Protein AF-A0A183DN37-F1 (afdb_monomer_lite)

Radius of gyration: 31.18 Å; chains: 1; bounding box: 72×45×102 Å

Sequence (414 aa):
MQHWSVQLEGWNALGSTVCTKLEAIKSSTVWMNVQHVALRCCQVLQADSDSACFDFLFRRPDEHWFRSCCTAHQCFLVDACLPAMLQFARRHASNTSAIFSISKALARLMTILNDEGILLSESDEDKLFDFVCSFWDFTAEAVCHECLAYHKILSSVAENFSVEFCKRMYSLLPNPTLVVVLRLLPTIAKNPLLLDWTVNEFRKYLKVDVSDKASIEAVLFIAKFCVFHQKANGSFLDWTHFIDEQIVVVALLSADLQIRLMAWKLMCDHPKVTSPIPADHLTLCKCFLVSNMAEQSPSARSEILAGLKKISELIAFDLSKNFADSDRCRLHVALLLESFQSSVKDVRSAVQLRLLPTIAKNPLLLDWIVNKFRKYLEDSLDGLETDLRPSKSDIADSCWSLNVVQMFHGEQYG

Secondary structure (DSSP, 8-state):
--SSSSSSTT-SSS-TTTHHHHHHTTSS-S---THHHHHHHHHHHHS--TT---GGGGS---GGGGS-SBTTBS-IIIIIIHHHHHHHHHHTTT-HHHHHHHHHHHHHHHHHHHHTTPPPPHHHHHHHHHHHHHHTT-S-HHHHHHHHHHHHHHHHH-SS--HHHHHHHHHHTTSTTHHHHHHHHHHHTTSHHHHHHHHHHHHHHTTS---SHHHHHHHHHHHHHHHHT---SS----GGGTS-HHHHHHHHT-S-HHHHHHHHHHHH--S-TTSPPPHHHHHHHHHHHHHHTT---HHHHHHHHHHHHHHHHHHHHHHHHSTT-HHHHHHHHHHHHHHHS-S-HHHHHHIIIIIHHHHHTSHHHHHHHHHHHHHHHHHHHHTTTTSS---TTHHHHHHHHHHHHHHHHGGG--

Organism: NCBI:txid637853

pLDDT: mean 76.55, std 17.61, range [24.81, 95.81]

Structure (mmCIF, N/CA/C/O backbone):
data_AF-A0A183DN37-F1
#
_entry.id   AF-A0A183DN37-F1
#
loop_
_atom_site.group_PDB
_atom_site.id
_atom_site.type_symbol
_atom_site.label_atom_id
_atom_site.label_alt_id
_atom_site.label_comp_id
_atom_site.label_asym_id
_atom_site.label_entity_id
_atom_site.label_seq_id
_atom_site.pdbx_PDB_ins_code
_atom_site.Cartn_x
_atom_site.Cartn_y
_atom_site.Cartn_z
_atom_site.occupancy
_atom_site.B_iso_or_equiv
_atom_site.auth_seq_id
_atom_site.auth_comp_id
_atom_site.auth_asym_id
_atom_site.auth_atom_id
_atom_site.pdbx_PDB_model_num
ATOM 1 N N . MET A 1 1 ? 12.659 1.362 31.752 1.00 35.31 1 MET A N 1
ATOM 2 C CA . MET A 1 1 ? 11.711 1.977 32.713 1.00 35.31 1 MET A CA 1
ATOM 3 C C . MET A 1 1 ? 12.177 3.358 33.219 1.00 35.31 1 MET A C 1
ATOM 5 O O . MET A 1 1 ? 11.964 3.670 34.378 1.00 35.31 1 MET A O 1
ATOM 9 N N . GLN A 1 2 ? 12.769 4.224 32.381 1.00 24.81 2 GLN A N 1
ATOM 10 C CA . GLN A 1 2 ? 13.202 5.576 32.808 1.00 24.81 2 GLN A CA 1
ATOM 11 C C . GLN A 1 2 ? 12.872 6.696 31.800 1.00 24.81 2 GLN A C 1
ATOM 13 O O . GLN A 1 2 ? 13.296 7.826 31.984 1.00 24.81 2 GLN A O 1
ATOM 18 N N . HIS A 1 3 ? 12.074 6.417 30.763 1.00 26.59 3 HIS A N 1
ATOM 19 C CA . HIS A 1 3 ? 11.784 7.393 29.700 1.00 26.59 3 HIS A CA 1
ATOM 20 C C . HIS A 1 3 ? 10.369 8.000 29.737 1.00 26.59 3 HIS A C 1
ATOM 22 O O . HIS A 1 3 ? 10.044 8.813 28.881 1.00 26.59 3 HIS A O 1
ATOM 28 N N . TRP A 1 4 ? 9.531 7.628 30.712 1.00 29.02 4 TRP A N 1
ATOM 29 C CA . TRP A 1 4 ? 8.123 8.062 30.800 1.00 29.02 4 TRP A CA 1
ATOM 30 C C . TRP A 1 4 ? 7.869 9.191 31.817 1.00 29.02 4 TRP A C 1
ATOM 32 O O . TRP A 1 4 ? 6.743 9.658 31.950 1.00 29.02 4 TRP A O 1
ATOM 42 N N . SER A 1 5 ? 8.896 9.662 32.526 1.00 27.02 5 SER A N 1
ATOM 43 C CA . SER A 1 5 ? 8.734 10.570 33.673 1.00 27.02 5 SER A CA 1
ATOM 44 C C . SER A 1 5 ? 8.582 12.053 33.307 1.00 27.02 5 SER A C 1
ATOM 46 O O . SER A 1 5 ? 8.173 12.836 34.152 1.00 27.02 5 SER A O 1
ATOM 48 N N . VAL A 1 6 ? 8.914 12.462 32.077 1.00 30.38 6 VAL A N 1
ATOM 49 C CA . VAL A 1 6 ? 9.116 13.891 31.737 1.00 30.38 6 VAL A CA 1
ATOM 50 C C . VAL A 1 6 ? 7.905 14.538 31.038 1.00 30.38 6 VAL A C 1
ATOM 52 O O . VAL A 1 6 ? 7.847 15.751 30.899 1.00 30.38 6 VAL A O 1
ATOM 55 N N . GLN A 1 7 ? 6.876 13.776 30.649 1.00 31.75 7 GLN A N 1
ATOM 56 C CA . GLN A 1 7 ? 5.683 14.332 29.977 1.00 31.75 7 GLN A CA 1
ATOM 57 C C . GLN A 1 7 ? 4.481 14.611 30.902 1.00 31.75 7 GLN A C 1
ATOM 59 O O . GLN A 1 7 ? 3.449 15.087 30.432 1.00 31.75 7 GLN A O 1
ATOM 64 N N . LEU A 1 8 ? 4.602 14.362 32.210 1.00 32.88 8 LEU A N 1
ATOM 65 C CA . LEU A 1 8 ? 3.506 14.515 33.180 1.00 32.88 8 LEU A CA 1
ATOM 66 C C . LEU A 1 8 ? 3.390 15.919 33.806 1.00 32.88 8 LEU A C 1
ATOM 68 O O . LEU A 1 8 ? 2.368 16.222 34.413 1.00 32.88 8 LEU A O 1
ATOM 72 N N . GLU A 1 9 ? 4.374 16.806 33.633 1.00 27.98 9 GLU A N 1
ATOM 73 C CA . GLU A 1 9 ? 4.391 18.110 34.327 1.00 27.98 9 GLU A CA 1
ATOM 74 C C . GLU A 1 9 ? 3.519 19.201 33.670 1.00 27.98 9 GLU A C 1
ATOM 76 O O . GLU A 1 9 ? 3.277 20.245 34.271 1.00 27.98 9 GLU A O 1
ATOM 81 N N . GLY A 1 10 ? 2.958 18.957 32.479 1.00 29.94 10 GLY A N 1
ATOM 82 C CA . GLY A 1 10 ? 2.084 19.914 31.778 1.00 29.94 10 GLY A CA 1
ATOM 83 C C . GLY A 1 10 ? 0.582 19.820 32.095 1.00 29.94 10 GLY A C 1
ATOM 84 O O . GLY A 1 10 ? -0.199 20.584 31.536 1.00 29.94 10 GLY A O 1
ATOM 85 N N . TRP A 1 11 ? 0.147 18.883 32.947 1.00 36.88 11 TRP A N 1
ATOM 86 C CA . TRP A 1 11 ? -1.265 18.461 33.036 1.00 36.88 11 TRP A CA 1
ATOM 87 C C . TRP A 1 11 ? -2.125 19.163 34.103 1.00 36.88 11 TRP A C 1
ATOM 89 O O . TRP A 1 11 ? -3.320 18.900 34.198 1.00 36.88 11 TRP A O 1
ATOM 99 N N . ASN A 1 12 ? -1.581 20.104 34.876 1.00 36.59 12 ASN A N 1
ATOM 100 C CA . ASN A 1 12 ? -2.296 20.653 36.039 1.00 36.59 12 ASN A CA 1
ATOM 101 C C . ASN A 1 12 ? -3.234 21.849 35.770 1.00 36.59 12 ASN A C 1
ATOM 103 O O . ASN A 1 12 ? -3.771 22.403 36.726 1.00 36.59 12 ASN A O 1
ATOM 107 N N . ALA A 1 13 ? -3.468 22.265 34.520 1.00 34.56 13 ALA A N 1
ATOM 108 C CA . ALA A 1 13 ? -4.145 23.547 34.266 1.00 34.56 13 ALA A CA 1
ATOM 109 C C . ALA A 1 13 ? -5.567 23.494 33.669 1.00 34.56 13 ALA A C 1
ATOM 111 O O . ALA A 1 13 ? -6.242 24.517 33.708 1.00 34.56 13 ALA A O 1
ATOM 112 N N . LEU A 1 14 ? -6.082 22.364 33.166 1.00 36.66 14 LEU A N 1
ATOM 113 C CA . LEU A 1 14 ? -7.443 22.307 32.594 1.00 36.66 14 LEU A CA 1
ATOM 114 C C . LEU A 1 14 ? -8.133 20.956 32.849 1.00 36.66 14 LEU A C 1
ATOM 116 O O . LEU A 1 14 ? -8.213 20.102 31.975 1.00 36.66 14 LEU A O 1
ATOM 120 N N . GLY A 1 15 ? -8.649 20.771 34.066 1.00 38.91 15 GLY A N 1
ATOM 121 C CA . GLY A 1 15 ? -9.464 19.598 34.430 1.00 38.91 15 GLY A CA 1
ATOM 122 C C . GLY A 1 15 ? -9.840 19.509 35.915 1.00 38.91 15 GLY A C 1
ATOM 123 O O . GLY A 1 15 ? -10.086 18.424 36.440 1.00 38.91 15 GLY A O 1
ATOM 124 N N . SER A 1 16 ? -9.840 20.633 36.640 1.00 42.72 16 SER A N 1
ATOM 125 C CA . SER A 1 16 ? -9.696 20.624 38.102 1.00 42.72 16 SER A CA 1
ATOM 126 C C . SER A 1 16 ? -10.988 20.482 38.906 1.00 42.72 16 SER A C 1
ATOM 128 O O . SER A 1 16 ? -10.919 20.628 40.120 1.00 42.72 16 SER A O 1
ATOM 130 N N . THR A 1 17 ? -12.156 20.237 38.305 1.00 45.91 17 THR A N 1
ATOM 131 C CA . THR A 1 17 ? -13.445 20.217 39.039 1.00 45.91 17 THR A CA 1
ATOM 132 C C . THR A 1 17 ? -14.079 18.832 39.169 1.00 45.91 17 THR A C 1
ATOM 134 O O . THR A 1 17 ? -14.815 18.597 40.127 1.00 45.91 17 THR A O 1
ATOM 137 N N . VAL A 1 18 ? -13.777 17.888 38.269 1.00 41.91 18 VAL A N 1
ATOM 138 C CA . VAL A 1 18 ? -14.224 16.484 38.392 1.00 41.91 18 VAL A CA 1
ATOM 139 C C . VAL A 1 18 ? -13.143 15.614 39.025 1.00 41.91 18 VAL A C 1
ATOM 141 O O . VAL A 1 18 ? -13.459 14.834 39.920 1.00 41.91 18 VAL A O 1
ATOM 144 N N . CYS A 1 19 ? -11.868 15.808 38.665 1.00 41.25 19 CYS A N 1
ATOM 145 C CA . CYS A 1 19 ? -10.760 15.102 39.315 1.00 41.25 19 CYS A CA 1
ATOM 146 C C . CYS A 1 19 ? -10.690 15.426 40.818 1.00 41.25 19 CYS A C 1
ATOM 148 O O . CYS A 1 19 ? -10.576 14.514 41.628 1.00 41.25 19 CYS A O 1
ATOM 150 N N . THR A 1 20 ? -10.928 16.681 41.218 1.00 44.75 20 THR A N 1
ATOM 151 C CA . THR A 1 20 ? -11.058 17.062 42.639 1.00 44.75 20 THR A CA 1
ATOM 152 C C . THR A 1 20 ? -12.317 16.517 43.304 1.00 44.75 20 THR A C 1
ATOM 154 O O . THR A 1 20 ? -12.254 16.190 44.480 1.00 44.75 20 THR A O 1
ATOM 157 N N . LYS A 1 21 ? -13.451 16.359 42.604 1.00 47.91 21 LYS A N 1
ATOM 158 C CA . LYS A 1 21 ? -14.628 15.671 43.174 1.00 47.91 21 LYS A CA 1
ATOM 159 C C . LYS A 1 21 ? -14.359 14.178 43.380 1.00 47.91 21 LYS A C 1
ATOM 161 O O . LYS A 1 21 ? -14.755 13.636 44.405 1.00 47.91 21 LYS A O 1
ATOM 166 N N . LEU A 1 22 ? -13.650 13.524 42.459 1.00 45.34 22 LEU A N 1
ATOM 167 C CA . LEU A 1 22 ? -13.234 12.122 42.583 1.00 45.34 22 LEU A CA 1
ATOM 168 C C . LEU A 1 22 ? -12.136 11.925 43.644 1.00 45.34 22 LEU A C 1
ATOM 170 O O . LEU A 1 22 ? -12.123 10.903 44.327 1.00 45.34 22 LEU A O 1
ATOM 174 N N . GLU A 1 23 ? -11.241 12.895 43.827 1.00 44.56 23 GLU A N 1
ATOM 175 C CA . GLU A 1 23 ? -10.205 12.877 44.869 1.00 44.56 23 GLU A CA 1
ATOM 176 C C . GLU A 1 23 ? -10.726 13.297 46.249 1.00 44.56 23 GLU A C 1
ATOM 178 O O . GLU A 1 23 ? -10.321 12.709 47.248 1.00 44.56 23 GLU A O 1
ATOM 183 N N . ALA A 1 24 ? -11.700 14.206 46.332 1.00 47.81 24 ALA A N 1
ATOM 184 C CA . ALA A 1 24 ? -12.408 14.521 47.576 1.00 47.81 24 ALA A CA 1
ATOM 185 C C . ALA A 1 24 ? -13.229 13.325 48.093 1.00 47.81 24 ALA A C 1
ATOM 187 O O . ALA A 1 24 ? -13.432 13.181 49.294 1.00 47.81 24 ALA A O 1
ATOM 188 N N . ILE A 1 25 ? -13.653 12.420 47.202 1.00 49.53 25 ILE A N 1
ATOM 189 C CA . ILE A 1 25 ? -14.268 11.139 47.581 1.00 49.53 25 ILE A CA 1
ATOM 190 C C . ILE A 1 25 ? -13.228 10.168 48.179 1.00 49.53 25 ILE A C 1
ATOM 192 O O . ILE A 1 25 ? -13.598 9.313 48.980 1.00 49.53 25 ILE A O 1
ATOM 196 N N . LYS A 1 26 ? -11.930 10.310 47.863 1.00 44.75 26 LYS A N 1
ATOM 197 C CA . LYS A 1 26 ? -10.853 9.487 48.449 1.00 44.75 26 LYS A CA 1
ATOM 198 C C . LYS A 1 26 ? -10.428 9.935 49.848 1.00 44.75 26 LYS A C 1
ATOM 200 O O . LYS A 1 26 ? -9.916 9.111 50.600 1.00 44.75 26 LYS A O 1
ATOM 205 N N . SER A 1 27 ? -10.593 11.213 50.196 1.00 44.16 27 SER A N 1
ATOM 206 C CA . SER A 1 27 ? -10.117 11.756 51.477 1.00 44.16 27 SER A CA 1
ATOM 207 C C . SER A 1 27 ? -11.109 11.605 52.637 1.00 44.16 27 SER A C 1
ATOM 209 O O . SER A 1 27 ? -10.721 11.831 53.782 1.00 44.16 27 SER A O 1
ATOM 211 N N . SER A 1 28 ? -12.355 11.171 52.394 1.00 40.19 28 SER A N 1
ATOM 212 C CA . SER A 1 28 ? -13.271 10.785 53.476 1.00 40.19 28 SER A CA 1
ATOM 213 C C . SER A 1 28 ? -13.089 9.307 53.828 1.00 40.19 28 SER A C 1
ATOM 215 O O . SER A 1 28 ? -13.559 8.411 53.127 1.00 40.19 28 SER A O 1
ATOM 217 N N . THR A 1 29 ? -12.383 9.067 54.923 1.00 40.16 29 THR A N 1
ATOM 218 C CA . THR A 1 29 ? -11.982 7.770 55.467 1.00 40.16 29 THR A CA 1
ATOM 219 C C . THR A 1 29 ? -13.170 6.924 55.936 1.00 40.16 29 THR A C 1
ATOM 221 O O . THR A 1 29 ? -13.440 6.831 57.124 1.00 40.16 29 THR A O 1
ATOM 224 N N . VAL A 1 30 ? -13.862 6.267 55.009 1.00 39.97 30 VAL A N 1
ATOM 225 C CA . VAL A 1 30 ? -14.535 4.974 55.205 1.00 39.97 30 VAL A CA 1
ATOM 226 C C . VAL A 1 30 ? -14.476 4.299 53.842 1.00 39.97 30 VAL A C 1
ATOM 228 O O . VAL A 1 30 ? -14.890 4.903 52.855 1.00 39.97 30 VAL A O 1
ATOM 231 N N . TRP A 1 31 ? -13.968 3.067 53.763 1.00 38.84 31 TRP A N 1
ATOM 232 C CA . TRP A 1 31 ? -14.126 2.211 52.584 1.00 38.84 31 TRP A CA 1
ATOM 233 C C . TRP A 1 31 ? -15.623 1.910 52.396 1.00 38.84 31 TRP A C 1
ATOM 235 O O . TRP A 1 31 ? -16.112 0.838 52.741 1.00 38.84 31 TRP A O 1
ATOM 245 N N . MET A 1 32 ? -16.389 2.897 51.924 1.00 41.44 32 MET A N 1
ATOM 246 C CA . MET A 1 32 ? -17.732 2.692 51.410 1.00 41.44 32 MET A CA 1
ATOM 247 C C . MET A 1 32 ? -17.600 1.735 50.231 1.00 41.44 32 MET A C 1
ATOM 249 O O . MET A 1 32 ? -16.798 1.984 49.333 1.00 41.44 32 MET A O 1
ATOM 253 N N . ASN A 1 33 ? -18.362 0.638 50.294 1.00 51.06 33 ASN A N 1
ATOM 254 C CA . ASN A 1 33 ? -18.501 -0.416 49.287 1.00 51.06 33 ASN A CA 1
ATOM 255 C C . ASN A 1 33 ? -18.061 0.043 47.895 1.00 51.06 33 ASN A C 1
ATOM 257 O O . ASN A 1 33 ? -18.665 0.953 47.339 1.00 51.06 33 ASN A O 1
ATOM 261 N N . VAL A 1 34 ? -17.047 -0.596 47.314 1.00 53.66 34 VAL A N 1
ATOM 262 C CA . VAL A 1 34 ? -16.457 -0.216 46.015 1.00 53.66 34 VAL A CA 1
ATOM 263 C C . VAL A 1 34 ? -17.509 -0.129 44.890 1.00 53.66 34 VAL A C 1
ATOM 265 O O . VAL A 1 34 ? -17.393 0.682 43.972 1.00 53.66 34 VAL A O 1
ATOM 268 N N . GLN A 1 35 ? -18.625 -0.849 45.032 1.00 57.31 35 GLN A N 1
ATOM 269 C CA . GLN A 1 35 ? -19.827 -0.741 44.197 1.00 57.31 35 GLN A CA 1
ATOM 270 C C . GLN A 1 35 ? -20.427 0.686 44.139 1.00 57.31 35 GLN A C 1
ATOM 272 O O . GLN A 1 35 ? -20.928 1.108 43.099 1.00 57.31 35 GLN A O 1
ATOM 277 N N . HIS A 1 36 ? -20.312 1.479 45.211 1.00 66.94 36 HIS A N 1
ATOM 278 C CA . HIS A 1 36 ? -20.729 2.886 45.240 1.00 66.94 36 HIS A CA 1
ATOM 279 C C . HIS A 1 36 ? -19.872 3.788 44.348 1.00 66.94 36 HIS A C 1
ATOM 281 O O . HIS A 1 36 ? -20.375 4.815 43.893 1.00 66.94 36 HIS A O 1
ATOM 287 N N . VAL A 1 37 ? -18.607 3.441 44.088 1.00 69.38 37 VAL A N 1
ATOM 288 C CA . VAL A 1 37 ? -17.728 4.256 43.237 1.00 69.38 37 VAL A CA 1
ATOM 289 C C . VAL A 1 37 ? -18.147 4.121 41.777 1.00 69.38 37 VAL A C 1
ATOM 291 O O . VAL A 1 37 ? -18.384 5.135 41.128 1.00 69.38 37 VAL A O 1
ATOM 294 N N . ALA A 1 38 ? -18.338 2.894 41.282 1.00 72.38 38 ALA A N 1
ATOM 295 C CA . ALA A 1 38 ? -18.826 2.660 39.921 1.00 72.38 38 ALA A CA 1
ATOM 296 C C . ALA A 1 38 ? -20.231 3.252 39.709 1.00 72.38 38 ALA A C 1
ATOM 298 O O . ALA A 1 38 ? -20.481 3.895 38.691 1.00 72.38 38 ALA A O 1
ATOM 299 N N . LEU A 1 39 ? -21.127 3.113 40.695 1.00 76.69 39 LEU A N 1
ATOM 300 C CA . LEU A 1 39 ? -22.464 3.710 40.653 1.00 76.69 39 LEU A CA 1
ATOM 301 C C . LEU A 1 39 ? -22.410 5.246 40.599 1.00 76.69 39 LEU A C 1
ATOM 303 O O . LEU A 1 39 ? -23.108 5.857 39.792 1.00 76.69 39 LEU A O 1
ATOM 307 N N . ARG A 1 40 ? -21.567 5.888 41.419 1.00 77.94 40 ARG A N 1
ATOM 308 C CA . ARG A 1 40 ? -21.393 7.350 41.383 1.00 77.94 40 ARG A CA 1
ATOM 309 C C . ARG A 1 40 ? -20.765 7.815 40.075 1.00 77.94 40 ARG A C 1
ATOM 311 O O . ARG A 1 40 ? -21.230 8.799 39.515 1.00 77.94 40 ARG A O 1
ATOM 318 N N . CYS A 1 41 ? -19.757 7.111 39.563 1.00 79.25 41 CYS A N 1
ATOM 319 C CA . CYS A 1 41 ? -19.179 7.416 38.255 1.00 79.25 41 CYS A CA 1
ATOM 320 C C . CYS A 1 41 ? -20.227 7.283 37.146 1.00 79.25 41 CYS A C 1
ATOM 322 O O . CYS A 1 41 ? -20.332 8.169 36.310 1.00 79.25 41 CYS A O 1
ATOM 324 N N . CYS A 1 42 ? -21.058 6.240 37.178 1.00 83.56 42 CYS A N 1
ATOM 325 C CA . CYS A 1 42 ? -22.175 6.074 36.252 1.00 83.56 42 CYS A CA 1
ATOM 326 C C . CYS A 1 42 ? -23.145 7.263 36.306 1.00 83.56 42 CYS A C 1
ATOM 328 O O . CYS A 1 42 ? -23.508 7.804 35.267 1.00 83.56 42 CYS A O 1
ATOM 330 N N . GLN A 1 43 ? -23.527 7.711 37.504 1.00 84.00 43 GLN A N 1
ATOM 331 C CA . GLN A 1 43 ? -24.394 8.881 37.673 1.00 84.00 43 GLN A CA 1
ATOM 332 C C . GLN A 1 43 ? -23.745 10.165 37.147 1.00 84.00 43 GLN A C 1
ATOM 334 O O . GLN A 1 43 ? -24.427 10.984 36.545 1.00 84.00 43 GLN A O 1
ATOM 339 N N . VAL A 1 44 ? -22.435 10.340 37.345 1.00 81.44 44 VAL A N 1
ATOM 340 C CA . VAL A 1 44 ? -21.689 11.502 36.834 1.00 81.44 44 VAL A CA 1
ATOM 341 C C . VAL A 1 44 ? -21.564 11.466 35.311 1.00 81.44 44 VAL A C 1
ATOM 343 O O . VAL A 1 44 ? -21.669 12.513 34.687 1.00 81.44 44 VAL A O 1
ATOM 346 N N . LEU A 1 45 ? -21.369 10.288 34.714 1.00 83.94 45 LEU A N 1
ATOM 347 C CA . LEU A 1 45 ? -21.320 10.120 33.259 1.00 83.94 45 LEU A CA 1
ATOM 348 C C . LEU A 1 45 ? -22.689 10.350 32.603 1.00 83.94 45 LEU A C 1
ATOM 350 O O . LEU A 1 45 ? -22.748 10.833 31.479 1.00 83.94 45 LEU A O 1
ATOM 354 N N . GLN A 1 46 ? -23.777 10.017 33.303 1.00 78.31 46 GLN A N 1
ATOM 355 C CA . GLN A 1 46 ? -25.148 10.274 32.850 1.00 78.31 46 GLN A CA 1
ATOM 356 C C . GLN A 1 46 ? -25.607 11.713 33.107 1.00 78.31 46 GLN A C 1
ATOM 358 O O . GLN A 1 46 ? -26.461 12.226 32.386 1.00 78.31 46 GLN A O 1
ATOM 363 N N . ALA A 1 47 ? -25.078 12.362 34.146 1.00 77.00 47 ALA A N 1
ATOM 364 C CA . ALA A 1 47 ? -25.309 13.773 34.389 1.00 77.00 47 ALA A CA 1
ATOM 365 C C . ALA A 1 47 ? -24.606 14.549 33.278 1.00 77.00 47 ALA A C 1
ATOM 367 O O . ALA A 1 47 ? -23.386 14.480 33.162 1.00 77.00 47 ALA A O 1
ATOM 368 N N . ASP A 1 48 ? -25.399 15.249 32.472 1.00 66.62 48 ASP A N 1
ATOM 369 C CA . ASP A 1 48 ? -25.063 15.842 31.178 1.00 66.62 48 ASP A CA 1
ATOM 370 C C . ASP A 1 48 ? -23.996 16.951 31.243 1.00 66.62 48 ASP A C 1
ATOM 372 O O . ASP A 1 48 ? -24.232 18.109 30.915 1.00 66.62 48 ASP A O 1
ATOM 376 N N . SER A 1 49 ? -22.821 16.619 31.763 1.00 66.19 49 SER A N 1
ATOM 377 C CA . SER A 1 49 ? -21.787 17.566 32.129 1.00 66.19 49 SER A CA 1
ATOM 378 C C . SER A 1 49 ? -20.722 17.613 31.045 1.00 66.19 49 SER A C 1
ATOM 380 O O . SER A 1 49 ? -20.108 16.601 30.708 1.00 66.19 49 SER A O 1
ATOM 382 N N . ASP A 1 50 ? -20.425 18.822 30.572 1.00 71.44 50 ASP A N 1
ATOM 383 C CA . ASP A 1 50 ? -19.325 19.128 29.641 1.00 71.44 50 ASP A CA 1
ATOM 384 C C . ASP A 1 50 ? -17.925 18.814 30.219 1.00 71.44 50 ASP A C 1
ATOM 386 O O . ASP A 1 50 ? -16.898 19.141 29.631 1.00 71.44 50 ASP A O 1
ATOM 390 N N . SER A 1 51 ? -17.857 18.193 31.399 1.00 70.56 51 SER A N 1
ATOM 391 C CA . SER A 1 51 ? -16.638 17.962 32.175 1.00 70.56 51 SER A CA 1
ATOM 392 C C . SER A 1 51 ? -16.297 16.483 32.365 1.00 70.56 51 SER A C 1
ATOM 394 O O . SER A 1 51 ? -15.567 16.144 33.298 1.00 70.56 51 SER A O 1
ATOM 396 N N . ALA A 1 52 ? -16.838 15.587 31.532 1.00 74.38 52 ALA A N 1
ATOM 397 C CA . ALA A 1 52 ? -16.542 14.161 31.631 1.00 74.38 52 ALA A CA 1
ATOM 398 C C . ALA A 1 52 ? -15.021 13.914 31.570 1.00 74.38 52 ALA A C 1
ATOM 400 O O . ALA A 1 52 ? -14.351 14.242 30.593 1.00 74.38 52 ALA A O 1
ATOM 401 N N . CYS A 1 53 ? -14.474 13.351 32.649 1.00 82.06 53 CYS A N 1
ATOM 402 C CA . CYS A 1 53 ? -13.055 13.052 32.798 1.00 82.06 53 CYS A CA 1
ATOM 403 C C . CYS A 1 53 ? -12.867 11.534 32.777 1.00 82.06 53 CYS A C 1
ATOM 405 O O . CYS A 1 53 ? -13.395 10.816 33.629 1.00 82.06 53 CYS A O 1
ATOM 407 N N . PHE A 1 54 ? -12.096 11.054 31.803 1.00 91.31 54 PHE A N 1
ATOM 408 C CA . PHE A 1 54 ? -11.823 9.631 31.598 1.00 91.31 54 PHE A CA 1
ATOM 409 C C . PHE A 1 54 ? -10.411 9.229 32.051 1.00 91.31 54 PHE A C 1
ATOM 411 O O . PHE A 1 54 ? -9.947 8.129 31.754 1.00 91.31 54 PHE A O 1
ATOM 418 N N . ASP A 1 55 ? -9.737 10.090 32.823 1.00 89.69 55 ASP A N 1
ATOM 419 C CA . ASP A 1 55 ? -8.349 9.892 33.269 1.00 89.69 55 ASP A CA 1
ATOM 420 C C . ASP A 1 55 ? -8.168 8.628 34.120 1.00 89.69 55 ASP A C 1
ATOM 422 O O . ASP A 1 55 ? -7.075 8.065 34.212 1.00 89.69 55 ASP A O 1
ATOM 426 N N . PHE A 1 56 ? -9.250 8.138 34.734 1.00 89.88 56 PHE A N 1
ATOM 427 C CA . PHE A 1 56 ? -9.214 6.908 35.515 1.00 89.88 56 PHE A CA 1
ATOM 428 C C . PHE A 1 56 ? -8.809 5.688 34.671 1.00 89.88 56 PHE A C 1
ATOM 430 O O . PHE A 1 56 ? -8.157 4.804 35.219 1.00 89.88 56 PHE A O 1
ATOM 437 N N . LEU A 1 57 ? -9.095 5.666 33.360 1.00 92.94 57 LEU A N 1
ATOM 438 C CA . LEU A 1 57 ? -8.731 4.566 32.454 1.00 92.94 57 LEU A CA 1
ATOM 439 C C . LEU A 1 57 ? -7.211 4.381 32.316 1.00 92.94 57 LEU A C 1
ATOM 441 O O . LEU A 1 57 ? -6.734 3.290 32.004 1.00 92.94 57 LEU A O 1
ATOM 445 N N . PHE A 1 58 ? -6.423 5.423 32.582 1.00 92.50 58 PHE A N 1
ATOM 446 C CA . PHE A 1 58 ? -4.958 5.362 32.520 1.00 92.50 58 PHE A CA 1
ATOM 447 C C . PHE A 1 58 ? -4.325 4.772 33.784 1.00 92.50 58 PHE A C 1
ATOM 449 O O . PHE A 1 58 ? -3.103 4.654 33.877 1.00 92.50 58 PHE A O 1
ATOM 456 N N . ARG A 1 59 ? -5.142 4.368 34.760 1.00 92.12 59 ARG A N 1
ATOM 457 C CA . ARG A 1 59 ? -4.698 3.599 35.924 1.00 92.12 59 ARG A CA 1
ATOM 458 C C . ARG A 1 59 ? -4.726 2.099 35.609 1.00 92.12 59 ARG A C 1
ATOM 460 O O . ARG A 1 59 ? -5.141 1.662 34.531 1.00 92.12 59 ARG A O 1
ATOM 467 N N . ARG A 1 60 ? -4.233 1.294 36.554 1.00 91.88 60 ARG A N 1
ATOM 468 C CA . ARG A 1 60 ? -4.370 -0.165 36.484 1.00 91.88 60 ARG A CA 1
ATOM 469 C C . ARG A 1 60 ? -5.867 -0.524 36.530 1.00 91.88 60 ARG A C 1
ATOM 471 O O . ARG A 1 60 ? -6.550 0.052 37.378 1.00 91.88 60 ARG A O 1
ATOM 478 N N . PRO A 1 61 ? -6.355 -1.428 35.660 1.00 91.88 61 PRO A N 1
ATOM 479 C CA . PRO A 1 61 ? -7.746 -1.861 35.691 1.00 91.88 61 PRO A CA 1
ATOM 480 C C . PRO A 1 61 ? -8.136 -2.436 37.049 1.00 91.88 61 PRO A C 1
ATOM 482 O O . PRO A 1 61 ? -7.335 -3.112 37.698 1.00 91.88 61 PRO A O 1
ATOM 485 N N . ASP A 1 62 ? -9.359 -2.131 37.470 1.00 89.94 62 ASP A N 1
ATOM 486 C CA . ASP A 1 62 ? -9.969 -2.629 38.700 1.00 89.94 62 ASP A CA 1
ATOM 487 C C . ASP A 1 62 ? -11.083 -3.616 38.326 1.00 89.94 62 ASP A C 1
ATOM 489 O O . ASP A 1 62 ? -11.844 -3.360 37.395 1.00 89.94 62 ASP A O 1
ATOM 493 N N . GLU A 1 63 ? -11.211 -4.723 39.059 1.00 90.56 63 GLU A N 1
ATOM 494 C CA . GLU A 1 63 ? -12.205 -5.774 38.807 1.00 90.56 63 GLU A CA 1
ATOM 495 C C . GLU A 1 63 ? -13.643 -5.226 38.735 1.00 90.56 63 GLU A C 1
ATOM 497 O O . GLU A 1 63 ? -14.485 -5.716 37.984 1.00 90.56 63 GLU A O 1
ATOM 502 N N . HIS A 1 64 ? -13.931 -4.155 39.477 1.00 88.44 64 HIS A N 1
ATOM 503 C CA . HIS A 1 64 ? -15.252 -3.528 39.504 1.00 88.44 64 HIS A CA 1
ATOM 504 C C . HIS A 1 64 ? -15.627 -2.835 38.190 1.00 88.44 64 HIS A C 1
ATOM 506 O O . HIS A 1 64 ? -16.809 -2.589 37.951 1.00 88.44 64 HIS A O 1
ATOM 512 N N . TRP A 1 65 ? -14.653 -2.520 37.334 1.00 92.50 65 TRP A N 1
ATOM 513 C CA . TRP A 1 65 ? -14.898 -1.922 36.021 1.00 92.50 65 TRP A CA 1
ATOM 514 C C . TRP A 1 65 ? -15.613 -2.892 35.070 1.00 92.50 65 TRP A C 1
ATOM 516 O O . TRP A 1 65 ? -16.340 -2.462 34.177 1.00 92.50 65 TRP A O 1
ATOM 526 N N . PHE A 1 66 ? -15.463 -4.193 35.311 1.00 93.38 66 PHE A N 1
ATOM 527 C CA . PHE A 1 66 ? -16.035 -5.270 34.500 1.00 93.38 66 PHE A CA 1
ATOM 528 C C . PHE A 1 66 ? -17.344 -5.823 35.071 1.00 93.38 66 PHE A C 1
ATOM 530 O O . PHE A 1 66 ? -17.888 -6.797 34.561 1.00 93.38 66 PHE A O 1
ATOM 537 N N . ARG A 1 67 ? -17.847 -5.221 36.153 1.00 92.56 67 ARG A N 1
ATOM 538 C CA . ARG A 1 67 ? -19.084 -5.622 36.829 1.00 92.56 67 ARG A CA 1
ATOM 539 C C . ARG A 1 67 ? -20.184 -4.583 36.612 1.00 92.56 67 ARG A C 1
ATOM 541 O O . ARG A 1 67 ? -19.937 -3.462 36.157 1.00 92.56 67 ARG A O 1
ATOM 548 N N . SER A 1 68 ? -21.404 -4.945 37.001 1.00 91.62 68 SER A N 1
ATOM 549 C CA . SER A 1 68 ? -22.563 -4.059 36.928 1.00 91.62 68 SER A CA 1
ATOM 550 C C . SER A 1 68 ? -22.397 -2.861 37.864 1.00 91.62 68 SER A C 1
ATOM 552 O O . SER A 1 68 ? -22.214 -3.043 39.074 1.00 91.62 68 SER A O 1
ATOM 554 N N . CYS A 1 69 ? -22.518 -1.639 37.344 1.00 89.62 69 CYS A N 1
ATOM 555 C CA . CYS A 1 69 ? -22.532 -0.434 38.179 1.00 89.62 69 CYS A CA 1
ATOM 556 C C . CYS A 1 69 ? -23.936 -0.076 38.689 1.00 89.62 69 CYS A C 1
ATOM 558 O O . CYS A 1 69 ? -24.052 0.590 39.715 1.00 89.62 69 CYS A O 1
ATOM 560 N N . CYS A 1 70 ? -24.993 -0.506 37.995 1.00 90.94 70 CYS A N 1
ATOM 561 C CA . CYS A 1 70 ? -26.395 -0.300 38.358 1.00 90.94 70 CYS A CA 1
ATOM 562 C C . CYS A 1 70 ? -27.283 -1.354 37.675 1.00 90.94 70 CYS A C 1
ATOM 564 O O . CYS A 1 70 ? -26.790 -2.217 36.956 1.00 90.94 70 CYS A O 1
ATOM 566 N N . THR A 1 71 ? -28.601 -1.281 37.868 1.00 91.06 71 THR A N 1
ATOM 567 C CA . THR A 1 71 ? -29.559 -2.215 37.247 1.00 91.06 71 THR A CA 1
ATOM 568 C C . THR A 1 71 ? -29.641 -2.106 35.723 1.00 91.06 71 THR A C 1
ATOM 570 O O . THR A 1 71 ? -30.161 -3.017 35.089 1.00 91.06 71 THR A O 1
ATOM 573 N N . ALA A 1 72 ? -29.149 -1.011 35.135 1.00 91.81 72 ALA A N 1
ATOM 574 C CA . ALA A 1 72 ? -29.176 -0.776 33.692 1.00 91.81 72 ALA A CA 1
ATOM 575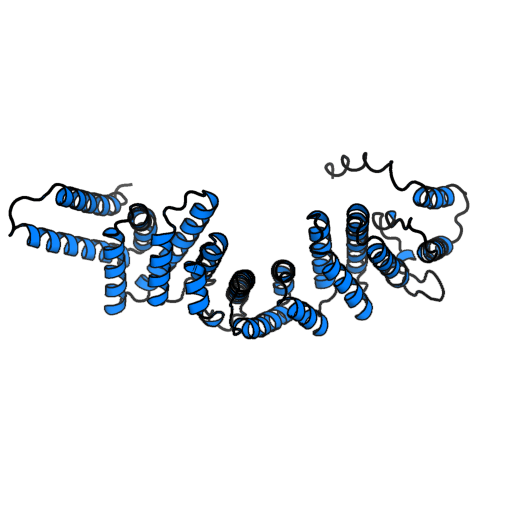 C C . ALA A 1 72 ? -27.911 -1.257 32.961 1.00 91.81 72 ALA A C 1
ATOM 577 O O . ALA A 1 72 ? -27.934 -1.367 31.741 1.00 91.81 72 ALA A O 1
ATOM 578 N N . HIS A 1 73 ? -26.819 -1.533 33.681 1.00 93.12 73 HIS A N 1
ATOM 579 C CA . HIS A 1 73 ? -25.509 -1.812 33.090 1.00 93.12 73 HIS A CA 1
ATOM 580 C C . HIS A 1 73 ? -24.940 -3.110 33.658 1.00 93.12 73 HIS A C 1
ATOM 582 O O . HIS A 1 73 ? -24.772 -3.232 34.872 1.00 93.12 73 HIS A O 1
ATOM 588 N N . GLN A 1 74 ? -24.609 -4.057 32.789 1.00 93.38 74 GLN A N 1
ATOM 589 C CA . GLN A 1 74 ? -23.961 -5.322 33.131 1.00 93.38 74 GLN A CA 1
ATOM 590 C C . GLN A 1 74 ? -22.444 -5.161 33.280 1.00 93.38 74 GLN A C 1
ATOM 592 O O . GLN A 1 74 ? -21.849 -5.772 34.166 1.00 93.38 74 GLN A O 1
ATOM 597 N N . CYS A 1 75 ? -21.835 -4.290 32.477 1.00 93.94 75 CYS A N 1
ATOM 598 C CA . CYS A 1 75 ? -20.422 -3.941 32.511 1.00 93.94 75 CYS A CA 1
ATOM 599 C C . CYS A 1 75 ? -20.271 -2.418 32.506 1.00 93.94 75 CYS A C 1
ATOM 601 O O . CYS A 1 75 ? -20.666 -1.748 31.555 1.00 93.94 75 CYS A O 1
ATOM 603 N N . PHE A 1 76 ? -19.678 -1.846 33.556 1.00 94.06 76 PHE A N 1
ATOM 604 C CA . PHE A 1 76 ? -19.490 -0.395 33.658 1.00 94.06 76 PHE A CA 1
ATOM 605 C C . PHE A 1 76 ? -18.726 0.198 32.461 1.00 94.06 76 PHE A C 1
ATOM 607 O O . PHE A 1 76 ? -19.137 1.222 31.914 1.00 94.06 76 PHE A O 1
ATOM 614 N N . LEU A 1 77 ? -17.634 -0.443 32.038 1.00 94.25 77 LEU A N 1
ATOM 615 C CA . LEU A 1 77 ? -16.815 0.050 30.929 1.00 94.25 77 LEU A CA 1
ATOM 616 C C . LEU A 1 77 ? -17.555 0.064 29.589 1.00 94.25 77 LEU A C 1
ATOM 618 O O . LEU A 1 77 ? -17.467 1.048 28.854 1.00 94.25 77 LEU A O 1
ATOM 622 N N . VAL A 1 78 ? -18.275 -1.013 29.280 1.00 94.19 78 VAL A N 1
ATOM 623 C CA . VAL A 1 78 ? -18.952 -1.176 27.987 1.00 94.19 78 VAL A CA 1
ATOM 624 C C . VAL A 1 78 ? -20.281 -0.433 27.976 1.00 94.19 78 VAL A C 1
ATOM 626 O O . VAL A 1 78 ? -20.541 0.335 27.060 1.00 94.19 78 VAL A O 1
ATOM 629 N N . ASP A 1 79 ? -21.096 -0.583 29.016 1.00 94.62 79 ASP A N 1
ATOM 630 C CA . ASP A 1 79 ? -22.474 -0.095 28.972 1.00 94.62 79 ASP A CA 1
ATOM 631 C C . ASP A 1 79 ? -22.602 1.366 29.424 1.00 94.62 79 ASP A C 1
ATOM 633 O O . ASP A 1 79 ? -23.541 2.049 29.024 1.00 94.62 79 ASP A O 1
ATOM 637 N N . ALA A 1 80 ? -21.667 1.867 30.244 1.00 93.00 80 ALA A N 1
ATOM 638 C CA . ALA A 1 80 ? -21.702 3.245 30.741 1.00 93.00 80 ALA A CA 1
ATOM 639 C C . ALA A 1 80 ? -20.582 4.115 30.157 1.00 93.00 80 ALA A C 1
ATOM 641 O O . ALA A 1 80 ? -20.853 5.200 29.639 1.00 93.00 80 ALA A O 1
ATOM 642 N N . CYS A 1 81 ? -19.319 3.679 30.241 1.00 93.50 81 CYS A N 1
ATOM 643 C CA . CYS A 1 81 ? -18.198 4.518 29.810 1.00 93.50 81 CYS A CA 1
ATOM 644 C C . CYS A 1 81 ? -18.152 4.702 28.298 1.00 93.50 81 CYS A C 1
ATOM 646 O O . CYS A 1 81 ? -18.074 5.842 27.845 1.00 93.50 81 CYS A O 1
ATOM 648 N N . LEU A 1 82 ? -18.224 3.620 27.522 1.00 94.00 82 LEU A N 1
ATOM 649 C CA . LEU A 1 82 ? -18.129 3.695 26.066 1.00 94.00 82 LEU A CA 1
ATOM 650 C C . LEU A 1 82 ? -19.198 4.631 25.452 1.00 94.00 82 LEU A C 1
ATOM 652 O O . LEU A 1 82 ? -18.810 5.572 24.754 1.00 94.00 82 LEU A O 1
ATOM 656 N N . PRO A 1 83 ? -20.510 4.495 25.747 1.00 94.38 83 PRO A N 1
ATOM 657 C CA . PRO A 1 83 ? -21.521 5.426 25.249 1.00 94.38 83 PRO A CA 1
ATOM 658 C C . PRO A 1 83 ? -21.267 6.876 25.661 1.00 94.38 83 PRO A C 1
ATOM 660 O O . PRO A 1 83 ? -21.378 7.771 24.822 1.00 94.38 83 PRO A O 1
ATOM 663 N N . ALA A 1 84 ? -20.875 7.112 26.918 1.00 93.62 84 ALA A N 1
ATOM 664 C CA . ALA A 1 84 ? -20.584 8.455 27.411 1.00 93.62 84 ALA A CA 1
ATOM 665 C C . ALA A 1 84 ? -19.408 9.093 26.658 1.00 93.62 84 ALA A C 1
ATOM 667 O O . ALA A 1 84 ? -19.461 10.270 26.302 1.00 93.62 84 ALA A O 1
ATOM 668 N N . MET A 1 85 ? -18.366 8.316 26.353 1.00 94.38 85 MET A N 1
ATOM 669 C CA . MET A 1 85 ? -17.218 8.797 25.588 1.00 94.38 85 MET A CA 1
ATOM 670 C C . MET A 1 85 ? -17.590 9.154 24.150 1.00 94.38 85 MET A C 1
ATOM 672 O O . MET A 1 85 ? -17.209 10.212 23.650 1.00 94.38 85 MET A O 1
ATOM 676 N N . LEU A 1 86 ? -18.371 8.298 23.491 1.00 93.88 86 LEU A N 1
ATOM 677 C CA . LEU A 1 86 ? -18.827 8.531 22.122 1.00 93.88 86 LEU A CA 1
ATOM 678 C C . LEU A 1 86 ? -19.774 9.735 22.036 1.00 93.88 86 LEU A C 1
ATOM 680 O O . LEU A 1 86 ? -19.696 10.529 21.097 1.00 93.88 86 LEU A O 1
ATOM 684 N N . GLN A 1 87 ? -20.643 9.914 23.029 1.00 93.44 87 GLN A N 1
ATOM 685 C CA . GLN A 1 87 ? -21.509 11.086 23.128 1.00 93.44 87 GLN A CA 1
ATOM 686 C C . GLN A 1 87 ? -20.702 12.366 23.373 1.00 93.44 87 GLN A C 1
ATOM 688 O O . GLN A 1 87 ? -20.952 13.379 22.716 1.00 93.44 87 GLN A O 1
ATOM 693 N N . PHE A 1 88 ? -19.709 12.315 24.265 1.00 93.12 88 PHE A N 1
ATOM 694 C CA . PHE A 1 88 ? -18.802 13.430 24.528 1.00 93.12 88 PHE A CA 1
ATOM 695 C C . PHE A 1 88 ? -18.049 13.849 23.258 1.00 93.12 88 PHE A C 1
ATOM 697 O O . PHE A 1 88 ? -18.027 15.029 22.911 1.00 93.12 88 PHE A O 1
ATOM 704 N N . ALA A 1 89 ? -17.517 12.882 22.505 1.00 92.62 89 ALA A N 1
ATOM 705 C CA . ALA A 1 89 ? -16.875 13.136 21.219 1.00 92.62 89 ALA A CA 1
ATOM 706 C C . ALA A 1 89 ? -17.800 13.867 20.235 1.00 92.62 89 ALA A C 1
ATOM 708 O O . ALA A 1 89 ? -17.413 14.870 19.644 1.00 92.62 89 ALA A O 1
ATOM 709 N N . ARG A 1 90 ? -19.048 13.405 20.089 1.00 93.12 90 ARG A N 1
ATOM 710 C CA . ARG A 1 90 ? -20.026 14.031 19.186 1.00 93.12 90 ARG A CA 1
ATOM 711 C C . ARG A 1 90 ? -20.337 15.477 19.574 1.00 93.12 90 ARG A C 1
ATOM 713 O O . ARG A 1 90 ? -20.458 16.326 18.698 1.00 93.12 90 ARG A O 1
ATOM 720 N N . ARG A 1 91 ? -20.440 15.775 20.872 1.00 92.94 91 ARG A N 1
ATOM 721 C CA . ARG A 1 91 ? -20.698 17.141 21.367 1.00 92.94 91 ARG A CA 1
ATOM 722 C C . ARG A 1 91 ? -19.538 18.089 21.132 1.00 92.94 91 ARG A C 1
ATOM 724 O O . ARG A 1 91 ? -19.750 19.253 20.810 1.00 92.94 91 ARG A O 1
ATOM 731 N N . HIS A 1 92 ? -18.321 17.585 21.274 1.00 91.81 92 HIS A N 1
ATOM 732 C CA . HIS A 1 92 ? -17.104 18.372 21.133 1.00 91.81 92 HIS A CA 1
ATOM 733 C C . HIS A 1 92 ? -16.416 18.145 19.783 1.00 91.81 92 HIS A C 1
ATOM 735 O O . HIS A 1 92 ? -15.204 18.318 19.684 1.00 91.81 92 HIS A O 1
ATOM 741 N N . ALA A 1 93 ? -17.183 17.815 18.737 1.00 90.94 93 ALA A N 1
ATOM 742 C CA . ALA A 1 93 ? -16.669 17.483 17.407 1.00 90.94 93 ALA A CA 1
ATOM 743 C C . ALA A 1 93 ? -15.780 18.574 16.786 1.00 90.94 93 ALA A C 1
ATOM 745 O O . ALA A 1 93 ? -14.888 18.265 16.007 1.00 90.94 93 ALA A O 1
ATOM 746 N N . SER A 1 94 ? -15.985 19.844 17.145 1.00 90.06 94 SER A N 1
ATOM 747 C CA . SER A 1 94 ? -15.170 20.971 16.673 1.00 90.06 94 SER A CA 1
ATOM 748 C C . SER A 1 94 ? -13.944 21.276 17.545 1.00 90.06 94 SER A C 1
ATOM 750 O O . SER A 1 94 ? -13.135 22.130 17.185 1.00 90.06 94 SER A O 1
ATOM 752 N N . ASN A 1 95 ? -13.786 20.615 18.696 1.00 91.00 95 ASN A N 1
ATOM 753 C CA . ASN A 1 95 ? -12.705 20.874 19.642 1.00 91.00 95 ASN A CA 1
ATOM 754 C C . ASN A 1 95 ? -11.615 19.801 19.536 1.00 91.00 95 ASN A C 1
ATOM 756 O O . ASN A 1 95 ? -11.699 18.737 20.148 1.00 91.00 95 ASN A O 1
ATOM 760 N N . THR A 1 96 ? -10.536 20.139 18.831 1.00 88.81 96 THR A N 1
ATOM 761 C CA . THR A 1 96 ? -9.362 19.280 18.626 1.00 88.81 96 THR A CA 1
ATOM 762 C C . THR A 1 96 ? -8.810 18.659 19.904 1.00 88.81 96 THR A C 1
ATOM 764 O O . THR A 1 96 ? -8.489 17.475 19.926 1.00 88.81 96 THR A O 1
ATOM 767 N N . SER A 1 97 ? -8.697 19.441 20.980 1.00 89.50 97 SER A N 1
ATOM 768 C CA . SER A 1 97 ? -8.123 18.967 22.245 1.00 89.50 97 SER A CA 1
ATOM 769 C C . SER A 1 97 ? -9.038 17.952 22.936 1.00 89.50 97 SER A C 1
ATOM 771 O O . SER A 1 97 ? -8.575 16.935 23.460 1.00 89.50 97 SER A O 1
ATOM 773 N N . ALA A 1 98 ? -10.351 18.189 22.883 1.00 90.56 98 ALA A N 1
ATOM 774 C CA . ALA A 1 98 ? -11.346 17.266 23.418 1.00 90.56 98 ALA A CA 1
ATOM 775 C C . ALA A 1 98 ? -11.384 15.958 22.614 1.00 90.56 98 ALA A C 1
ATOM 777 O O . ALA A 1 98 ? -11.338 14.879 23.208 1.00 90.56 98 ALA A O 1
ATOM 778 N N . ILE A 1 99 ? -11.384 16.045 21.278 1.00 91.31 99 ILE A N 1
ATOM 779 C CA . ILE A 1 99 ? -11.340 14.873 20.391 1.00 91.31 99 ILE A CA 1
ATOM 780 C C . ILE A 1 99 ? -10.042 14.088 20.568 1.00 91.31 99 ILE A C 1
ATOM 782 O O . ILE A 1 99 ? -10.047 12.860 20.580 1.00 91.31 99 ILE A O 1
ATOM 786 N N . PHE A 1 100 ? -8.919 14.759 20.786 1.00 88.88 100 PHE A N 1
ATOM 787 C CA . PHE A 1 100 ? -7.670 14.073 21.078 1.00 88.88 100 PHE A CA 1
ATOM 788 C C . PHE A 1 100 ? -7.697 13.340 22.421 1.00 88.88 100 PHE A C 1
ATOM 790 O O . PHE A 1 100 ? -7.348 12.163 22.491 1.00 88.88 100 PHE A O 1
ATOM 797 N N . SER A 1 101 ? -8.158 14.002 23.482 1.00 90.06 101 SER A N 1
ATOM 798 C CA . SER A 1 101 ? -8.266 13.390 24.809 1.00 90.06 101 SER A CA 1
ATOM 799 C C . SER A 1 101 ? -9.220 12.195 24.807 1.00 90.06 101 SER A C 1
ATOM 801 O O . SER A 1 101 ? -8.888 11.143 25.361 1.00 90.06 101 SER A O 1
ATOM 803 N N . ILE A 1 102 ? -10.367 12.306 24.124 1.00 92.56 102 ILE A N 1
ATOM 804 C CA . ILE A 1 102 ? -11.308 11.190 24.021 1.00 92.56 102 ILE A CA 1
ATOM 805 C C . ILE A 1 102 ? -10.734 10.051 23.180 1.00 92.56 102 ILE A C 1
ATOM 807 O O . ILE A 1 102 ? -10.856 8.901 23.590 1.00 92.56 102 ILE A O 1
ATOM 811 N N . SER A 1 103 ? -10.009 10.362 22.099 1.00 90.94 103 SER A N 1
ATOM 812 C CA . SER A 1 103 ? -9.294 9.377 21.273 1.00 90.94 103 SER A CA 1
ATOM 813 C C . SER A 1 103 ? -8.133 8.697 22.010 1.00 90.94 103 SER A C 1
ATOM 815 O O . SER A 1 103 ? -7.672 7.638 21.624 1.00 90.94 103 SER A O 1
ATOM 817 N N . LYS A 1 104 ? -7.618 9.257 23.100 1.00 90.38 104 LYS A N 1
ATOM 818 C CA . LYS A 1 104 ? -6.660 8.527 23.945 1.00 90.38 104 LYS A CA 1
ATOM 819 C C . LYS A 1 104 ? -7.366 7.626 24.936 1.00 90.38 104 LYS A C 1
ATOM 821 O O . LYS A 1 104 ? -6.988 6.474 25.146 1.00 90.38 104 LYS A O 1
ATOM 826 N N . ALA A 1 105 ? -8.395 8.170 25.573 1.00 92.94 105 ALA A N 1
ATOM 827 C CA . ALA A 1 105 ? -9.118 7.472 26.615 1.00 92.94 105 ALA A CA 1
ATOM 828 C C . ALA A 1 105 ? -9.846 6.247 26.049 1.00 92.94 105 ALA A C 1
ATOM 830 O O . ALA A 1 105 ? -9.767 5.164 26.624 1.00 92.94 105 ALA A O 1
ATOM 831 N N . LEU A 1 106 ? -10.510 6.391 24.900 1.00 93.00 106 LEU A N 1
ATOM 832 C CA . LEU A 1 106 ? -11.183 5.278 24.242 1.00 93.00 106 LEU A CA 1
ATOM 833 C C . LEU A 1 106 ? -10.096 4.219 23.854 1.00 93.00 106 LEU A C 1
ATOM 835 O O . LEU A 1 106 ? -10.369 3.027 23.924 1.00 93.00 106 LEU A O 1
ATOM 839 N N . ALA A 1 107 ? -8.866 4.593 23.456 1.00 89.44 107 ALA A N 1
ATOM 840 C CA . ALA A 1 107 ? -7.854 3.642 22.957 1.00 89.44 107 ALA A CA 1
ATOM 841 C C . ALA A 1 107 ? -7.337 2.798 24.114 1.00 89.44 107 ALA A C 1
ATOM 843 O O . ALA A 1 107 ? -7.181 1.574 24.027 1.00 89.44 107 ALA A O 1
ATOM 844 N N . ARG A 1 108 ? -7.171 3.467 25.256 1.00 92.44 108 ARG A N 1
ATOM 845 C CA . ARG A 1 108 ? -6.919 2.823 26.530 1.00 92.44 108 ARG A CA 1
ATOM 846 C C . ARG A 1 108 ? -8.068 1.899 26.936 1.00 92.44 108 ARG A C 1
ATOM 848 O O . ARG A 1 108 ? -7.782 0.773 27.327 1.00 92.44 108 ARG A O 1
ATOM 855 N N . LEU A 1 109 ? -9.326 2.329 26.805 1.00 93.12 109 LEU A N 1
ATOM 856 C CA . LEU A 1 109 ? -10.501 1.485 27.055 1.00 93.12 109 LEU A CA 1
ATOM 857 C C . LEU A 1 109 ? -10.449 0.208 26.211 1.00 93.12 109 LEU A C 1
ATOM 859 O O . LEU A 1 109 ? -10.535 -0.881 26.766 1.00 93.12 109 LEU A O 1
ATOM 863 N N . MET A 1 110 ? -10.231 0.330 24.900 1.00 90.50 110 MET A N 1
ATOM 864 C CA . MET A 1 110 ? -10.148 -0.828 24.008 1.00 90.50 110 MET A CA 1
ATOM 865 C C . MET A 1 110 ? -9.009 -1.771 24.384 1.00 90.50 110 MET A C 1
ATOM 867 O O . MET A 1 110 ? -9.191 -2.982 24.355 1.00 90.50 110 MET A O 1
ATOM 871 N N . THR A 1 111 ? -7.853 -1.230 24.781 1.00 89.25 111 THR A N 1
ATOM 872 C CA . THR A 1 111 ? -6.728 -2.044 25.269 1.00 89.25 111 THR A CA 1
ATOM 873 C C . THR A 1 111 ? -7.138 -2.852 26.498 1.00 89.25 111 THR A C 1
ATOM 875 O O . THR A 1 111 ? -6.882 -4.046 26.553 1.00 89.25 111 THR A O 1
ATOM 878 N N . ILE A 1 112 ? -7.821 -2.218 27.457 1.00 92.38 112 ILE A N 1
ATOM 879 C CA . ILE A 1 112 ? -8.292 -2.882 28.679 1.00 92.38 112 ILE A CA 1
ATOM 880 C C . ILE A 1 112 ? -9.297 -3.991 28.346 1.00 92.38 112 ILE A C 1
ATOM 882 O O . ILE A 1 112 ? -9.178 -5.088 28.876 1.00 92.38 112 ILE A O 1
ATOM 886 N N . LEU A 1 113 ? -10.267 -3.723 27.466 1.00 91.06 113 LEU A N 1
ATOM 887 C CA . LEU A 1 113 ? -11.255 -4.728 27.062 1.00 91.06 113 LEU A CA 1
ATOM 888 C C . LEU A 1 113 ? -10.590 -5.924 26.370 1.00 91.06 113 LEU A C 1
ATOM 890 O O . LEU A 1 113 ? -10.926 -7.065 26.672 1.00 91.06 113 LEU A O 1
ATOM 894 N N . ASN A 1 114 ? -9.610 -5.667 25.500 1.00 86.31 114 ASN A N 1
ATOM 895 C CA . ASN A 1 114 ? -8.841 -6.710 24.826 1.00 86.31 114 ASN A CA 1
ATOM 896 C C . ASN A 1 114 ? -8.001 -7.545 25.804 1.00 86.31 114 ASN A C 1
ATOM 898 O O . ASN A 1 114 ? -8.010 -8.769 25.711 1.00 86.31 114 ASN A O 1
ATOM 902 N N . ASP A 1 115 ? -7.297 -6.903 26.741 1.00 89.88 115 ASP A N 1
ATOM 903 C CA . ASP A 1 115 ? -6.453 -7.588 27.733 1.00 89.88 115 ASP A CA 1
ATOM 904 C C . ASP A 1 115 ? -7.271 -8.530 28.637 1.00 89.88 115 ASP A C 1
ATOM 906 O O . ASP A 1 115 ? -6.772 -9.572 29.058 1.00 89.88 115 ASP A O 1
ATOM 910 N N . GLU A 1 116 ? -8.535 -8.189 28.893 1.00 91.69 116 GLU A N 1
ATOM 911 C CA . GLU A 1 116 ? -9.461 -8.963 29.730 1.00 91.69 116 GLU A CA 1
ATOM 912 C C . GLU A 1 116 ? -10.373 -9.902 28.918 1.00 91.69 116 GLU A C 1
ATOM 914 O O . GLU A 1 116 ? -11.246 -10.564 29.479 1.00 91.69 116 GLU A O 1
ATOM 919 N N . GLY A 1 117 ? -10.197 -9.974 27.592 1.00 88.94 117 GLY A N 1
ATOM 920 C CA . GLY A 1 117 ? -10.981 -10.850 26.713 1.00 88.94 117 GLY A CA 1
ATOM 921 C C . GLY A 1 117 ? -12.469 -10.488 26.621 1.00 88.94 117 GLY A C 1
ATOM 922 O O . GLY A 1 117 ? -13.302 -11.360 26.371 1.00 88.94 117 GLY A O 1
ATOM 923 N N . ILE A 1 118 ? -12.822 -9.221 26.842 1.00 89.06 118 ILE A N 1
ATOM 924 C CA . ILE A 1 118 ? -14.203 -8.739 26.769 1.00 89.06 118 ILE A CA 1
ATOM 925 C C . ILE A 1 118 ? -14.540 -8.392 25.320 1.00 89.06 118 ILE A C 1
ATOM 927 O O . ILE A 1 118 ? -13.971 -7.469 24.736 1.00 89.06 118 ILE A O 1
ATOM 931 N N . LEU A 1 119 ? -15.506 -9.119 24.762 1.00 85.75 119 LEU A N 1
ATOM 932 C CA . LEU A 1 119 ? -16.042 -8.875 23.427 1.00 85.75 119 LEU A CA 1
ATOM 933 C C . LEU A 1 119 ? -17.099 -7.766 23.466 1.00 85.75 119 LEU A C 1
ATOM 935 O O . LEU A 1 119 ? -17.931 -7.719 24.375 1.00 85.75 119 LEU A O 1
ATOM 939 N N . LEU A 1 120 ? -17.072 -6.886 22.468 1.00 87.38 120 LEU A N 1
ATOM 940 C CA . LEU A 1 120 ? -18.113 -5.883 22.270 1.00 87.38 120 LEU A CA 1
ATOM 941 C C . LEU A 1 120 ? -19.307 -6.482 21.525 1.00 87.38 120 LEU A C 1
ATOM 943 O O . LEU A 1 120 ? -19.182 -7.463 20.793 1.00 87.38 120 LEU A O 1
ATOM 947 N N . SER A 1 121 ? -20.482 -5.881 21.711 1.00 87.25 121 SER A N 1
ATOM 948 C CA . SER A 1 121 ? -21.630 -6.186 20.859 1.00 87.25 121 SER A CA 1
ATOM 949 C C . SER A 1 121 ? -21.429 -5.575 19.467 1.00 87.25 121 SER A C 1
ATOM 951 O O . SER A 1 121 ? -20.814 -4.516 19.349 1.00 87.25 121 SER A O 1
ATOM 953 N N . GLU A 1 122 ? -22.010 -6.178 18.426 1.00 80.38 122 GLU A N 1
ATOM 954 C CA . GLU A 1 122 ? -21.962 -5.645 17.049 1.00 80.38 122 GLU A CA 1
ATOM 955 C C . GLU A 1 122 ? -22.432 -4.177 16.983 1.00 80.38 122 GLU A C 1
ATOM 957 O O . GLU A 1 122 ? -21.818 -3.337 16.332 1.00 80.38 122 GLU A O 1
ATOM 962 N N . SER A 1 123 ? -23.461 -3.827 17.763 1.00 87.62 123 SER A N 1
ATOM 963 C CA . SER A 1 123 ? -23.952 -2.448 17.879 1.00 87.62 123 SER A CA 1
ATOM 964 C C . SER A 1 123 ? -22.903 -1.485 18.454 1.00 87.62 123 SER A C 1
ATOM 966 O O . SER A 1 123 ? -22.865 -0.315 18.077 1.00 87.62 123 SER A O 1
ATOM 968 N N . ASP A 1 124 ? -22.083 -1.921 19.410 1.00 88.19 124 ASP A N 1
ATOM 969 C CA . ASP A 1 124 ? -21.066 -1.057 20.020 1.00 88.19 124 ASP A CA 1
ATOM 970 C C . ASP A 1 124 ? -19.817 -0.940 19.147 1.00 88.19 124 ASP A C 1
ATOM 972 O O . ASP A 1 124 ? -19.233 0.145 19.062 1.00 88.19 124 ASP A O 1
ATOM 976 N N . GLU A 1 125 ? -19.465 -2.011 18.432 1.00 83.69 125 GLU A N 1
ATOM 977 C CA . GLU A 1 125 ? -18.461 -1.979 17.367 1.00 83.69 125 GLU A CA 1
ATOM 978 C C . GLU A 1 125 ? -18.852 -0.984 16.268 1.00 83.69 125 GLU A C 1
ATOM 980 O O . GLU A 1 125 ? -18.030 -0.153 15.877 1.00 83.69 125 GLU A O 1
ATOM 985 N N . ASP A 1 126 ? -20.118 -0.982 15.843 1.00 81.69 126 ASP A N 1
ATOM 986 C CA . ASP A 1 126 ? -20.640 -0.034 14.854 1.00 81.69 126 ASP A CA 1
ATOM 987 C C . ASP A 1 126 ? -20.521 1.421 15.323 1.00 81.69 126 ASP A C 1
ATOM 989 O O . ASP A 1 126 ? -20.086 2.295 14.569 1.00 81.69 126 ASP A O 1
ATOM 993 N N . LYS A 1 127 ? -20.859 1.709 16.587 1.00 88.19 127 LYS A N 1
ATOM 994 C CA . LYS A 1 127 ? -20.743 3.075 17.129 1.00 88.19 127 LYS A CA 1
ATOM 995 C C . LYS A 1 127 ? -19.284 3.528 17.234 1.00 88.19 127 LYS A C 1
ATOM 997 O O . LYS A 1 127 ? -18.997 4.710 17.025 1.00 88.19 127 LYS A O 1
ATOM 1002 N N . LEU A 1 128 ? -18.372 2.617 17.580 1.00 87.00 128 LEU A N 1
ATOM 1003 C CA . LEU A 1 128 ? -16.931 2.882 17.592 1.00 87.00 128 LEU A CA 1
ATOM 1004 C C . LEU A 1 128 ? -16.400 3.133 16.184 1.00 87.00 128 LEU A C 1
ATOM 1006 O O . LEU A 1 128 ? -15.618 4.062 15.982 1.00 87.00 128 LEU A O 1
ATOM 1010 N N . PHE A 1 129 ? -16.841 2.341 15.210 1.00 79.88 129 PHE A N 1
ATOM 1011 C CA . PHE A 1 129 ? -16.486 2.545 13.815 1.00 79.88 129 PHE A CA 1
ATOM 1012 C C . PHE A 1 129 ? -16.975 3.902 13.311 1.00 79.88 129 PHE A C 1
ATOM 1014 O O . PHE A 1 129 ? -16.195 4.646 12.723 1.00 79.88 129 PHE A O 1
ATOM 1021 N N . ASP A 1 130 ? -18.213 4.281 13.632 1.00 84.44 130 ASP A N 1
ATOM 1022 C CA . ASP A 1 130 ? -18.753 5.600 13.302 1.00 84.44 130 ASP A CA 1
ATOM 1023 C C . ASP A 1 130 ? -17.920 6.733 13.896 1.00 84.44 130 ASP A C 1
ATOM 1025 O O . ASP A 1 130 ? -17.685 7.742 13.230 1.00 84.44 130 ASP A O 1
ATOM 1029 N N . PHE A 1 131 ? -17.427 6.568 15.124 1.00 88.19 131 PHE A N 1
ATOM 1030 C CA . PHE A 1 131 ? -16.494 7.517 15.721 1.00 88.19 131 PHE A CA 1
ATOM 1031 C C . PHE A 1 131 ? -15.181 7.594 14.933 1.00 88.19 131 PHE A C 1
ATOM 1033 O O . PHE A 1 131 ? -14.772 8.692 14.559 1.00 88.19 131 PHE A O 1
ATOM 1040 N N . VAL A 1 132 ? -14.550 6.460 14.613 1.00 82.00 132 VAL A N 1
ATOM 1041 C CA . VAL A 1 132 ? -13.315 6.444 13.811 1.00 82.00 132 VAL A CA 1
ATOM 1042 C C . VAL A 1 132 ? -13.551 7.122 12.460 1.00 82.00 132 VAL A C 1
ATOM 1044 O O . VAL A 1 132 ? -12.813 8.032 12.099 1.00 82.00 132 VAL A O 1
ATOM 1047 N N . CYS A 1 133 ? -14.618 6.771 11.746 1.00 77.19 133 CYS A N 1
ATOM 1048 C CA . CYS A 1 133 ? -14.972 7.379 10.464 1.00 77.19 133 CYS A CA 1
ATOM 1049 C C . CYS A 1 133 ? -15.306 8.873 10.551 1.00 77.19 133 CYS A C 1
ATOM 1051 O O . CYS A 1 133 ? -15.119 9.579 9.565 1.00 77.19 133 CYS A O 1
ATOM 1053 N N . SER A 1 134 ? -15.769 9.365 11.701 1.00 84.56 134 SER A N 1
ATOM 1054 C CA . SER A 1 134 ? -16.088 10.785 11.890 1.00 84.56 134 SER A CA 1
ATOM 1055 C C . SER A 1 134 ? -14.867 11.646 12.224 1.00 84.56 134 SER A C 1
ATOM 1057 O O . SER A 1 134 ? -14.915 12.853 12.016 1.00 84.56 134 SER A O 1
ATOM 1059 N N . PHE A 1 135 ? -13.799 11.055 12.773 1.00 83.81 135 PHE A N 1
ATOM 1060 C CA . PHE A 1 135 ? -12.668 11.806 13.338 1.00 83.81 135 PHE A CA 1
ATOM 1061 C C . PHE A 1 135 ? -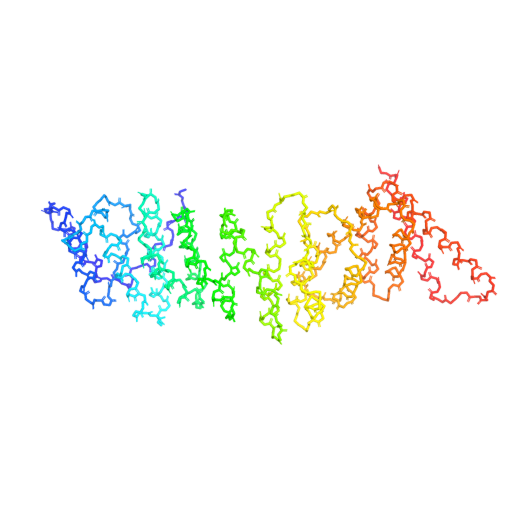11.288 11.348 12.839 1.00 83.81 135 PHE A C 1
ATOM 1063 O O . PHE A 1 135 ? -10.263 11.804 13.341 1.00 83.81 135 PHE A O 1
ATOM 1070 N N . TRP A 1 136 ? -11.212 10.457 11.852 1.00 74.19 136 TRP A N 1
ATOM 1071 C CA . TRP A 1 136 ? -9.927 9.974 11.335 1.00 74.19 136 TRP A CA 1
ATOM 1072 C C . TRP A 1 136 ? -9.157 11.017 10.508 1.00 74.19 136 TRP A C 1
ATOM 1074 O O . TRP A 1 136 ? -7.933 10.925 10.457 1.00 74.19 136 TRP A O 1
ATOM 1084 N N . ASP A 1 137 ? -9.836 11.945 9.821 1.00 68.38 137 ASP A N 1
ATOM 1085 C CA . ASP A 1 137 ? -9.232 13.016 9.001 1.00 68.38 137 ASP A CA 1
ATOM 1086 C C . ASP A 1 137 ? -9.026 14.296 9.801 1.00 68.38 137 ASP A C 1
ATOM 1088 O O . ASP A 1 137 ? -8.669 15.347 9.261 1.00 68.38 137 ASP A O 1
ATOM 1092 N N . PHE A 1 138 ? -9.253 14.199 11.107 1.00 75.25 138 PHE A N 1
ATOM 1093 C CA . PHE A 1 138 ? -9.135 15.319 11.994 1.00 75.25 138 PHE A CA 1
ATOM 1094 C C . PHE A 1 138 ? -7.720 15.896 11.896 1.00 75.25 138 PHE A C 1
ATOM 1096 O O . PHE A 1 138 ? -6.729 15.168 11.905 1.00 75.25 138 PHE A O 1
ATOM 1103 N N . THR A 1 139 ? -7.621 17.222 11.800 1.00 64.31 139 THR A N 1
ATOM 1104 C CA . THR A 1 139 ? -6.393 17.941 11.405 1.00 64.31 139 THR A CA 1
ATOM 1105 C C . THR A 1 139 ? -5.178 17.679 12.301 1.00 64.31 139 THR A C 1
ATOM 1107 O O . THR A 1 139 ? -4.047 17.975 11.919 1.00 64.31 139 THR A O 1
ATOM 1110 N N . ALA A 1 140 ? -5.388 17.106 13.485 1.00 69.00 140 ALA A N 1
ATOM 1111 C CA . ALA A 1 140 ? -4.330 16.629 14.355 1.00 69.00 140 ALA A CA 1
ATOM 1112 C C . ALA A 1 140 ? -3.960 15.177 14.007 1.00 69.00 140 ALA A C 1
ATOM 1114 O O . ALA A 1 140 ? -4.660 14.248 14.397 1.00 69.00 140 ALA A O 1
ATOM 1115 N N . GLU A 1 141 ? -2.796 14.980 13.381 1.00 71.38 141 GLU A N 1
ATOM 1116 C CA . GLU A 1 141 ? -2.216 13.661 13.052 1.00 71.38 141 GLU A CA 1
ATOM 1117 C C . GLU A 1 141 ? -2.221 12.680 14.243 1.00 71.38 141 GLU A C 1
ATOM 1119 O O . GLU A 1 141 ? -2.389 11.471 14.082 1.00 71.38 141 GLU A O 1
ATOM 1124 N N . ALA A 1 142 ? -2.108 13.208 15.464 1.00 71.44 142 ALA A N 1
ATOM 1125 C CA . ALA A 1 142 ? -2.174 12.431 16.692 1.00 71.44 142 ALA A CA 1
ATOM 1126 C C . ALA A 1 142 ? -3.559 11.789 16.926 1.00 71.44 142 ALA A C 1
ATOM 1128 O O . ALA A 1 142 ? -3.621 10.647 17.367 1.00 71.44 142 ALA A O 1
ATOM 1129 N N . VAL A 1 143 ? -4.659 12.471 16.583 1.00 72.44 143 VAL A N 1
ATOM 1130 C CA . VAL A 1 143 ? -6.017 11.892 16.610 1.00 72.44 143 VAL A CA 1
ATOM 1131 C C . VAL A 1 143 ? -6.102 10.742 15.611 1.00 72.44 143 VAL A C 1
ATOM 1133 O O . VAL A 1 143 ? -6.548 9.658 15.975 1.00 72.44 143 VAL A O 1
ATOM 1136 N N . CYS A 1 144 ? -5.585 10.929 14.391 1.00 68.69 144 CYS A N 1
ATOM 1137 C CA . CYS A 1 144 ? -5.563 9.882 13.368 1.00 68.69 144 CYS A CA 1
ATOM 1138 C C . CYS A 1 144 ? -4.821 8.627 13.852 1.00 68.69 144 CYS A C 1
ATOM 1140 O O . CYS A 1 144 ? -5.280 7.506 13.636 1.00 68.69 144 CYS A O 1
ATOM 1142 N N . HIS A 1 145 ? -3.666 8.806 14.500 1.00 74.38 145 HIS A N 1
ATOM 1143 C CA . HIS A 1 145 ? -2.875 7.697 15.032 1.00 74.38 145 HIS A CA 1
ATOM 1144 C C . HIS A 1 145 ? -3.609 6.923 16.120 1.00 74.38 145 HIS A C 1
ATOM 1146 O O . HIS A 1 145 ? -3.600 5.691 16.086 1.00 74.38 145 HIS A O 1
ATOM 1152 N N . GLU A 1 146 ? -4.261 7.627 17.043 1.00 77.50 146 GLU A N 1
ATOM 1153 C CA . GLU A 1 146 ? -5.074 6.976 18.062 1.00 77.50 146 GLU A CA 1
ATOM 1154 C C . GLU A 1 146 ? -6.243 6.234 17.404 1.00 77.50 146 GLU A C 1
ATOM 1156 O O . GLU A 1 146 ? -6.356 5.030 17.614 1.00 77.50 146 GLU A O 1
ATOM 1161 N N . CYS A 1 147 ? -7.008 6.883 16.505 1.00 74.44 147 CYS A N 1
ATOM 1162 C CA . CYS A 1 147 ? -8.068 6.287 15.667 1.00 74.44 147 CYS A CA 1
ATOM 1163 C C . CYS A 1 147 ? -7.634 4.965 14.991 1.00 74.44 147 CYS A C 1
ATOM 1165 O O . CYS A 1 147 ? -8.395 3.999 14.957 1.00 74.44 147 CYS A O 1
ATOM 1167 N N . LEU A 1 148 ? -6.394 4.880 14.500 1.00 68.62 148 LEU A N 1
ATOM 1168 C CA . LEU A 1 148 ? -5.834 3.654 13.916 1.00 68.62 148 LEU A CA 1
ATOM 1169 C C . LEU A 1 148 ? -5.464 2.595 14.963 1.00 68.62 148 LEU A C 1
ATOM 1171 O O . LEU A 1 148 ? -5.615 1.397 14.704 1.00 68.62 148 LEU A O 1
ATOM 1175 N N . ALA A 1 149 ? -4.978 3.007 16.136 1.00 72.44 149 ALA A N 1
ATOM 1176 C CA . ALA A 1 149 ? -4.680 2.097 17.237 1.00 72.44 149 ALA A CA 1
ATOM 1177 C C . ALA A 1 149 ? -5.946 1.366 17.704 1.00 72.44 149 ALA A C 1
ATOM 1179 O O . ALA A 1 149 ? -5.899 0.150 17.890 1.00 72.44 149 ALA A O 1
ATOM 1180 N N . TYR A 1 150 ? -7.091 2.059 17.770 1.00 71.81 150 TYR A N 1
ATOM 1181 C CA . TYR A 1 150 ? -8.393 1.420 18.001 1.00 71.81 150 TYR A CA 1
ATOM 1182 C C . TYR A 1 150 ? -8.676 0.317 17.034 1.00 71.81 150 TYR A C 1
ATOM 1184 O O . TYR A 1 150 ? -9.039 -0.774 17.445 1.00 71.81 150 TYR A O 1
ATOM 1192 N N . HIS A 1 151 ? -8.543 0.622 15.748 1.00 64.12 151 HIS A N 1
ATOM 1193 C CA . HIS A 1 151 ? -8.882 -0.331 14.724 1.00 64.12 151 HIS A CA 1
ATOM 1194 C C . HIS A 1 151 ? -7.998 -1.567 14.842 1.00 64.12 151 HIS A C 1
ATOM 1196 O O . HIS A 1 151 ? -8.484 -2.679 14.702 1.00 64.12 151 HIS A O 1
ATOM 1202 N N . LYS A 1 152 ? -6.712 -1.395 15.159 1.00 65.62 152 LYS A N 1
ATOM 1203 C CA . LYS A 1 152 ? -5.814 -2.524 15.406 1.00 65.62 152 LYS A CA 1
ATOM 1204 C C . LYS A 1 152 ? -6.274 -3.387 16.587 1.00 65.62 152 LYS A C 1
ATOM 1206 O O . LYS A 1 152 ? -6.108 -4.599 16.518 1.00 65.62 152 LYS A O 1
ATOM 1211 N N . ILE A 1 153 ? -6.837 -2.775 17.629 1.00 67.38 153 ILE A N 1
ATOM 1212 C CA . ILE A 1 153 ? -7.366 -3.483 18.801 1.00 67.38 153 ILE A CA 1
ATOM 1213 C C . ILE A 1 153 ? -8.724 -4.129 18.488 1.00 67.38 153 ILE A C 1
ATOM 1215 O O . ILE A 1 153 ? -8.902 -5.310 18.737 1.00 67.38 153 ILE A O 1
ATOM 1219 N N . LEU A 1 154 ? -9.657 -3.417 17.856 1.00 64.62 154 LEU A N 1
ATOM 1220 C CA . LEU A 1 154 ? -10.905 -3.988 17.330 1.00 64.62 154 LEU A CA 1
ATOM 1221 C C . LEU A 1 154 ? -10.613 -5.173 16.407 1.00 64.62 154 LEU A C 1
ATOM 1223 O O . LEU A 1 154 ? -11.231 -6.214 16.541 1.00 64.62 154 LEU A O 1
ATOM 1227 N N . SER A 1 155 ? -9.600 -5.058 15.549 1.00 60.97 155 SER A N 1
ATOM 1228 C CA . SER A 1 155 ? -9.134 -6.134 14.675 1.00 60.97 155 SER A CA 1
ATOM 1229 C C . SER A 1 155 ? -8.549 -7.333 15.420 1.00 60.97 155 SER A C 1
ATOM 1231 O O . SER A 1 155 ? -8.513 -8.412 14.835 1.00 60.97 155 SER A O 1
ATOM 1233 N N . SER A 1 156 ? -7.996 -7.151 16.624 1.00 62.72 156 SER A N 1
ATOM 1234 C CA . SER A 1 156 ? -7.469 -8.259 17.429 1.00 62.72 156 SER A CA 1
ATOM 1235 C C . SER A 1 156 ? -8.544 -8.908 18.294 1.00 62.72 156 SER A C 1
ATOM 1237 O O . SER A 1 156 ? -8.453 -10.102 18.547 1.00 62.72 156 SER A O 1
ATOM 1239 N N . VAL A 1 157 ? -9.548 -8.137 18.720 1.00 54.84 157 VAL A N 1
ATOM 1240 C CA . VAL A 1 157 ? -10.690 -8.614 19.515 1.00 54.84 157 VAL A CA 1
ATOM 1241 C C . VAL A 1 157 ? -11.725 -9.309 18.626 1.00 54.84 157 VAL A C 1
ATOM 1243 O O . VAL A 1 157 ? -12.231 -10.374 18.970 1.00 54.84 157 VAL A O 1
ATOM 1246 N N . ALA A 1 158 ? -12.011 -8.741 17.456 1.00 56.09 158 ALA A N 1
ATOM 1247 C CA . ALA A 1 158 ? -12.902 -9.319 16.466 1.00 56.09 158 ALA A CA 1
ATOM 1248 C C . ALA A 1 158 ? -12.108 -10.270 15.559 1.00 56.09 158 ALA A C 1
ATOM 1250 O O . ALA A 1 158 ? -11.740 -9.931 14.432 1.00 56.09 158 ALA A O 1
ATOM 1251 N N . GLU A 1 159 ? -11.857 -11.499 16.030 1.00 54.53 159 GLU A N 1
ATOM 1252 C CA . GLU A 1 159 ? -11.314 -12.579 15.180 1.00 54.53 159 GLU A CA 1
ATOM 1253 C C . GLU A 1 159 ? -12.161 -12.794 13.907 1.00 54.53 159 GLU A C 1
ATOM 1255 O O . GLU A 1 159 ? -11.654 -13.247 12.878 1.00 54.53 159 GLU A O 1
ATOM 1260 N N . ASN A 1 160 ? -13.423 -12.358 13.938 1.00 54.78 160 ASN A N 1
ATOM 1261 C CA . ASN A 1 160 ? -14.308 -12.238 12.793 1.00 54.78 160 ASN A CA 1
ATOM 1262 C C . ASN A 1 160 ? -14.814 -10.798 12.705 1.00 54.78 160 ASN A C 1
ATOM 1264 O O . ASN A 1 160 ? -15.802 -10.458 13.350 1.00 54.78 160 ASN A O 1
ATOM 1268 N N . PHE A 1 161 ? -14.177 -9.949 11.898 1.00 59.22 161 PHE A N 1
ATOM 1269 C CA . PHE A 1 161 ? -14.854 -8.715 11.502 1.00 59.22 161 PHE A CA 1
ATOM 1270 C C . PHE A 1 161 ? -16.206 -9.083 10.888 1.00 59.22 161 PHE A C 1
ATOM 1272 O O . PHE A 1 161 ? -16.280 -9.993 10.051 1.00 59.22 161 PHE A O 1
ATOM 1279 N N . SER A 1 162 ? -17.268 -8.380 11.284 1.00 63.16 162 SER A N 1
ATOM 1280 C CA . SER A 1 162 ? -18.561 -8.587 10.648 1.00 63.16 162 SER A CA 1
ATOM 1281 C C . SER A 1 162 ? -18.433 -8.260 9.156 1.00 63.16 162 SER A C 1
ATOM 1283 O O . SER A 1 162 ? -17.761 -7.310 8.741 1.00 63.16 162 SER A O 1
ATOM 1285 N N . VAL A 1 163 ? -19.072 -9.068 8.310 1.00 63.25 163 VAL A N 1
ATOM 1286 C CA . VAL A 1 163 ? -19.145 -8.805 6.863 1.00 63.25 163 VAL A CA 1
ATOM 1287 C C . VAL A 1 163 ? -19.679 -7.389 6.600 1.00 63.25 163 VAL A C 1
ATOM 1289 O O . VAL A 1 163 ? -19.287 -6.743 5.628 1.00 63.25 163 VAL A O 1
ATOM 1292 N N . GLU A 1 164 ? -20.530 -6.887 7.493 1.00 65.50 164 GLU A N 1
ATOM 1293 C CA . GLU A 1 164 ? -21.134 -5.564 7.406 1.00 65.50 164 GLU A CA 1
ATOM 1294 C C . GLU A 1 164 ? -20.135 -4.432 7.655 1.00 65.50 164 GLU A C 1
ATOM 1296 O O . GLU A 1 164 ? -20.120 -3.464 6.893 1.00 65.50 164 GLU A O 1
ATOM 1301 N N . PHE A 1 165 ? -19.210 -4.594 8.606 1.00 67.38 165 PHE A N 1
ATOM 1302 C CA . PHE A 1 165 ? -18.090 -3.672 8.802 1.00 67.38 165 PHE A CA 1
ATOM 1303 C C . PHE A 1 165 ? -17.255 -3.531 7.525 1.00 67.38 165 PHE A C 1
ATOM 1305 O O . PHE A 1 165 ? -16.953 -2.431 7.054 1.00 67.38 165 PHE A O 1
ATOM 1312 N N . CYS A 1 166 ? -16.913 -4.667 6.923 1.00 65.94 166 CYS A N 1
ATOM 1313 C CA . CYS A 1 166 ? -16.127 -4.725 5.701 1.00 65.94 166 CYS A CA 1
ATOM 1314 C C . CYS A 1 166 ? -16.848 -4.055 4.522 1.00 65.94 166 CYS A C 1
ATOM 1316 O O . CYS A 1 166 ? -16.248 -3.235 3.820 1.00 65.94 166 CYS A O 1
ATOM 1318 N N . LYS A 1 167 ? -18.149 -4.317 4.342 1.00 67.88 167 LYS A N 1
ATOM 1319 C CA . LYS A 1 167 ? -18.979 -3.617 3.346 1.00 67.88 167 LYS A CA 1
ATOM 1320 C C . LYS A 1 167 ? -19.030 -2.112 3.591 1.00 67.88 167 LYS A C 1
ATOM 1322 O O . LYS A 1 167 ? -18.976 -1.339 2.637 1.00 67.88 167 LYS A O 1
ATOM 1327 N N . ARG A 1 168 ? -19.110 -1.680 4.850 1.00 70.56 168 ARG A N 1
ATOM 1328 C CA . ARG A 1 168 ? -19.152 -0.258 5.196 1.00 70.56 168 ARG A CA 1
ATOM 1329 C C . ARG A 1 168 ? -17.826 0.427 4.886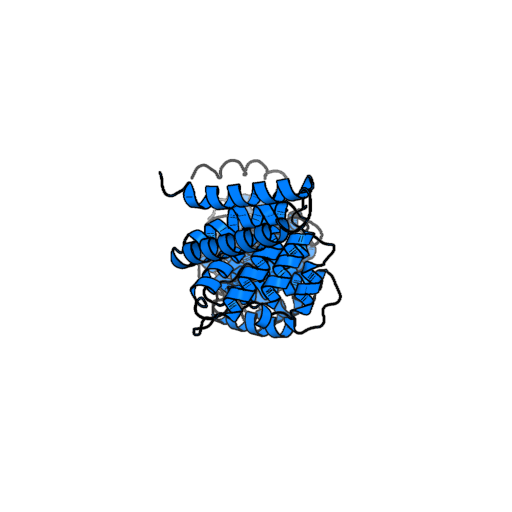 1.00 70.56 168 ARG A C 1
ATOM 1331 O O . ARG A 1 168 ? -17.840 1.476 4.252 1.00 70.56 168 ARG A O 1
ATOM 1338 N N . MET A 1 169 ? -16.686 -0.194 5.190 1.00 66.88 169 MET A N 1
ATOM 1339 C CA . MET A 1 169 ? -15.386 0.300 4.715 1.00 66.88 169 MET A CA 1
ATOM 1340 C C . MET A 1 169 ? -15.315 0.372 3.188 1.00 66.88 169 MET A C 1
ATOM 1342 O O . MET A 1 169 ? -14.821 1.358 2.647 1.00 66.88 169 MET A O 1
ATOM 1346 N N . TYR A 1 170 ? -15.834 -0.639 2.488 1.00 64.69 170 TYR A N 1
ATOM 1347 C CA . TYR A 1 170 ? -15.891 -0.622 1.028 1.00 64.69 170 TYR A CA 1
ATOM 1348 C C . TYR A 1 170 ? -16.739 0.545 0.506 1.00 64.69 170 TYR A C 1
ATOM 1350 O O . TYR A 1 170 ? -16.335 1.224 -0.432 1.00 64.69 170 TYR A O 1
ATOM 1358 N N . SER A 1 171 ? -17.863 0.855 1.157 1.00 69.50 171 SER A N 1
ATOM 1359 C CA . SER A 1 171 ? -18.704 2.007 0.800 1.00 69.50 171 SER A CA 1
ATOM 1360 C C . SER A 1 171 ? -18.007 3.365 0.966 1.00 69.50 171 SER A C 1
ATOM 1362 O O . SER A 1 171 ? -18.468 4.351 0.399 1.00 69.50 171 SER A O 1
ATOM 1364 N N . LEU A 1 172 ? -16.885 3.417 1.697 1.00 66.12 172 LEU A N 1
ATOM 1365 C CA . LEU A 1 172 ? -16.067 4.619 1.882 1.00 66.12 172 LEU A CA 1
ATOM 1366 C C . LEU A 1 172 ? -14.945 4.761 0.838 1.00 66.12 172 LEU A C 1
ATOM 1368 O O . LEU A 1 172 ? -14.376 5.844 0.725 1.00 66.12 172 LEU A O 1
ATOM 1372 N N . LEU A 1 173 ? -14.642 3.716 0.055 1.00 61.16 173 LEU A N 1
ATOM 1373 C CA . LEU A 1 173 ? -13.669 3.772 -1.050 1.00 61.16 173 LEU A CA 1
ATOM 1374 C C . LEU A 1 173 ? -13.973 4.822 -2.133 1.00 61.16 173 LEU A C 1
ATOM 1376 O O . LEU A 1 173 ? -13.022 5.413 -2.633 1.00 61.16 173 LEU A O 1
ATOM 1380 N N . PRO A 1 174 ? -15.236 5.088 -2.522 1.00 55.56 174 PRO A N 1
ATOM 1381 C CA . PRO A 1 174 ? -15.537 6.079 -3.557 1.00 55.56 174 PRO A CA 1
ATOM 1382 C C . PRO A 1 174 ? -15.290 7.532 -3.122 1.00 55.56 174 PRO A C 1
ATOM 1384 O O . PRO A 1 174 ? -15.413 8.444 -3.932 1.00 55.56 174 PRO A O 1
ATOM 1387 N N . ASN A 1 175 ? -15.009 7.771 -1.840 1.00 57.00 175 ASN A N 1
ATOM 1388 C CA . ASN A 1 175 ? -14.887 9.100 -1.248 1.00 57.00 175 ASN A CA 1
ATOM 1389 C C . ASN A 1 175 ? -13.384 9.469 -1.127 1.00 57.00 175 ASN A C 1
ATOM 1391 O O . ASN A 1 175 ? -12.563 8.570 -0.920 1.00 57.00 175 ASN A O 1
ATOM 1395 N N . PRO A 1 176 ? -12.966 10.756 -1.163 1.00 47.50 176 PRO A N 1
ATOM 1396 C CA . PRO A 1 176 ? -11.569 11.182 -0.941 1.00 47.50 176 PRO A CA 1
ATOM 1397 C C . PRO A 1 176 ? -10.980 10.718 0.404 1.00 47.50 176 PRO A C 1
ATOM 1399 O O . PRO A 1 176 ? -9.777 10.789 0.642 1.00 47.50 176 PRO A O 1
ATOM 1402 N N . THR A 1 177 ? -11.839 10.182 1.270 1.00 52.31 177 THR A N 1
ATOM 1403 C CA . THR A 1 177 ? -11.580 9.392 2.476 1.00 52.31 177 THR A CA 1
ATOM 1404 C C . THR A 1 177 ? -10.727 8.137 2.245 1.00 52.31 177 THR A C 1
ATOM 1406 O O . THR A 1 177 ? -10.371 7.451 3.201 1.00 52.31 177 THR A O 1
ATOM 1409 N N . LEU A 1 178 ? -10.354 7.828 1.002 1.00 58.12 178 LEU A N 1
ATOM 1410 C CA . LEU A 1 178 ? -9.556 6.671 0.615 1.00 58.12 178 LEU A CA 1
ATOM 1411 C C . LEU A 1 178 ? -8.286 6.473 1.460 1.00 58.12 178 LEU A C 1
ATOM 1413 O O . LEU A 1 178 ? -7.928 5.335 1.748 1.00 58.12 178 LEU A O 1
ATOM 1417 N N . VAL A 1 179 ? -7.666 7.553 1.950 1.00 58.47 179 VAL A N 1
ATOM 1418 C CA . VAL A 1 179 ? -6.526 7.503 2.886 1.00 58.47 179 VAL A CA 1
ATOM 1419 C C . VAL A 1 179 ? -6.821 6.642 4.127 1.00 58.47 179 VAL A C 1
ATOM 1421 O O . VAL A 1 179 ? -5.914 5.952 4.595 1.00 58.47 179 VAL A O 1
ATOM 1424 N N . VAL A 1 180 ? -8.066 6.611 4.629 1.00 59.47 180 VAL A N 1
ATOM 1425 C CA . VAL A 1 180 ? -8.500 5.669 5.683 1.00 59.47 180 VAL A CA 1
ATOM 1426 C C . VAL A 1 180 ? -8.265 4.260 5.229 1.00 59.47 180 VAL A C 1
ATOM 1428 O O . VAL A 1 180 ? -7.528 3.519 5.870 1.00 59.47 180 VAL A O 1
ATOM 1431 N N . VAL A 1 181 ? -8.885 3.896 4.111 1.00 63.94 181 VAL A N 1
ATOM 1432 C CA . VAL A 1 181 ? -8.861 2.528 3.629 1.00 63.94 181 VAL A CA 1
ATOM 1433 C C . VAL A 1 181 ? -7.415 2.124 3.359 1.00 63.94 181 VAL A C 1
ATOM 1435 O O . VAL A 1 181 ? -6.989 1.076 3.831 1.00 63.94 181 VAL A O 1
ATOM 1438 N N . LEU A 1 182 ? -6.601 3.009 2.773 1.00 66.38 182 LEU A N 1
ATOM 1439 C CA . LEU A 1 182 ? -5.168 2.773 2.572 1.00 66.38 182 LEU A CA 1
ATOM 1440 C C . LEU A 1 182 ? -4.397 2.505 3.869 1.00 66.38 182 LEU A C 1
ATOM 1442 O O . LEU A 1 182 ? -3.523 1.638 3.892 1.00 66.38 182 LEU A O 1
ATOM 1446 N N . ARG A 1 183 ? -4.713 3.218 4.954 1.00 67.25 183 ARG A N 1
ATOM 1447 C CA . ARG A 1 183 ? -4.065 3.036 6.264 1.00 67.25 183 ARG A CA 1
ATOM 1448 C C . ARG A 1 183 ? -4.601 1.829 7.037 1.00 67.25 183 ARG A C 1
ATOM 1450 O O . ARG A 1 183 ? -3.861 1.255 7.835 1.00 67.25 183 ARG A O 1
ATOM 1457 N N . LEU A 1 184 ? -5.849 1.426 6.801 1.00 69.44 184 LEU A N 1
ATOM 1458 C CA . LEU A 1 184 ? -6.464 0.242 7.411 1.00 69.44 184 LEU A CA 1
ATOM 1459 C C . LEU A 1 184 ? -6.045 -1.053 6.714 1.00 69.44 184 LEU A C 1
ATOM 1461 O O . LEU A 1 184 ? -5.950 -2.102 7.353 1.00 69.44 184 LEU A O 1
ATOM 1465 N N . LEU A 1 185 ? -5.728 -0.979 5.424 1.00 74.06 185 LEU A N 1
ATOM 1466 C CA . LEU A 1 185 ? -5.397 -2.131 4.595 1.00 74.06 185 LEU A CA 1
ATOM 1467 C C . LEU A 1 185 ? -4.283 -3.037 5.144 1.00 74.06 185 LEU A C 1
ATOM 1469 O O . LEU A 1 185 ? -4.485 -4.252 5.160 1.00 74.06 185 LEU A O 1
ATOM 1473 N N . PRO A 1 186 ? -3.160 -2.522 5.681 1.00 72.44 186 PRO A N 1
ATOM 1474 C CA . PRO A 1 186 ? -2.149 -3.359 6.327 1.00 72.44 186 PRO A CA 1
ATOM 1475 C C . PRO A 1 186 ? -2.660 -4.146 7.542 1.00 72.44 186 PRO A C 1
ATOM 1477 O O . PRO A 1 186 ? -2.103 -5.192 7.871 1.00 72.44 186 PRO A O 1
ATOM 1480 N N . THR A 1 187 ? -3.686 -3.645 8.236 1.00 70.19 187 THR A N 1
ATOM 1481 C CA . THR A 1 187 ? -4.313 -4.342 9.368 1.00 70.19 187 THR A CA 1
ATOM 1482 C C . THR A 1 187 ? -5.273 -5.411 8.863 1.00 70.19 187 THR A C 1
ATOM 1484 O O . THR A 1 187 ? -5.157 -6.560 9.280 1.00 70.19 187 THR A O 1
ATOM 1487 N N . ILE A 1 188 ? -6.124 -5.072 7.888 1.00 70.06 188 ILE A N 1
ATOM 1488 C CA . ILE A 1 188 ? -7.035 -6.018 7.223 1.00 70.06 188 ILE A CA 1
ATOM 1489 C C . ILE A 1 188 ? -6.254 -7.195 6.624 1.00 70.06 188 ILE A C 1
ATOM 1491 O O . ILE A 1 188 ? -6.644 -8.349 6.785 1.00 70.06 188 ILE A O 1
ATOM 1495 N N . ALA A 1 189 ? -5.101 -6.919 6.007 1.00 73.00 189 ALA A N 1
ATOM 1496 C CA . ALA A 1 189 ? -4.231 -7.925 5.403 1.00 73.00 189 ALA A CA 1
ATOM 1497 C C . ALA A 1 189 ? -3.699 -8.982 6.386 1.00 73.00 189 ALA A C 1
ATOM 1499 O O . ALA A 1 189 ? -3.230 -10.032 5.948 1.00 73.00 189 ALA A O 1
ATOM 1500 N N . LYS A 1 190 ? -3.743 -8.730 7.702 1.00 72.50 190 LYS A N 1
ATOM 1501 C CA . LYS A 1 190 ? -3.322 -9.708 8.716 1.00 72.50 190 LYS A CA 1
ATOM 1502 C C . LYS A 1 190 ? -4.355 -10.804 8.943 1.00 72.50 190 LYS A C 1
ATOM 1504 O O . LYS A 1 190 ? -3.975 -11.869 9.417 1.00 72.50 190 LYS A O 1
ATOM 1509 N N . ASN A 1 191 ? -5.625 -10.563 8.611 1.00 69.44 191 ASN A N 1
ATOM 1510 C CA . ASN A 1 191 ? -6.676 -11.569 8.696 1.00 69.44 191 ASN A CA 1
ATOM 1511 C C . ASN A 1 191 ? -6.839 -12.253 7.321 1.00 69.44 191 ASN A C 1
ATOM 1513 O O . ASN A 1 191 ? -7.309 -11.616 6.375 1.00 69.44 191 ASN A O 1
ATOM 1517 N N . PRO A 1 192 ? -6.494 -13.547 7.173 1.00 71.50 192 PRO A N 1
ATOM 1518 C CA . PRO A 1 192 ? -6.528 -14.222 5.876 1.00 71.50 192 PRO A CA 1
ATOM 1519 C C . PRO A 1 192 ? -7.921 -14.322 5.248 1.00 71.50 192 PRO A C 1
ATOM 1521 O O . PRO A 1 192 ? -8.017 -14.427 4.026 1.00 71.50 192 PRO A O 1
ATOM 1524 N N . LEU A 1 193 ? -8.994 -14.354 6.045 1.00 68.69 193 LEU A N 1
ATOM 1525 C CA . LEU A 1 193 ? -10.365 -14.435 5.529 1.00 68.69 193 LEU A CA 1
ATOM 1526 C C . LEU A 1 193 ? -10.789 -13.096 4.924 1.00 68.69 193 LEU A C 1
ATOM 1528 O O . LEU A 1 193 ? -11.330 -13.042 3.820 1.00 68.69 193 LEU A O 1
ATOM 1532 N N . LEU A 1 194 ? -10.472 -12.009 5.621 1.00 69.62 194 LEU A N 1
ATOM 1533 C CA . LEU A 1 194 ? -10.796 -10.660 5.168 1.00 69.62 194 LEU A CA 1
ATOM 1534 C C . LEU A 1 194 ? -9.915 -10.207 4.035 1.00 69.62 194 LEU A C 1
ATOM 1536 O O . LEU A 1 194 ? -10.376 -9.461 3.179 1.00 69.62 194 LEU A O 1
ATOM 1540 N N . LEU A 1 195 ? -8.666 -10.656 4.013 1.00 77.31 195 LEU A N 1
ATOM 1541 C CA . LEU A 1 195 ? -7.768 -10.337 2.929 1.00 77.31 195 LEU A CA 1
ATOM 1542 C C . LEU A 1 195 ? -8.323 -10.838 1.590 1.00 77.31 195 LEU A C 1
ATOM 1544 O O . LEU A 1 195 ? -8.407 -10.058 0.644 1.00 77.31 195 LEU A O 1
ATOM 1548 N N . ASP A 1 196 ? -8.777 -12.093 1.531 1.00 76.00 196 ASP A N 1
ATOM 1549 C CA . ASP A 1 196 ? -9.380 -12.650 0.313 1.00 76.00 196 ASP A CA 1
ATOM 1550 C C . ASP A 1 196 ? -10.629 -11.887 -0.102 1.00 76.00 196 ASP A C 1
ATOM 1552 O O . ASP A 1 196 ? -10.787 -11.531 -1.271 1.00 76.00 196 ASP A O 1
ATOM 1556 N N . TRP A 1 197 ? -11.521 -11.628 0.855 1.00 78.69 197 TRP A N 1
ATOM 1557 C CA . TRP A 1 197 ? -12.730 -10.856 0.602 1.00 78.69 197 TRP A CA 1
ATOM 1558 C C . TRP A 1 197 ? -12.389 -9.455 0.070 1.00 78.69 197 TRP A C 1
ATOM 1560 O O . TRP A 1 197 ? -12.914 -9.043 -0.961 1.00 78.69 197 TRP A O 1
ATOM 1570 N N . THR A 1 198 ? -11.438 -8.770 0.706 1.00 76.19 198 THR A N 1
ATOM 1571 C CA . THR A 1 198 ? -11.025 -7.401 0.368 1.00 76.19 198 THR A CA 1
ATOM 1572 C C . THR A 1 198 ? -10.409 -7.337 -1.021 1.00 76.19 198 THR A C 1
ATOM 1574 O O . THR A 1 198 ? -10.800 -6.494 -1.821 1.00 76.19 198 THR A O 1
ATOM 1577 N N . VAL A 1 199 ? -9.495 -8.256 -1.351 1.00 79.44 199 VAL A N 1
ATOM 1578 C CA . VAL A 1 199 ? -8.891 -8.339 -2.690 1.00 79.44 199 VAL A CA 1
ATOM 1579 C C . VAL A 1 199 ? -9.960 -8.608 -3.753 1.00 79.44 199 VAL A C 1
ATOM 1581 O O . VAL A 1 199 ? -9.939 -7.992 -4.821 1.00 79.44 199 VAL A O 1
ATOM 1584 N N . ASN A 1 200 ? -10.920 -9.492 -3.468 1.00 78.88 200 ASN A N 1
ATOM 1585 C CA . ASN A 1 200 ? -12.001 -9.802 -4.402 1.00 78.88 200 ASN A CA 1
ATOM 1586 C C . ASN A 1 200 ? -12.957 -8.621 -4.619 1.00 78.88 200 ASN A C 1
ATOM 1588 O O . ASN A 1 200 ? -13.353 -8.381 -5.760 1.00 78.88 200 ASN A O 1
ATOM 1592 N N . GLU A 1 201 ? -13.312 -7.873 -3.573 1.00 76.62 201 GLU A N 1
ATOM 1593 C CA . GLU A 1 201 ? -14.140 -6.669 -3.710 1.00 76.62 201 GLU A CA 1
ATOM 1594 C C . GLU A 1 201 ? -13.392 -5.541 -4.420 1.00 76.62 201 GLU A C 1
ATOM 1596 O O . GLU A 1 201 ? -13.911 -4.938 -5.357 1.00 76.62 201 GLU A O 1
ATOM 1601 N N . PHE A 1 202 ? -12.136 -5.298 -4.057 1.00 79.88 202 PHE A N 1
ATOM 1602 C CA . PHE A 1 202 ? -11.301 -4.300 -4.718 1.00 79.88 202 PHE A CA 1
ATOM 1603 C C . PHE A 1 202 ? -11.136 -4.567 -6.209 1.00 79.88 202 PHE A C 1
ATOM 1605 O O . PHE A 1 202 ? -11.223 -3.638 -7.006 1.00 79.88 202 PHE A O 1
ATOM 1612 N N . ARG A 1 203 ? -11.003 -5.831 -6.621 1.00 77.00 203 ARG A N 1
ATOM 1613 C CA . ARG A 1 203 ? -10.970 -6.191 -8.044 1.00 77.00 203 ARG A CA 1
ATOM 1614 C C . ARG A 1 203 ? -12.238 -5.760 -8.794 1.00 77.00 203 ARG A C 1
ATOM 1616 O O . ARG A 1 203 ? -12.166 -5.511 -9.993 1.00 77.00 203 ARG A O 1
ATOM 1623 N N . LYS A 1 204 ? -13.397 -5.674 -8.131 1.00 76.75 204 LYS A N 1
ATOM 1624 C CA . LYS A 1 204 ? -14.622 -5.139 -8.752 1.00 76.75 204 LYS A CA 1
ATOM 1625 C C . LYS A 1 204 ? -14.537 -3.624 -8.915 1.00 76.75 204 LYS A C 1
ATOM 1627 O O . LYS A 1 204 ? -14.927 -3.119 -9.961 1.00 76.75 204 LYS A O 1
ATOM 1632 N N . TYR A 1 205 ? -13.992 -2.929 -7.917 1.00 72.50 205 TYR A N 1
ATOM 1633 C CA . TYR A 1 205 ? -13.797 -1.478 -7.946 1.00 72.50 205 TYR A CA 1
ATOM 1634 C C . TYR A 1 205 ? -12.806 -1.032 -9.030 1.00 72.50 205 TYR A C 1
ATOM 1636 O O . TYR A 1 205 ? -13.047 -0.051 -9.724 1.00 72.50 205 TYR A O 1
ATOM 1644 N N . LEU A 1 206 ? -11.728 -1.792 -9.242 1.00 73.25 206 LEU A N 1
ATOM 1645 C CA . LEU A 1 206 ? -10.700 -1.496 -10.250 1.00 73.25 206 LEU A CA 1
ATOM 1646 C C . LEU A 1 206 ? -11.206 -1.563 -11.708 1.00 73.25 206 LEU A C 1
ATOM 1648 O O . LEU A 1 206 ? -10.467 -1.211 -12.620 1.00 73.25 206 LEU A O 1
ATOM 1652 N N . LYS A 1 207 ? -12.449 -2.012 -11.941 1.00 71.88 207 LYS A N 1
ATOM 1653 C CA . LYS A 1 207 ? -13.090 -2.054 -13.268 1.00 71.88 207 LYS A CA 1
ATOM 1654 C C . LYS A 1 207 ? -13.921 -0.809 -13.595 1.00 71.88 207 LYS A C 1
ATOM 1656 O O . LYS A 1 207 ? -14.563 -0.775 -14.642 1.00 71.88 207 LYS A O 1
ATOM 1661 N N . VAL A 1 208 ? -13.992 0.159 -12.684 1.00 70.00 208 VAL A N 1
ATOM 1662 C CA . VAL A 1 208 ? -14.756 1.397 -12.875 1.00 70.00 208 VAL A CA 1
ATOM 1663 C C . VAL A 1 208 ? -13.924 2.390 -13.689 1.00 70.00 208 VAL A C 1
ATOM 1665 O O . VAL A 1 208 ? -12.712 2.461 -13.511 1.00 70.00 208 VAL A O 1
ATOM 1668 N N . ASP A 1 209 ? -14.574 3.141 -14.580 1.00 71.19 209 ASP A N 1
ATOM 1669 C CA . ASP A 1 209 ? -13.933 4.191 -15.380 1.00 71.19 209 ASP A CA 1
ATOM 1670 C C . ASP A 1 209 ? -13.424 5.329 -14.475 1.00 71.19 209 ASP A C 1
ATOM 1672 O O . ASP A 1 209 ? -14.138 5.799 -13.585 1.00 71.19 209 ASP A O 1
ATOM 1676 N N . VAL A 1 210 ? -12.172 5.743 -14.673 1.00 71.88 210 VAL A N 1
ATOM 1677 C CA . VAL A 1 210 ? -11.429 6.620 -13.758 1.00 71.88 210 VAL A CA 1
ATOM 1678 C C . VAL A 1 210 ? -11.130 7.939 -14.462 1.00 71.88 210 VAL A C 1
ATOM 1680 O O . VAL A 1 210 ? -10.225 8.013 -15.289 1.00 71.88 210 VAL A O 1
ATOM 1683 N N . SER A 1 211 ? -11.863 9.002 -14.120 1.00 70.69 211 SER A N 1
ATOM 1684 C CA . SER A 1 211 ? -11.715 10.307 -14.786 1.00 70.69 211 SER A CA 1
ATOM 1685 C C . SER A 1 211 ? -10.948 11.361 -13.984 1.00 70.69 211 SER A C 1
ATOM 1687 O O . SER A 1 211 ? -10.537 12.369 -14.556 1.00 70.69 211 SER A O 1
ATOM 1689 N N . ASP A 1 212 ? -10.769 11.177 -12.671 1.00 77.69 212 ASP A N 1
ATOM 1690 C CA . ASP A 1 212 ? -10.132 12.177 -11.806 1.00 77.69 212 ASP A CA 1
ATOM 1691 C C . ASP A 1 212 ? -8.856 11.686 -11.104 1.00 77.69 212 ASP A C 1
ATOM 1693 O O . A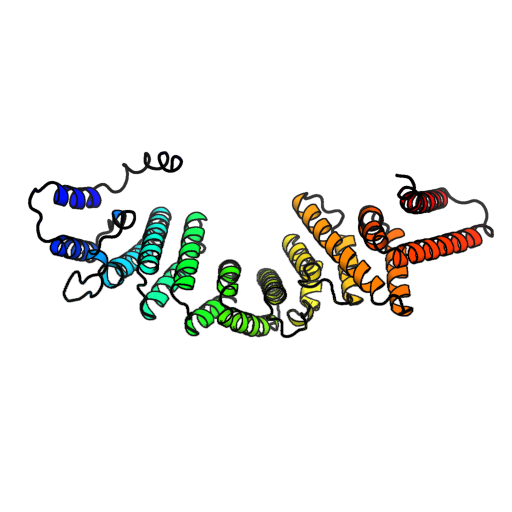SP A 1 212 ? -8.570 10.494 -10.979 1.00 77.69 212 ASP A O 1
ATOM 1697 N N . LYS A 1 213 ? -8.068 12.662 -10.643 1.00 74.00 213 LYS A N 1
ATOM 1698 C CA . LYS A 1 213 ? -6.761 12.461 -10.017 1.00 74.00 213 LYS A CA 1
ATOM 1699 C C . LYS A 1 213 ? -6.824 11.574 -8.765 1.00 74.00 213 LYS A C 1
ATOM 1701 O O . LYS A 1 213 ? -6.009 10.663 -8.625 1.00 74.00 213 LYS A O 1
ATOM 1706 N N . ALA A 1 214 ? -7.757 11.863 -7.856 1.00 72.38 214 ALA A N 1
ATOM 1707 C CA . ALA A 1 214 ? -7.888 11.143 -6.589 1.00 72.38 214 ALA A CA 1
ATOM 1708 C C . ALA A 1 214 ? -8.254 9.673 -6.837 1.00 72.38 214 ALA A C 1
ATOM 1710 O O . ALA A 1 214 ? -7.757 8.771 -6.164 1.00 72.38 214 ALA A O 1
ATOM 1711 N N . SER A 1 215 ? -9.055 9.435 -7.872 1.00 79.00 215 SER A N 1
ATOM 1712 C CA . SER A 1 215 ? -9.448 8.108 -8.314 1.00 79.00 215 SER A CA 1
ATOM 1713 C C . SER A 1 215 ? -8.271 7.337 -8.929 1.00 79.00 215 SER A C 1
ATOM 1715 O O . SER A 1 215 ? -8.137 6.143 -8.674 1.00 79.00 215 SER A O 1
ATOM 1717 N N . ILE A 1 216 ? -7.348 7.990 -9.650 1.00 85.94 216 ILE A N 1
ATOM 1718 C CA . ILE A 1 216 ? -6.123 7.330 -10.147 1.00 85.94 216 ILE A CA 1
ATOM 1719 C C . ILE A 1 216 ? -5.215 6.900 -8.987 1.00 85.94 216 ILE A C 1
ATOM 1721 O O . ILE A 1 216 ? -4.781 5.748 -8.944 1.00 85.94 216 ILE A O 1
ATOM 1725 N N . GLU A 1 217 ? -4.934 7.793 -8.032 1.00 85.81 217 GLU A N 1
ATOM 1726 C CA . GLU A 1 217 ? -4.124 7.463 -6.846 1.00 85.81 217 GLU A CA 1
ATOM 1727 C C . GLU A 1 217 ? -4.717 6.270 -6.090 1.00 85.81 217 GLU A C 1
ATOM 1729 O O . GLU A 1 217 ? -4.002 5.333 -5.713 1.00 85.81 217 GLU A O 1
ATOM 1734 N N . ALA A 1 218 ? -6.041 6.277 -5.937 1.00 81.06 218 ALA A N 1
ATOM 1735 C CA . ALA A 1 218 ? -6.780 5.213 -5.295 1.00 81.06 218 ALA A CA 1
ATOM 1736 C C . ALA A 1 218 ? -6.593 3.860 -5.967 1.00 81.06 218 ALA A C 1
ATOM 1738 O O . ALA A 1 218 ? -6.190 2.885 -5.329 1.00 81.06 218 ALA A O 1
ATOM 1739 N N . VAL A 1 219 ? -6.871 3.813 -7.266 1.00 86.62 219 VAL A N 1
ATOM 1740 C CA . VAL A 1 219 ? -6.828 2.591 -8.062 1.00 86.62 219 VAL A CA 1
ATOM 1741 C C . VAL A 1 219 ? -5.396 2.050 -8.119 1.00 86.62 219 VAL A C 1
ATOM 1743 O O . VAL A 1 219 ? -5.201 0.852 -7.923 1.00 86.62 219 VAL A O 1
ATOM 1746 N N . LEU A 1 220 ? -4.377 2.908 -8.257 1.00 90.06 220 LEU A N 1
ATOM 1747 C CA . LEU A 1 220 ? -2.968 2.492 -8.209 1.00 90.06 220 LEU A CA 1
ATOM 1748 C C . LEU A 1 220 ? -2.585 1.873 -6.862 1.00 90.06 220 LEU A C 1
ATOM 1750 O O . LEU A 1 220 ? -1.902 0.845 -6.821 1.00 90.06 220 LEU A O 1
ATOM 1754 N N . PHE A 1 221 ? -3.011 2.478 -5.751 1.00 87.19 221 PHE A N 1
ATOM 1755 C CA . PHE A 1 221 ? -2.722 1.928 -4.431 1.00 87.19 221 PHE A CA 1
ATOM 1756 C C . PHE A 1 221 ? -3.434 0.594 -4.214 1.00 87.19 221 PHE A C 1
ATOM 1758 O O . PHE A 1 221 ? -2.815 -0.368 -3.759 1.00 87.19 221 PHE A O 1
ATOM 1765 N N . ILE A 1 222 ? -4.724 0.525 -4.544 1.00 85.25 222 ILE A N 1
ATOM 1766 C CA . ILE A 1 222 ? -5.537 -0.685 -4.410 1.00 85.25 222 ILE A CA 1
ATOM 1767 C C . ILE A 1 222 ? -4.944 -1.816 -5.258 1.00 85.25 222 ILE A C 1
ATOM 1769 O O . ILE A 1 222 ? -4.792 -2.935 -4.764 1.00 85.25 222 ILE A O 1
ATOM 1773 N N . ALA A 1 223 ? -4.546 -1.529 -6.499 1.00 89.69 223 ALA A N 1
ATOM 1774 C CA . ALA A 1 223 ? -3.883 -2.491 -7.371 1.00 89.69 223 ALA A CA 1
ATOM 1775 C C . ALA A 1 223 ? -2.579 -2.994 -6.745 1.00 89.69 223 ALA A C 1
ATOM 1777 O O . ALA A 1 223 ? -2.365 -4.204 -6.653 1.00 89.69 223 ALA A O 1
ATOM 1778 N N . LYS A 1 224 ? -1.748 -2.085 -6.219 1.00 89.62 224 LYS A N 1
ATOM 1779 C CA . LYS A 1 224 ? -0.517 -2.451 -5.509 1.00 89.62 224 LYS A CA 1
ATOM 1780 C C . LYS A 1 224 ? -0.809 -3.354 -4.315 1.00 89.62 224 LYS A C 1
ATOM 1782 O O . LYS A 1 224 ? -0.164 -4.387 -4.158 1.00 89.62 224 LYS A O 1
ATOM 1787 N N . PHE A 1 225 ? -1.792 -3.000 -3.494 1.00 86.50 225 PHE A N 1
ATOM 1788 C CA . PHE A 1 225 ? -2.209 -3.822 -2.364 1.00 86.50 225 PHE A CA 1
ATOM 1789 C C . PHE A 1 225 ? -2.607 -5.236 -2.817 1.00 86.50 225 PHE A C 1
ATOM 1791 O O . PHE A 1 225 ? -2.110 -6.220 -2.271 1.00 86.50 225 PHE A O 1
ATOM 1798 N N . CYS A 1 226 ? -3.431 -5.351 -3.860 1.00 86.25 226 CYS A N 1
ATOM 1799 C CA . CYS A 1 226 ? -3.866 -6.645 -4.383 1.00 86.25 226 CYS A CA 1
ATOM 1800 C C . CYS A 1 226 ? -2.694 -7.491 -4.906 1.00 86.25 226 CYS A C 1
ATOM 1802 O O . CYS A 1 226 ? -2.627 -8.685 -4.613 1.00 86.25 226 CYS A O 1
ATOM 1804 N N . VAL A 1 227 ? -1.739 -6.873 -5.610 1.00 87.25 227 VAL A N 1
ATOM 1805 C CA . VAL A 1 227 ? -0.519 -7.542 -6.092 1.00 87.25 227 VAL A CA 1
ATOM 1806 C C . VAL A 1 227 ? 0.276 -8.141 -4.929 1.00 87.25 227 VAL A C 1
ATOM 1808 O O . VAL A 1 227 ? 0.694 -9.296 -5.002 1.00 87.25 227 VAL A O 1
ATOM 1811 N N . PHE A 1 228 ? 0.461 -7.391 -3.840 1.00 85.75 228 PHE A N 1
ATOM 1812 C CA . PHE A 1 228 ? 1.271 -7.821 -2.695 1.00 85.75 228 PHE A CA 1
ATOM 1813 C C . PHE A 1 228 ? 0.589 -8.832 -1.774 1.00 85.75 228 PHE A C 1
ATOM 1815 O O . PHE A 1 228 ? 1.279 -9.601 -1.105 1.00 85.75 228 PHE A O 1
ATOM 1822 N N . HIS A 1 229 ? -0.741 -8.835 -1.733 1.00 82.38 229 HIS A N 1
ATOM 1823 C CA . HIS A 1 229 ? -1.505 -9.619 -0.767 1.00 82.38 229 HIS A CA 1
ATOM 1824 C C . HIS A 1 229 ? -2.391 -10.703 -1.401 1.00 82.38 229 HIS A C 1
ATOM 1826 O O . HIS A 1 229 ? -3.319 -11.208 -0.775 1.00 82.38 229 HIS A O 1
ATOM 1832 N N . GLN A 1 230 ? -2.099 -11.105 -2.634 1.00 80.25 230 GLN A N 1
ATOM 1833 C CA . GLN A 1 230 ? -2.743 -12.257 -3.262 1.00 80.25 230 GLN A CA 1
ATOM 1834 C C . GLN A 1 230 ? -2.426 -13.574 -2.523 1.00 80.25 230 GLN A C 1
ATOM 1836 O O . GLN A 1 230 ? -1.266 -13.863 -2.213 1.00 80.25 230 GLN A O 1
ATOM 1841 N N . LYS A 1 231 ? -3.444 -14.413 -2.269 1.00 68.75 231 LYS A N 1
ATOM 1842 C CA . LYS A 1 231 ? -3.234 -15.779 -1.763 1.00 68.75 231 LYS A CA 1
ATOM 1843 C C . LYS A 1 231 ? -2.667 -16.673 -2.859 1.00 68.75 231 LYS A C 1
ATOM 1845 O O . LYS A 1 231 ? -3.254 -16.853 -3.924 1.00 68.75 231 LYS A O 1
ATOM 1850 N N . ALA A 1 232 ? -1.505 -17.250 -2.581 1.00 53.72 232 ALA A N 1
ATOM 1851 C CA . ALA A 1 232 ? -0.778 -18.071 -3.530 1.00 53.72 232 ALA A CA 1
ATOM 1852 C C . ALA A 1 232 ? -1.334 -19.505 -3.585 1.00 53.72 232 ALA A C 1
ATOM 1854 O O . ALA A 1 232 ? -0.946 -20.345 -2.781 1.00 53.72 232 ALA A O 1
ATOM 1855 N N . ASN A 1 233 ? -2.134 -19.813 -4.609 1.00 52.84 233 ASN A N 1
ATOM 1856 C CA . ASN A 1 233 ? -2.365 -21.189 -5.083 1.00 52.84 233 ASN A CA 1
ATOM 1857 C C . ASN A 1 233 ? -1.351 -21.588 -6.181 1.00 52.84 233 ASN A C 1
ATOM 1859 O O . ASN A 1 233 ? -1.675 -22.316 -7.113 1.00 52.84 233 ASN A O 1
ATOM 1863 N N . GLY A 1 234 ? -0.113 -21.087 -6.093 1.00 60.78 234 GLY A N 1
ATOM 1864 C CA . GLY A 1 234 ? 1.011 -21.508 -6.943 1.00 60.78 234 GLY A CA 1
ATOM 1865 C C . GLY A 1 234 ? 1.509 -20.480 -7.966 1.00 60.78 234 GLY A C 1
ATOM 1866 O O . GLY A 1 234 ? 2.717 -20.419 -8.187 1.00 60.78 234 GLY A O 1
ATOM 1867 N N . SER A 1 235 ? 0.652 -19.607 -8.508 1.00 70.06 235 SER A N 1
ATOM 1868 C CA . SER A 1 235 ? 1.043 -18.552 -9.463 1.00 70.06 235 SER A CA 1
ATOM 1869 C C . SER A 1 235 ? 0.704 -17.160 -8.934 1.00 70.06 235 SER A C 1
ATOM 1871 O O . SER A 1 235 ? -0.445 -16.888 -8.597 1.00 70.06 235 SER A O 1
ATOM 1873 N N . PHE A 1 236 ? 1.705 -16.282 -8.865 1.00 77.44 236 PHE A N 1
ATOM 1874 C CA . PHE A 1 236 ? 1.493 -14.869 -8.559 1.00 77.44 236 PHE A CA 1
ATOM 1875 C C . PHE A 1 236 ? 1.058 -14.172 -9.844 1.00 77.44 236 PHE A C 1
ATOM 1877 O O . PHE A 1 236 ? 1.751 -14.270 -10.854 1.00 77.44 236 PHE A O 1
ATOM 1884 N N . LEU A 1 237 ? -0.089 -13.509 -9.791 1.00 84.00 237 LEU A N 1
ATOM 1885 C CA . LEU A 1 237 ? -0.562 -12.620 -10.837 1.00 84.00 237 LEU A CA 1
ATOM 1886 C C . LEU A 1 237 ? 0.244 -11.321 -10.785 1.00 84.00 237 LEU A C 1
ATOM 1888 O O . LEU A 1 237 ? 0.569 -10.826 -9.698 1.00 84.00 237 LEU A O 1
ATOM 1892 N N . ASP A 1 238 ? 0.554 -10.779 -11.956 1.00 86.00 238 ASP A N 1
ATOM 1893 C CA . ASP A 1 238 ? 1.144 -9.450 -12.079 1.00 86.00 238 ASP A CA 1
ATOM 1894 C C . ASP A 1 238 ? 0.075 -8.352 -11.931 1.00 86.00 238 ASP A C 1
ATOM 1896 O O . ASP A 1 238 ? -1.116 -8.620 -11.748 1.00 86.00 238 ASP A O 1
ATOM 1900 N N . TRP A 1 239 ? 0.502 -7.092 -12.005 1.00 90.44 239 TRP A N 1
ATOM 1901 C CA . TRP A 1 239 ? -0.389 -5.944 -11.858 1.00 90.44 239 TRP A CA 1
ATOM 1902 C C . TRP A 1 239 ? -1.461 -5.848 -12.957 1.00 90.44 239 TRP A C 1
ATOM 1904 O O . TRP A 1 239 ? -2.541 -5.331 -12.672 1.00 90.44 239 TRP A O 1
ATOM 1914 N N . THR A 1 240 ? -1.231 -6.390 -14.161 1.00 90.38 240 THR A N 1
ATOM 1915 C CA . THR A 1 240 ? -2.187 -6.312 -15.290 1.00 90.38 240 THR A CA 1
ATOM 1916 C C . THR A 1 240 ? -3.482 -7.073 -15.013 1.00 90.38 240 THR A C 1
ATOM 1918 O O . THR A 1 240 ? -4.530 -6.783 -15.579 1.00 90.38 240 THR A O 1
ATOM 1921 N N . HIS A 1 241 ? -3.447 -8.019 -14.072 1.00 88.06 241 HIS A N 1
ATOM 1922 C CA . HIS A 1 241 ? -4.627 -8.761 -13.631 1.00 88.06 241 HIS A CA 1
ATOM 1923 C C . HIS A 1 241 ? -5.509 -7.979 -12.648 1.00 88.06 241 HIS A C 1
ATOM 1925 O O . HIS A 1 241 ? -6.603 -8.437 -12.294 1.00 88.06 241 HIS A O 1
ATOM 1931 N N . PHE A 1 242 ? -5.018 -6.846 -12.145 1.00 87.75 242 PHE A N 1
ATOM 1932 C CA . PHE A 1 242 ? -5.702 -6.045 -11.138 1.00 87.75 242 PHE A CA 1
ATOM 1933 C C . PHE A 1 242 ? -6.122 -4.682 -11.676 1.00 87.75 242 PHE A C 1
ATOM 1935 O O . PHE A 1 242 ? -7.195 -4.224 -11.308 1.00 87.75 242 PHE A O 1
ATOM 1942 N N . ILE A 1 243 ? -5.334 -4.054 -12.545 1.00 89.88 243 ILE A N 1
ATOM 1943 C CA . ILE A 1 243 ? -5.621 -2.722 -13.086 1.00 89.88 243 ILE A CA 1
ATOM 1944 C C . ILE A 1 243 ? -5.508 -2.722 -14.610 1.00 89.88 243 ILE A C 1
ATOM 1946 O O . ILE A 1 243 ? -4.647 -3.403 -15.166 1.00 89.88 243 ILE A O 1
ATOM 1950 N N . ASP A 1 244 ? -6.369 -1.944 -15.268 1.00 89.62 244 ASP A N 1
ATOM 1951 C CA . ASP A 1 244 ? -6.280 -1.707 -16.708 1.00 89.62 244 ASP A CA 1
ATOM 1952 C C . ASP A 1 244 ? -4.960 -0.994 -17.049 1.00 89.62 244 ASP A C 1
ATOM 1954 O O . ASP A 1 244 ? -4.580 -0.001 -16.418 1.00 89.62 244 ASP A O 1
ATOM 1958 N N . GLU A 1 245 ? -4.263 -1.501 -18.064 1.00 91.88 245 GLU A N 1
ATOM 1959 C CA . GLU A 1 245 ? -3.020 -0.924 -18.568 1.00 91.88 245 GLU A CA 1
ATOM 1960 C C . GLU A 1 245 ? -3.183 0.547 -18.964 1.00 91.88 245 GLU A C 1
ATOM 1962 O O . GLU A 1 245 ? -2.297 1.351 -18.678 1.00 91.88 245 GLU A O 1
ATOM 1967 N N . GLN A 1 246 ? -4.328 0.940 -19.529 1.00 90.94 246 GLN A N 1
ATOM 1968 C CA . GLN A 1 246 ? -4.592 2.328 -19.909 1.00 90.94 246 GLN A CA 1
ATOM 1969 C C . GLN A 1 246 ? -4.538 3.272 -18.704 1.00 90.94 246 GLN A C 1
ATOM 1971 O O . GLN A 1 246 ? -4.001 4.375 -18.809 1.00 90.94 246 GLN A O 1
ATOM 1976 N N . ILE A 1 247 ? -5.011 2.836 -17.532 1.00 91.25 247 ILE A N 1
ATOM 1977 C CA . ILE A 1 247 ? -4.935 3.639 -16.304 1.00 91.25 247 ILE A CA 1
ATOM 1978 C C . ILE A 1 247 ? -3.472 3.814 -15.883 1.00 91.25 247 ILE A C 1
ATOM 1980 O O . ILE A 1 247 ? -3.064 4.907 -15.489 1.00 91.25 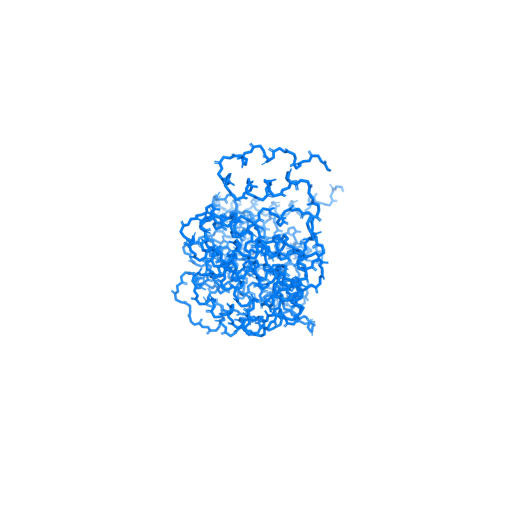247 ILE A O 1
ATOM 1984 N N . VAL A 1 248 ? -2.658 2.761 -16.004 1.00 93.81 248 VAL A N 1
ATOM 1985 C CA . VAL A 1 248 ? -1.219 2.828 -15.711 1.00 93.81 248 VAL A CA 1
ATOM 1986 C C . VAL A 1 248 ? -0.506 3.754 -16.696 1.00 93.81 248 VAL A C 1
ATOM 1988 O O . VAL A 1 248 ? 0.293 4.582 -16.265 1.00 93.81 248 VAL A O 1
ATOM 1991 N N . VAL A 1 249 ? -0.829 3.693 -17.989 1.00 93.31 249 VAL A N 1
ATOM 1992 C CA . VAL A 1 249 ? -0.294 4.608 -19.011 1.00 93.31 249 VAL A CA 1
ATOM 1993 C C . VAL A 1 249 ? -0.623 6.060 -18.668 1.00 93.31 249 VAL A C 1
ATOM 1995 O O . VAL A 1 249 ? 0.282 6.895 -18.602 1.00 93.31 249 VAL A O 1
ATOM 1998 N N . VAL A 1 250 ? -1.894 6.362 -18.385 1.00 92.44 250 VAL A N 1
ATOM 1999 C CA . VAL A 1 250 ? -2.334 7.705 -17.974 1.00 92.44 250 VAL A CA 1
ATOM 2000 C C . VAL A 1 250 ? -1.585 8.158 -16.718 1.00 92.44 250 VAL A C 1
ATOM 2002 O O . VAL A 1 250 ? -1.116 9.295 -16.651 1.00 92.44 250 VAL A O 1
ATOM 2005 N N . ALA A 1 251 ? -1.404 7.269 -15.742 1.00 94.56 251 ALA A N 1
ATOM 2006 C CA . ALA A 1 251 ? -0.686 7.577 -14.514 1.00 94.56 251 ALA A CA 1
ATOM 2007 C C . ALA A 1 251 ? 0.812 7.849 -14.732 1.00 94.56 251 ALA A C 1
ATOM 2009 O O . ALA A 1 251 ? 1.344 8.802 -14.163 1.00 94.56 251 ALA A O 1
ATOM 2010 N N . LEU A 1 252 ? 1.498 7.067 -15.572 1.00 95.06 252 LEU A N 1
ATOM 2011 C CA . LEU A 1 252 ? 2.915 7.270 -15.908 1.00 95.06 252 LEU A CA 1
ATOM 2012 C C . LEU A 1 252 ? 3.158 8.596 -16.639 1.00 95.06 252 LEU A C 1
ATOM 2014 O O . LEU A 1 252 ? 4.234 9.181 -16.502 1.00 95.06 252 LEU A O 1
ATOM 2018 N N . LEU A 1 253 ? 2.165 9.066 -17.395 1.00 92.19 253 LEU A N 1
ATOM 2019 C CA . LEU A 1 253 ? 2.197 10.327 -18.139 1.00 92.19 253 LEU A CA 1
ATOM 2020 C C . LEU A 1 253 ? 1.590 11.506 -17.360 1.00 92.19 253 LEU A C 1
ATOM 2022 O O . LEU A 1 253 ? 1.549 12.625 -17.873 1.00 92.19 253 LEU A O 1
ATOM 2026 N N . SER A 1 254 ? 1.135 11.282 -16.125 1.00 93.44 254 SER A N 1
ATOM 2027 C CA . SER A 1 254 ? 0.522 12.315 -15.290 1.00 93.44 254 SER A CA 1
ATOM 2028 C C . SER A 1 254 ? 1.474 13.488 -15.055 1.00 93.44 254 SER A C 1
ATOM 2030 O O . SER A 1 254 ? 2.672 13.302 -14.841 1.00 93.44 254 SER A O 1
ATOM 2032 N N 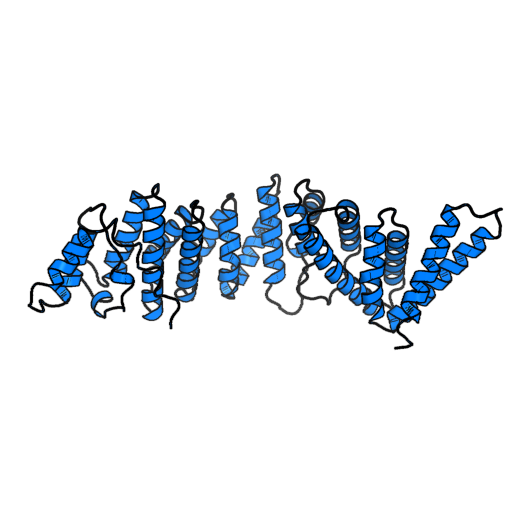. ALA A 1 255 ? 0.945 14.712 -15.011 1.00 92.50 255 ALA A N 1
ATOM 2033 C CA . ALA A 1 255 ? 1.718 15.885 -14.600 1.00 92.50 255 ALA A CA 1
ATOM 2034 C C . ALA A 1 255 ? 2.163 15.797 -13.126 1.00 92.50 255 ALA A C 1
ATOM 2036 O O . ALA A 1 255 ? 3.188 16.371 -12.749 1.00 92.50 255 ALA A O 1
ATOM 2037 N N . ASP A 1 256 ? 1.442 15.030 -12.304 1.00 93.00 256 ASP A N 1
ATOM 2038 C CA . ASP A 1 256 ? 1.760 14.836 -10.894 1.00 93.00 256 ASP A CA 1
ATOM 2039 C C . ASP A 1 256 ? 2.847 13.768 -10.692 1.00 93.00 256 ASP A C 1
ATOM 2041 O O . ASP A 1 256 ? 2.669 12.594 -11.024 1.00 93.00 256 ASP A O 1
ATOM 2045 N N . LEU A 1 257 ? 3.972 14.176 -10.098 1.00 93.56 257 LEU A N 1
ATOM 2046 C CA . LEU A 1 257 ? 5.108 13.299 -9.819 1.00 93.56 257 LEU A CA 1
ATOM 2047 C C . LEU A 1 257 ? 4.754 12.132 -8.884 1.00 93.56 257 LEU A C 1
ATOM 2049 O O . LEU A 1 257 ? 5.264 11.034 -9.087 1.00 93.56 257 LEU A O 1
ATOM 2053 N N . GLN A 1 258 ? 3.891 12.329 -7.885 1.00 92.81 258 GLN A N 1
ATOM 2054 C CA . GLN A 1 258 ? 3.501 11.254 -6.968 1.00 92.81 258 GLN A CA 1
ATOM 2055 C C . GLN A 1 258 ? 2.724 10.161 -7.698 1.00 92.81 258 GLN A C 1
ATOM 2057 O O . GLN A 1 258 ? 3.038 8.984 -7.530 1.00 92.81 258 GLN A O 1
ATOM 2062 N N . ILE A 1 259 ? 1.793 10.533 -8.580 1.00 93.50 259 ILE A N 1
ATOM 2063 C CA . ILE A 1 259 ? 1.042 9.570 -9.402 1.00 93.50 259 ILE A CA 1
ATOM 2064 C C . ILE A 1 259 ? 1.985 8.778 -10.305 1.00 93.50 259 ILE A C 1
ATOM 2066 O O . ILE A 1 259 ? 1.922 7.546 -10.337 1.00 93.50 259 ILE A O 1
ATOM 2070 N N . ARG A 1 260 ? 2.915 9.471 -10.977 1.00 95.56 260 ARG A N 1
ATOM 2071 C CA . ARG A 1 260 ? 3.936 8.826 -11.812 1.00 95.56 260 ARG A CA 1
ATOM 2072 C C . ARG A 1 260 ? 4.762 7.817 -11.010 1.00 95.56 260 ARG A C 1
ATOM 2074 O O . ARG A 1 260 ? 4.960 6.686 -11.453 1.00 95.56 260 ARG A O 1
ATOM 2081 N N . LEU A 1 261 ? 5.215 8.196 -9.813 1.00 95.81 261 LEU A N 1
ATOM 2082 C CA . LEU A 1 261 ? 5.997 7.326 -8.929 1.00 95.81 261 LEU A CA 1
ATOM 2083 C C . LEU A 1 261 ? 5.179 6.149 -8.376 1.00 95.81 261 LEU A C 1
ATOM 2085 O O . LEU A 1 261 ? 5.725 5.058 -8.213 1.00 95.81 261 LEU A O 1
ATOM 2089 N N . MET A 1 262 ? 3.882 6.326 -8.110 1.00 94.31 262 MET A N 1
ATOM 2090 C CA . MET A 1 262 ? 2.989 5.238 -7.697 1.00 94.31 262 MET A CA 1
ATOM 2091 C C . MET A 1 262 ? 2.820 4.194 -8.803 1.00 94.31 262 MET A C 1
ATOM 2093 O O . MET A 1 262 ? 2.963 3.002 -8.526 1.00 94.31 262 MET A O 1
ATOM 2097 N N . ALA A 1 263 ? 2.592 4.628 -10.046 1.00 95.62 263 ALA A N 1
ATOM 2098 C CA . ALA A 1 263 ? 2.516 3.739 -11.204 1.00 95.62 263 ALA A CA 1
ATOM 2099 C C . ALA A 1 263 ? 3.849 3.020 -11.461 1.00 95.62 263 ALA A C 1
ATOM 2101 O O . ALA A 1 263 ? 3.882 1.800 -11.618 1.00 95.62 263 ALA A O 1
ATOM 2102 N N . TRP A 1 264 ? 4.965 3.750 -11.389 1.00 95.75 264 TRP A N 1
ATOM 2103 C CA . TRP A 1 264 ? 6.304 3.170 -11.487 1.00 95.75 264 TRP A CA 1
ATOM 2104 C C . TRP A 1 264 ? 6.552 2.088 -10.435 1.00 95.75 264 TRP A C 1
ATOM 2106 O O . TRP A 1 264 ? 6.996 0.985 -10.759 1.00 95.75 264 TRP A O 1
ATOM 2116 N N . LYS A 1 265 ? 6.222 2.378 -9.172 1.00 93.81 265 LYS A N 1
ATOM 2117 C CA . LYS A 1 265 ? 6.316 1.407 -8.080 1.00 93.81 265 LYS A CA 1
ATOM 2118 C C . LYS A 1 265 ? 5.446 0.188 -8.355 1.00 93.81 265 LYS A C 1
ATOM 2120 O O . LYS A 1 265 ? 5.942 -0.912 -8.182 1.00 93.81 265 LYS A O 1
ATOM 2125 N N . LEU A 1 266 ? 4.198 0.356 -8.792 1.00 93.31 266 LEU A N 1
ATOM 2126 C CA . LEU A 1 266 ? 3.304 -0.764 -9.107 1.00 93.31 266 LEU A CA 1
ATOM 2127 C C . LEU A 1 266 ? 3.910 -1.709 -10.156 1.00 93.31 266 LEU A C 1
ATOM 2129 O O . LEU A 1 266 ? 3.880 -2.922 -9.970 1.00 93.31 266 LEU A O 1
ATOM 2133 N N . MET A 1 267 ? 4.508 -1.157 -11.214 1.00 92.12 267 MET A N 1
ATOM 2134 C CA . MET A 1 267 ? 5.146 -1.956 -12.262 1.00 92.12 267 MET A CA 1
ATOM 2135 C C . MET A 1 267 ? 6.421 -2.666 -11.794 1.00 92.12 267 MET A C 1
ATOM 2137 O O . MET A 1 267 ? 6.679 -3.801 -12.190 1.00 92.12 267 MET A O 1
ATOM 2141 N N . CYS A 1 268 ? 7.240 -1.994 -10.980 1.00 90.00 268 CYS A N 1
ATOM 2142 C CA . CYS A 1 268 ? 8.539 -2.516 -10.542 1.00 90.00 268 CYS A CA 1
ATOM 2143 C C . CYS A 1 268 ? 8.435 -3.466 -9.347 1.00 90.00 268 CYS A C 1
ATOM 2145 O O . CYS A 1 268 ? 9.302 -4.315 -9.134 1.00 90.00 268 CYS A O 1
ATOM 2147 N N . ASP A 1 269 ? 7.413 -3.284 -8.518 1.00 83.44 269 ASP A N 1
ATOM 2148 C CA . ASP A 1 269 ? 7.229 -4.000 -7.269 1.00 83.44 269 ASP A CA 1
ATOM 2149 C C . ASP A 1 269 ? 6.497 -5.326 -7.516 1.00 83.44 269 ASP A C 1
ATOM 2151 O O . ASP A 1 269 ? 5.351 -5.510 -7.109 1.00 83.44 269 ASP A O 1
ATOM 2155 N N . HIS A 1 270 ? 7.174 -6.270 -8.174 1.00 74.00 270 HIS A N 1
ATOM 2156 C CA . HIS A 1 270 ? 6.634 -7.614 -8.357 1.00 74.00 270 HIS A CA 1
ATOM 2157 C C . HIS A 1 270 ? 6.988 -8.519 -7.156 1.00 74.00 270 HIS A C 1
ATOM 2159 O O . HIS A 1 270 ? 8.171 -8.683 -6.843 1.00 74.00 270 HIS A O 1
ATOM 2165 N N . PRO A 1 271 ? 6.009 -9.156 -6.485 1.00 68.69 271 PRO A N 1
ATOM 2166 C CA . PRO A 1 271 ? 6.238 -9.978 -5.289 1.00 68.69 271 PRO A CA 1
ATOM 2167 C C . PRO A 1 271 ? 7.043 -11.259 -5.561 1.00 68.69 271 PRO A C 1
ATOM 2169 O O . PRO A 1 271 ? 7.610 -11.836 -4.634 1.00 68.69 271 PRO A O 1
ATOM 2172 N N . LYS A 1 272 ? 7.145 -11.700 -6.824 1.00 69.00 272 LYS A N 1
ATOM 2173 C CA . LYS A 1 272 ? 8.064 -12.771 -7.244 1.00 69.00 272 LYS A CA 1
ATOM 2174 C C . LYS A 1 272 ? 8.804 -12.431 -8.530 1.00 69.00 272 LYS A C 1
ATOM 2176 O O . LYS A 1 272 ? 8.189 -12.337 -9.579 1.00 69.00 272 LYS A O 1
ATOM 2181 N N . VAL A 1 273 ? 10.129 -12.359 -8.482 1.00 67.12 273 VAL A N 1
ATOM 2182 C CA . VAL A 1 273 ? 11.014 -12.020 -9.621 1.00 67.12 273 VAL A CA 1
ATOM 2183 C C . VAL A 1 273 ? 11.102 -13.148 -10.674 1.00 67.12 273 VAL A C 1
ATOM 2185 O O . VAL A 1 273 ? 12.051 -13.216 -11.439 1.00 67.12 273 VAL A O 1
ATOM 2188 N N . THR A 1 274 ? 10.164 -14.102 -10.680 1.00 68.31 274 THR A N 1
ATOM 2189 C CA . THR A 1 274 ? 10.307 -15.382 -11.392 1.00 68.31 274 THR A CA 1
ATOM 2190 C C . THR A 1 274 ? 9.467 -15.511 -12.664 1.00 68.31 274 THR A C 1
ATOM 2192 O O . THR A 1 274 ? 9.430 -16.598 -13.241 1.00 68.31 274 THR A O 1
ATOM 2195 N N . SER A 1 275 ? 8.780 -14.453 -13.096 1.00 77.25 275 SER A N 1
ATOM 2196 C CA . SER A 1 275 ? 8.050 -14.411 -14.367 1.00 77.25 275 SER A CA 1
ATOM 2197 C C . SER A 1 275 ? 8.811 -13.583 -15.413 1.00 77.25 275 SER A C 1
ATOM 2199 O O . SER A 1 275 ? 9.391 -12.549 -15.071 1.00 77.25 275 SER A O 1
ATOM 2201 N N . PRO A 1 276 ? 8.817 -14.018 -16.688 1.00 82.38 276 PRO A N 1
ATOM 2202 C CA . PRO A 1 276 ? 9.227 -13.180 -17.812 1.00 82.38 276 PRO A CA 1
ATOM 2203 C C . PRO A 1 276 ? 8.462 -11.854 -17.819 1.00 82.38 276 PRO A C 1
ATOM 2205 O O . PRO A 1 276 ? 7.251 -11.836 -17.606 1.00 82.38 276 PRO A O 1
ATOM 2208 N N . ILE A 1 277 ? 9.154 -10.746 -18.082 1.00 86.56 277 ILE A N 1
ATOM 2209 C CA . ILE A 1 277 ? 8.524 -9.425 -18.192 1.00 86.56 277 ILE A CA 1
ATOM 2210 C C . ILE A 1 277 ? 7.867 -9.262 -19.576 1.00 86.56 277 ILE A C 1
ATOM 2212 O O . ILE A 1 277 ? 8.533 -9.485 -20.578 1.00 86.56 277 ILE A O 1
ATOM 2216 N N . PRO A 1 278 ? 6.595 -8.870 -19.716 1.00 87.62 278 PRO A N 1
ATOM 2217 C CA . PRO A 1 278 ? 6.008 -8.601 -21.033 1.00 87.62 278 PRO A CA 1
ATOM 2218 C C . PRO A 1 278 ? 6.762 -7.511 -21.816 1.00 87.62 278 PRO A C 1
ATOM 2220 O O . PRO A 1 278 ? 7.349 -6.603 -21.226 1.00 87.62 278 PRO A O 1
ATOM 2223 N N . ALA A 1 279 ? 6.765 -7.592 -23.152 1.00 86.00 279 ALA A N 1
ATOM 2224 C CA . ALA A 1 279 ? 7.447 -6.601 -23.995 1.00 86.00 279 ALA A CA 1
ATOM 2225 C C . ALA A 1 279 ? 6.854 -5.191 -23.818 1.00 86.00 279 ALA A C 1
ATOM 2227 O O . ALA A 1 279 ? 7.599 -4.220 -23.694 1.00 86.00 279 ALA A O 1
ATOM 2228 N N . ASP A 1 280 ? 5.530 -5.093 -23.697 1.00 88.38 280 ASP A N 1
ATOM 2229 C CA . ASP A 1 280 ? 4.834 -3.819 -23.497 1.00 88.38 280 ASP A CA 1
ATOM 2230 C C . ASP A 1 280 ? 5.233 -3.160 -22.168 1.00 88.38 280 ASP A C 1
ATOM 2232 O O . ASP A 1 280 ? 5.479 -1.955 -22.114 1.00 88.38 280 ASP A O 1
ATOM 2236 N N . HIS A 1 281 ? 5.467 -3.952 -21.115 1.00 89.12 281 HIS A N 1
ATOM 2237 C CA . HIS A 1 281 ? 5.956 -3.432 -19.834 1.00 89.12 281 HIS A CA 1
ATOM 2238 C C . HIS A 1 281 ? 7.352 -2.811 -19.959 1.00 89.12 281 HIS A C 1
ATOM 2240 O O . HIS A 1 281 ? 7.620 -1.781 -19.340 1.00 89.12 281 HIS A O 1
ATOM 2246 N N . LEU A 1 282 ? 8.242 -3.402 -20.766 1.00 86.94 282 LEU A N 1
ATOM 2247 C CA . LEU A 1 282 ? 9.570 -2.832 -21.024 1.00 86.94 282 LEU A CA 1
ATOM 2248 C C . LEU A 1 282 ? 9.465 -1.485 -21.741 1.00 86.94 282 LEU A C 1
ATOM 2250 O O . LEU A 1 282 ? 10.174 -0.541 -21.381 1.00 86.94 282 LEU A O 1
ATOM 2254 N N . THR A 1 283 ? 8.548 -1.375 -22.703 1.00 87.81 283 THR A N 1
ATOM 2255 C CA . THR A 1 283 ? 8.252 -0.117 -23.397 1.00 87.81 283 THR A CA 1
ATOM 2256 C C . THR A 1 283 ? 7.765 0.948 -22.416 1.00 87.81 283 THR A C 1
ATOM 2258 O O . THR A 1 283 ? 8.310 2.052 -22.394 1.00 87.81 283 THR A O 1
ATOM 2261 N N . LEU A 1 284 ? 6.823 0.609 -21.530 1.00 91.88 284 LEU A N 1
ATOM 2262 C CA . LEU A 1 284 ? 6.336 1.519 -20.489 1.00 91.88 284 LEU A CA 1
ATOM 2263 C C . LEU A 1 284 ? 7.455 1.963 -19.532 1.00 91.88 284 LEU A C 1
ATOM 2265 O O . LEU A 1 284 ? 7.572 3.152 -19.226 1.00 91.88 284 LEU A O 1
ATOM 2269 N N . CYS A 1 285 ? 8.331 1.044 -19.107 1.00 90.75 285 CYS A N 1
ATOM 2270 C CA . CYS A 1 285 ? 9.491 1.385 -18.283 1.00 90.75 285 CYS A CA 1
ATOM 2271 C C . CYS A 1 285 ? 10.433 2.360 -19.001 1.00 90.75 285 CYS A C 1
ATOM 2273 O O . CYS A 1 285 ? 10.898 3.328 -18.396 1.00 90.75 285 CYS A O 1
ATOM 2275 N N . LYS A 1 286 ? 10.700 2.134 -20.293 1.00 86.31 286 LYS A N 1
ATOM 2276 C CA . LYS A 1 286 ? 11.524 3.028 -21.114 1.00 86.31 286 LYS A CA 1
ATOM 2277 C C . LYS A 1 286 ? 10.902 4.423 -21.190 1.00 86.31 286 LYS A C 1
ATOM 2279 O O . LYS A 1 286 ? 11.599 5.398 -20.911 1.00 86.31 286 LYS A O 1
ATOM 2284 N N . CYS A 1 287 ? 9.608 4.520 -21.500 1.00 89.00 287 CYS A N 1
ATOM 2285 C CA . CYS A 1 287 ? 8.878 5.789 -21.532 1.00 89.00 287 CYS A CA 1
ATOM 2286 C C . CYS A 1 287 ? 9.004 6.544 -20.203 1.00 89.00 287 CYS A C 1
ATOM 2288 O O . CYS A 1 287 ? 9.389 7.713 -20.191 1.00 89.00 287 CYS A O 1
ATOM 2290 N N . PHE A 1 288 ? 8.775 5.861 -19.078 1.00 93.00 288 PHE A N 1
ATOM 2291 C CA . PHE A 1 288 ? 8.900 6.467 -17.756 1.00 93.00 288 PHE A CA 1
ATOM 2292 C C . PHE A 1 288 ? 10.313 7.005 -17.486 1.00 93.00 288 PHE A C 1
ATOM 2294 O O . PHE A 1 288 ? 10.463 8.149 -17.052 1.00 93.00 288 PHE A O 1
ATOM 2301 N N . LEU A 1 289 ? 11.354 6.210 -17.756 1.00 90.62 289 LEU A N 1
ATOM 2302 C CA . LEU A 1 289 ? 12.743 6.602 -17.502 1.00 90.62 289 LEU A CA 1
ATOM 2303 C C . LEU A 1 289 ? 13.159 7.801 -18.362 1.00 90.62 289 LEU A C 1
ATOM 2305 O O . LEU A 1 289 ? 13.759 8.743 -17.847 1.00 90.62 289 LEU A O 1
ATOM 2309 N N . VAL A 1 290 ? 12.803 7.813 -19.647 1.00 87.25 290 VAL A N 1
ATOM 2310 C CA . VAL A 1 290 ? 13.116 8.937 -20.543 1.00 87.25 290 VAL A CA 1
ATOM 2311 C C . VAL A 1 290 ? 12.532 10.248 -20.008 1.00 87.25 290 VAL A C 1
ATOM 2313 O O . VAL A 1 290 ? 13.221 11.267 -20.013 1.00 87.25 290 VAL A O 1
ATOM 2316 N N . SER A 1 291 ? 11.304 10.221 -19.487 1.00 88.38 291 SER A N 1
ATOM 2317 C CA . SER A 1 291 ? 10.620 11.422 -18.997 1.00 88.38 291 SER A CA 1
ATOM 2318 C C . SER A 1 291 ? 10.996 11.836 -17.570 1.00 88.38 291 SER A C 1
ATOM 2320 O O . SER A 1 291 ? 10.790 12.994 -17.216 1.00 88.38 291 SER A O 1
ATOM 2322 N N . ASN A 1 292 ? 11.532 10.933 -16.738 1.00 91.94 292 ASN A N 1
ATOM 2323 C CA . ASN A 1 292 ? 11.710 11.187 -15.299 1.00 91.94 292 ASN A CA 1
ATOM 2324 C C . ASN A 1 292 ? 13.165 11.150 -14.807 1.00 91.94 292 ASN A C 1
ATOM 2326 O O . ASN A 1 292 ? 13.429 11.586 -13.690 1.00 91.94 292 ASN A O 1
ATOM 2330 N N . MET A 1 293 ? 14.137 10.683 -15.599 1.00 85.19 293 MET A N 1
ATOM 2331 C CA . MET A 1 293 ? 15.535 10.621 -15.135 1.00 85.19 293 MET A CA 1
ATOM 2332 C C . MET A 1 293 ? 16.164 12.005 -14.889 1.00 85.19 293 MET A C 1
ATOM 2334 O O . MET A 1 293 ? 17.091 12.120 -14.088 1.00 85.19 293 MET A O 1
ATOM 2338 N N . ALA A 1 294 ? 15.616 13.056 -15.508 1.00 86.31 294 ALA A N 1
ATOM 2339 C CA . ALA A 1 294 ? 16.017 14.443 -15.276 1.00 86.31 294 ALA A CA 1
ATOM 2340 C C . ALA A 1 294 ? 15.450 15.049 -13.974 1.00 86.31 294 ALA A C 1
ATOM 2342 O O . ALA A 1 294 ? 15.766 16.197 -13.656 1.00 86.31 294 ALA A O 1
ATOM 2343 N N . GLU A 1 295 ? 14.632 14.310 -13.216 1.00 91.12 295 GLU A N 1
ATOM 2344 C CA . GLU A 1 295 ? 14.079 14.767 -11.940 1.00 91.12 295 GLU A CA 1
ATOM 2345 C C . GLU A 1 295 ? 15.203 15.106 -10.945 1.00 91.12 295 GLU A C 1
ATOM 2347 O O . GLU A 1 295 ? 16.204 14.387 -10.820 1.00 91.12 295 GLU A O 1
ATOM 2352 N N . GLN A 1 296 ? 15.053 16.229 -10.241 1.00 89.38 296 GLN A N 1
ATOM 2353 C CA . GLN A 1 296 ? 16.085 16.773 -9.353 1.00 89.38 296 GLN A CA 1
ATOM 2354 C C . GLN A 1 296 ? 15.798 16.478 -7.882 1.00 89.38 296 GLN A C 1
ATOM 2356 O O . GLN A 1 296 ? 16.725 16.481 -7.072 1.00 89.38 296 GLN A O 1
ATOM 2361 N N . SER A 1 297 ? 14.546 16.165 -7.528 1.00 93.38 297 SER A N 1
ATOM 2362 C CA . SER A 1 297 ? 14.186 15.779 -6.162 1.00 93.38 297 SER A CA 1
ATOM 2363 C C . SER A 1 297 ? 14.973 14.535 -5.713 1.00 93.38 297 SER A C 1
ATOM 2365 O O . SER A 1 297 ? 14.800 13.461 -6.299 1.00 93.38 297 SER A O 1
ATOM 2367 N N . PRO A 1 298 ? 15.808 14.617 -4.653 1.00 90.69 298 PRO A N 1
ATOM 2368 C CA . PRO A 1 298 ? 16.589 13.472 -4.182 1.00 90.69 298 PRO A CA 1
ATOM 2369 C C . PRO A 1 298 ? 15.716 12.277 -3.781 1.00 90.69 298 PRO A C 1
ATOM 2371 O O . PRO A 1 298 ? 16.072 11.130 -4.050 1.00 90.69 298 PRO A O 1
ATOM 2374 N N . SER A 1 299 ? 14.551 12.547 -3.180 1.00 91.31 299 SER A N 1
ATOM 2375 C CA . SER A 1 299 ? 13.578 11.517 -2.806 1.00 91.31 299 SER A CA 1
ATOM 2376 C C . SER A 1 299 ? 13.025 10.809 -4.045 1.00 91.31 299 SER A C 1
ATOM 2378 O O . SER A 1 299 ? 13.118 9.586 -4.132 1.00 91.31 299 SER A O 1
ATOM 2380 N N . ALA A 1 300 ? 12.563 11.562 -5.047 1.00 92.56 300 ALA A N 1
ATOM 2381 C CA . ALA A 1 300 ? 12.037 10.984 -6.282 1.00 92.56 300 ALA A CA 1
ATOM 2382 C C . ALA A 1 300 ? 13.109 10.200 -7.053 1.00 92.56 300 ALA A C 1
ATOM 2384 O O . ALA A 1 300 ? 12.868 9.070 -7.472 1.00 92.56 300 ALA A O 1
ATOM 2385 N N . ARG A 1 301 ? 14.329 10.746 -7.170 1.00 90.94 301 ARG A N 1
ATOM 2386 C CA . ARG A 1 301 ? 15.468 10.047 -7.786 1.00 90.94 301 ARG A CA 1
ATOM 2387 C C . ARG A 1 301 ? 15.743 8.717 -7.096 1.00 90.94 301 ARG A C 1
ATOM 2389 O O . ARG A 1 301 ? 15.952 7.718 -7.777 1.00 90.94 301 ARG A O 1
ATOM 2396 N N . SER A 1 302 ? 15.725 8.684 -5.764 1.00 91.06 302 SER A N 1
ATOM 2397 C CA . SER A 1 302 ? 15.917 7.445 -5.004 1.00 91.06 302 SER A CA 1
ATOM 2398 C C . SER A 1 302 ? 14.872 6.385 -5.373 1.00 91.06 302 SER A C 1
ATOM 2400 O O . SER A 1 302 ? 15.227 5.235 -5.630 1.00 91.06 302 SER A O 1
ATOM 2402 N N . GLU A 1 303 ? 13.600 6.773 -5.496 1.00 93.56 303 GLU A N 1
ATOM 2403 C CA . GLU A 1 303 ? 12.517 5.860 -5.883 1.00 93.56 303 GLU A CA 1
ATOM 2404 C C . GLU A 1 303 ? 12.632 5.359 -7.327 1.00 93.56 303 GLU A C 1
ATOM 2406 O O . GLU A 1 303 ? 12.490 4.159 -7.580 1.00 93.56 303 GLU A O 1
ATOM 2411 N N . ILE A 1 304 ? 12.950 6.251 -8.270 1.00 93.50 304 ILE A N 1
ATOM 2412 C CA . ILE A 1 304 ? 13.185 5.898 -9.678 1.00 93.50 304 ILE A CA 1
ATOM 2413 C C . ILE A 1 304 ? 14.310 4.863 -9.766 1.00 93.50 304 ILE A C 1
ATOM 2415 O O . ILE A 1 304 ? 14.159 3.797 -10.363 1.00 93.50 304 ILE A O 1
ATOM 2419 N N . LEU A 1 305 ? 15.425 5.145 -9.092 1.00 90.00 305 LEU A N 1
ATOM 2420 C CA . LEU A 1 305 ? 16.612 4.301 -9.076 1.00 90.00 305 LEU A CA 1
ATOM 2421 C C . LEU A 1 305 ? 16.382 2.960 -8.361 1.00 90.00 305 LEU A C 1
ATOM 2423 O O . LEU A 1 305 ? 16.965 1.949 -8.767 1.00 90.00 305 LEU A O 1
ATOM 2427 N N . ALA A 1 306 ? 15.547 2.929 -7.321 1.00 91.38 306 ALA A N 1
ATOM 2428 C CA . ALA A 1 306 ? 15.147 1.698 -6.647 1.00 91.38 306 ALA A CA 1
ATOM 2429 C C . ALA A 1 306 ? 14.292 0.808 -7.562 1.00 91.38 306 ALA A C 1
ATOM 2431 O O . ALA A 1 306 ? 14.569 -0.387 -7.668 1.00 91.38 306 ALA A O 1
ATOM 2432 N N . GLY A 1 307 ? 13.312 1.379 -8.269 1.00 92.19 307 GLY A N 1
ATOM 2433 C CA . GLY A 1 307 ? 12.521 0.635 -9.255 1.00 92.19 307 GLY A CA 1
ATOM 2434 C C . GLY A 1 307 ? 13.373 0.127 -10.420 1.00 92.19 307 GLY A C 1
ATOM 2435 O O . GLY A 1 307 ? 13.278 -1.038 -10.793 1.00 92.19 307 GLY A O 1
ATOM 2436 N N . LEU A 1 308 ? 14.317 0.940 -10.907 1.00 90.81 308 LEU A N 1
ATOM 2437 C CA . LEU A 1 308 ? 15.220 0.558 -11.995 1.00 90.81 308 LEU A CA 1
ATOM 2438 C C . LEU A 1 308 ? 16.086 -0.646 -11.618 1.00 90.81 308 LEU A C 1
ATOM 2440 O O . LEU A 1 308 ? 16.342 -1.512 -12.455 1.00 90.81 308 LEU A O 1
ATOM 2444 N N . LYS A 1 309 ? 16.526 -0.717 -10.357 1.00 89.50 309 LYS A N 1
ATOM 2445 C CA . LYS A 1 309 ? 17.252 -1.883 -9.849 1.00 89.50 309 LYS A CA 1
ATOM 2446 C C . LYS A 1 309 ? 16.384 -3.145 -9.948 1.00 89.50 309 LYS A C 1
ATOM 2448 O O . LYS A 1 309 ? 16.855 -4.147 -10.471 1.00 89.50 309 LYS A O 1
ATOM 2453 N N . LYS A 1 310 ? 15.119 -3.078 -9.519 1.00 90.00 310 LYS A N 1
ATOM 2454 C CA . LYS A 1 310 ? 14.181 -4.215 -9.574 1.00 90.00 310 LYS A CA 1
ATOM 2455 C C . LYS A 1 310 ? 13.883 -4.654 -11.009 1.00 90.00 310 LYS A C 1
ATOM 2457 O O . LYS A 1 310 ? 13.935 -5.842 -11.308 1.00 90.00 310 LYS A O 1
ATOM 2462 N N . ILE A 1 311 ? 13.644 -3.704 -11.914 1.00 89.25 311 ILE A N 1
ATOM 2463 C CA . ILE A 1 311 ? 13.443 -4.000 -13.340 1.00 89.25 311 ILE A CA 1
ATOM 2464 C C . ILE A 1 311 ? 14.701 -4.618 -13.956 1.00 89.25 311 ILE A C 1
ATOM 2466 O O . ILE A 1 311 ? 14.596 -5.569 -14.722 1.00 89.25 311 ILE A O 1
ATOM 2470 N N . SER A 1 312 ? 15.894 -4.150 -13.581 1.00 88.38 312 SER A N 1
ATOM 2471 C CA . SER A 1 312 ? 17.150 -4.758 -14.043 1.00 88.38 312 SER A CA 1
ATOM 2472 C C . SER A 1 312 ? 17.287 -6.220 -13.618 1.00 88.38 312 SER A C 1
ATOM 2474 O O . SER A 1 312 ? 17.717 -7.056 -14.409 1.00 88.38 312 SER A O 1
ATOM 2476 N N . GLU A 1 313 ? 16.897 -6.538 -12.382 1.00 88.56 313 GLU A N 1
ATOM 2477 C CA . GLU A 1 313 ? 16.887 -7.911 -11.867 1.00 88.56 313 GLU A CA 1
ATOM 2478 C C . GLU A 1 313 ? 15.869 -8.786 -12.620 1.00 88.56 313 GLU A C 1
ATOM 2480 O O . GLU A 1 313 ? 16.196 -9.915 -12.989 1.00 88.56 313 GLU A O 1
ATOM 2485 N N . LEU A 1 314 ? 14.682 -8.249 -12.930 1.00 88.25 314 LEU A N 1
ATOM 2486 C CA . LEU A 1 314 ? 13.666 -8.924 -13.749 1.00 88.25 314 LEU A CA 1
ATOM 2487 C C . LEU A 1 314 ? 14.143 -9.177 -15.185 1.00 88.25 314 LEU A C 1
ATOM 2489 O O . LEU A 1 314 ? 13.961 -10.277 -15.697 1.00 88.25 314 LEU A O 1
ATOM 2493 N N . ILE A 1 315 ? 14.786 -8.196 -15.825 1.00 88.56 315 ILE A N 1
ATOM 2494 C CA . ILE A 1 315 ? 15.352 -8.338 -17.176 1.00 88.56 315 ILE A CA 1
ATOM 2495 C C . ILE A 1 315 ? 16.434 -9.420 -17.192 1.00 88.56 315 ILE A C 1
ATOM 2497 O O . ILE A 1 315 ? 16.422 -10.292 -18.058 1.00 88.56 315 ILE A O 1
ATOM 2501 N N . ALA A 1 316 ? 17.356 -9.396 -16.225 1.00 89.19 316 ALA A N 1
ATOM 2502 C CA . ALA A 1 316 ? 18.414 -10.398 -16.129 1.00 89.19 316 ALA A CA 1
ATOM 2503 C C . ALA A 1 316 ? 17.846 -11.808 -15.894 1.00 89.19 316 ALA A C 1
ATOM 2505 O O . ALA A 1 316 ? 18.324 -12.780 -16.488 1.00 89.19 316 ALA A O 1
ATOM 2506 N N . PHE A 1 317 ? 16.810 -11.929 -15.059 1.00 89.38 317 PHE A N 1
ATOM 2507 C CA . PHE A 1 317 ? 16.106 -13.191 -14.854 1.00 89.38 317 PHE A CA 1
ATOM 2508 C C . PHE A 1 317 ? 15.430 -13.681 -16.140 1.00 89.38 317 PHE A C 1
ATOM 2510 O O . PHE A 1 317 ? 15.631 -14.831 -16.533 1.00 89.38 317 PHE A O 1
ATOM 2517 N N . ASP A 1 318 ? 14.665 -12.815 -16.804 1.00 89.25 318 ASP A N 1
ATOM 2518 C CA . ASP A 1 318 ? 13.947 -13.128 -18.037 1.00 89.25 318 ASP A CA 1
ATOM 2519 C C . ASP A 1 318 ? 14.903 -13.601 -19.142 1.00 89.25 318 ASP A C 1
ATOM 2521 O O . ASP A 1 318 ? 14.715 -14.678 -19.708 1.00 89.25 318 ASP A O 1
ATOM 2525 N N . LEU A 1 319 ? 15.996 -12.866 -19.361 1.00 89.38 319 LEU A N 1
ATOM 2526 C CA . LEU A 1 319 ? 17.075 -13.262 -20.266 1.00 89.38 319 LEU A CA 1
ATOM 2527 C C . LEU A 1 319 ? 17.671 -14.624 -19.908 1.00 89.38 319 LEU A C 1
ATOM 2529 O O . LEU A 1 319 ? 17.895 -15.448 -20.788 1.00 89.38 319 LEU A O 1
ATOM 2533 N N . SER A 1 320 ? 17.922 -14.875 -18.621 1.00 90.19 320 SER A N 1
ATOM 2534 C CA . SER A 1 320 ? 18.509 -16.141 -18.165 1.00 90.19 320 SER A CA 1
ATOM 2535 C C . SER A 1 320 ? 17.577 -17.328 -18.411 1.00 90.19 320 SER A C 1
ATOM 2537 O O . SER A 1 320 ? 18.040 -18.420 -18.733 1.00 90.19 320 SER A O 1
ATOM 2539 N N . LYS A 1 321 ? 16.265 -17.143 -18.224 1.00 90.25 321 LYS A N 1
ATOM 2540 C CA . LYS A 1 321 ? 15.270 -18.211 -18.391 1.00 90.25 321 LYS A CA 1
ATOM 2541 C C . LYS A 1 321 ? 14.911 -18.468 -19.843 1.00 90.25 321 LYS A C 1
ATOM 2543 O O . LYS A 1 321 ? 14.704 -19.621 -20.204 1.00 90.25 321 LYS A O 1
ATOM 2548 N N . ASN A 1 322 ? 14.887 -17.419 -20.654 1.00 89.06 322 ASN A N 1
ATOM 2549 C CA . ASN A 1 322 ? 14.502 -17.477 -22.058 1.00 89.06 322 ASN A CA 1
ATOM 2550 C C . ASN A 1 322 ? 15.713 -17.368 -22.992 1.00 89.06 322 ASN A C 1
ATOM 2552 O O . ASN A 1 322 ? 15.582 -16.946 -24.133 1.00 89.06 322 ASN A O 1
ATOM 2556 N N . PHE A 1 323 ? 16.900 -17.766 -22.529 1.00 89.81 323 PHE A N 1
ATOM 2557 C CA . PHE A 1 323 ? 18.138 -17.630 -23.300 1.00 89.81 323 PHE A CA 1
ATOM 2558 C C . PHE A 1 323 ? 18.145 -18.442 -24.608 1.00 89.81 323 PHE A C 1
ATOM 2560 O O . PHE A 1 323 ? 18.840 -18.097 -25.560 1.00 89.81 323 PHE A O 1
ATOM 2567 N N . ALA A 1 324 ? 17.366 -19.526 -24.664 1.00 90.50 324 ALA A N 1
ATOM 2568 C CA . ALA A 1 324 ? 17.194 -20.333 -25.872 1.00 90.50 324 ALA A CA 1
ATOM 2569 C C . ALA A 1 324 ? 16.209 -19.712 -26.885 1.00 90.50 324 ALA A C 1
ATOM 2571 O O . ALA A 1 324 ? 16.153 -20.154 -28.031 1.00 90.50 324 ALA A O 1
ATOM 2572 N N . ASP A 1 325 ? 15.434 -18.704 -26.479 1.00 91.75 325 ASP A N 1
ATOM 2573 C CA . ASP A 1 325 ? 14.496 -17.998 -27.344 1.00 91.75 325 ASP A CA 1
ATOM 2574 C C . ASP A 1 325 ? 15.225 -16.860 -28.073 1.00 91.75 325 ASP A C 1
ATOM 2576 O O . ASP A 1 325 ? 15.510 -15.791 -27.523 1.00 91.75 325 ASP A O 1
ATOM 2580 N N . SER A 1 326 ? 15.533 -17.099 -29.348 1.00 89.50 326 SER A N 1
ATOM 2581 C CA . SER A 1 326 ? 16.246 -16.136 -30.188 1.00 89.50 326 SER A CA 1
ATOM 2582 C C . SER A 1 326 ? 15.481 -14.823 -30.372 1.00 89.50 326 SER A C 1
ATOM 2584 O O . SER A 1 326 ? 16.118 -13.772 -30.495 1.00 89.50 326 SER A O 1
ATOM 2586 N N . ASP A 1 327 ? 14.148 -14.849 -30.409 1.00 89.62 327 ASP A N 1
ATOM 2587 C CA . ASP A 1 327 ? 13.344 -13.638 -30.573 1.00 89.62 327 ASP A CA 1
ATOM 2588 C C . ASP A 1 327 ? 13.366 -12.807 -29.295 1.00 89.62 327 ASP A C 1
ATOM 2590 O O . ASP A 1 327 ? 13.583 -11.591 -29.347 1.00 89.62 327 ASP A O 1
ATOM 2594 N N . ARG A 1 328 ? 13.265 -13.470 -28.140 1.00 87.38 328 ARG A N 1
ATOM 2595 C CA . ARG A 1 328 ? 13.396 -12.820 -26.835 1.00 87.38 328 ARG A CA 1
ATOM 2596 C C . ARG A 1 328 ? 14.779 -12.207 -26.636 1.00 87.38 328 ARG A C 1
ATOM 2598 O O . ARG A 1 328 ? 14.891 -11.047 -26.236 1.00 87.38 328 ARG A O 1
ATOM 2605 N N . CYS A 1 329 ? 15.839 -12.943 -26.962 1.00 88.38 329 CYS A N 1
ATOM 2606 C CA . CYS A 1 329 ? 17.206 -12.429 -26.926 1.00 88.38 329 CYS A CA 1
ATOM 2607 C C . CYS A 1 329 ? 17.389 -11.227 -27.863 1.00 88.38 329 CYS A C 1
ATOM 2609 O O . CYS A 1 329 ? 18.018 -10.240 -27.477 1.00 88.38 329 CYS A O 1
ATOM 2611 N N . ARG A 1 330 ? 16.827 -11.279 -29.078 1.00 88.25 330 ARG A N 1
ATOM 2612 C CA . ARG A 1 330 ? 16.892 -10.177 -30.048 1.00 88.25 330 ARG A CA 1
ATOM 2613 C C . ARG A 1 330 ? 16.192 -8.919 -29.533 1.00 88.25 330 ARG A C 1
ATOM 2615 O O . ARG A 1 330 ? 16.761 -7.839 -29.668 1.00 88.25 330 ARG A O 1
ATOM 2622 N N . LEU A 1 331 ? 15.021 -9.059 -28.909 1.00 88.00 331 LEU A N 1
ATOM 2623 C CA . LEU A 1 331 ? 14.304 -7.946 -28.280 1.00 88.00 331 LEU A CA 1
ATOM 2624 C C . LEU A 1 331 ? 15.175 -7.240 -27.232 1.00 88.00 331 LEU A C 1
ATOM 2626 O O . LEU A 1 331 ? 15.345 -6.026 -27.283 1.00 88.00 331 LEU A O 1
ATOM 2630 N N . HIS A 1 332 ? 15.772 -7.995 -26.307 1.00 88.44 332 HIS A N 1
ATOM 2631 C CA . HIS A 1 332 ? 16.612 -7.418 -25.252 1.00 88.44 332 HIS A CA 1
ATOM 2632 C C . HIS A 1 332 ? 17.886 -6.762 -25.784 1.00 88.44 332 HIS A C 1
ATOM 2634 O O . HIS A 1 332 ? 18.267 -5.701 -25.295 1.00 88.44 332 HIS A O 1
ATOM 2640 N N . VAL A 1 333 ? 18.529 -7.346 -26.802 1.00 87.50 333 VAL A N 1
ATOM 2641 C CA . VAL A 1 333 ? 19.681 -6.712 -27.469 1.00 87.50 333 VAL A CA 1
ATOM 2642 C C . VAL A 1 333 ? 19.272 -5.389 -28.107 1.00 87.50 333 VAL A C 1
ATOM 2644 O O . VAL A 1 333 ? 19.965 -4.395 -27.908 1.00 87.50 333 VAL A O 1
ATOM 2647 N N . ALA A 1 334 ? 18.148 -5.356 -28.829 1.00 87.25 334 ALA A N 1
ATOM 2648 C CA . ALA A 1 334 ? 17.647 -4.129 -29.440 1.00 87.25 334 ALA A CA 1
ATOM 2649 C C . ALA A 1 334 ? 17.386 -3.050 -28.379 1.00 87.25 334 ALA A C 1
ATOM 2651 O O . ALA A 1 334 ? 17.900 -1.941 -28.497 1.00 87.25 334 ALA A O 1
ATOM 2652 N N . LEU A 1 335 ? 16.691 -3.393 -27.289 1.00 85.56 335 LEU A N 1
ATOM 2653 C CA . LEU A 1 335 ? 16.419 -2.460 -26.192 1.00 85.56 335 LEU A CA 1
ATOM 2654 C C . LEU A 1 335 ? 17.697 -1.953 -25.511 1.00 85.56 335 LEU A C 1
ATOM 2656 O O . LEU A 1 335 ? 17.784 -0.771 -25.171 1.00 85.56 335 LEU A O 1
ATOM 2660 N N . LEU A 1 336 ? 18.697 -2.818 -25.310 1.00 87.00 336 LEU A N 1
ATOM 2661 C CA . LEU A 1 336 ? 19.995 -2.422 -24.759 1.00 87.00 336 LEU A CA 1
ATOM 2662 C C . LEU A 1 336 ? 20.719 -1.448 -25.690 1.00 87.00 336 LEU A C 1
ATOM 2664 O O . LEU A 1 336 ? 21.152 -0.394 -25.229 1.00 87.00 336 LEU A O 1
ATOM 2668 N N . LEU A 1 337 ? 20.813 -1.767 -26.984 1.00 86.56 337 LEU A N 1
ATOM 2669 C CA . LEU A 1 337 ? 21.447 -0.908 -27.987 1.00 86.56 337 LEU A CA 1
ATOM 2670 C C . LEU A 1 337 ? 20.756 0.454 -28.075 1.00 86.56 337 LEU A C 1
ATOM 2672 O O . LEU A 1 337 ? 21.419 1.481 -27.951 1.00 86.56 337 LEU A O 1
ATOM 2676 N N . GLU A 1 338 ? 19.427 0.473 -28.172 1.00 86.69 338 GLU A N 1
ATOM 2677 C CA . GLU A 1 338 ? 18.641 1.708 -28.133 1.00 86.69 338 GLU A CA 1
ATOM 2678 C C . GLU A 1 338 ? 18.883 2.509 -26.848 1.00 86.69 338 GLU A C 1
ATOM 2680 O O . GLU A 1 338 ? 18.967 3.737 -26.881 1.00 86.69 338 GLU A O 1
ATOM 2685 N N . SER A 1 339 ? 19.011 1.842 -25.698 1.00 85.00 339 SER A N 1
ATOM 2686 C CA . SER A 1 339 ? 19.272 2.531 -24.433 1.00 85.00 339 SER A CA 1
ATOM 2687 C C . SER A 1 339 ? 20.685 3.112 -24.370 1.00 85.00 339 SER A C 1
ATOM 2689 O O . SER A 1 339 ? 20.872 4.178 -23.784 1.00 85.00 339 SER A O 1
ATOM 2691 N N . PHE A 1 340 ? 21.671 2.462 -24.993 1.00 83.88 340 PHE A N 1
ATOM 2692 C CA . PHE A 1 340 ? 23.029 2.994 -25.117 1.00 83.88 340 PHE A CA 1
ATOM 2693 C C . PHE A 1 340 ? 23.116 4.164 -26.089 1.00 83.88 340 PHE A C 1
ATOM 2695 O O . PHE A 1 340 ? 23.858 5.105 -25.829 1.00 83.88 340 PHE A O 1
ATOM 2702 N N . GLN A 1 341 ? 22.318 4.139 -27.151 1.00 86.69 341 GLN A N 1
ATOM 2703 C CA . GLN A 1 341 ? 22.207 5.226 -28.123 1.00 86.69 341 GLN A CA 1
ATOM 2704 C C . GLN A 1 341 ? 21.256 6.344 -27.668 1.00 86.69 341 GLN A C 1
ATOM 2706 O O . GLN A 1 341 ? 21.113 7.358 -28.350 1.00 86.69 341 GLN A O 1
ATOM 2711 N N . SER A 1 342 ? 20.593 6.186 -26.518 1.00 85.00 342 SER A N 1
ATOM 2712 C CA . SER A 1 342 ? 19.655 7.177 -25.994 1.00 85.00 342 SER A CA 1
ATOM 2713 C C . SER A 1 342 ? 20.320 8.544 -25.875 1.00 85.00 342 SER A C 1
ATOM 2715 O O . SER A 1 342 ? 21.415 8.658 -25.325 1.00 85.00 342 SER A O 1
ATOM 2717 N N . SER A 1 343 ? 19.642 9.607 -26.310 1.00 84.56 343 SER A N 1
ATOM 2718 C CA . SER A 1 343 ? 20.124 10.987 -26.162 1.00 84.56 343 SER A CA 1
ATOM 2719 C C . SER A 1 343 ? 20.232 11.417 -24.690 1.00 84.56 343 SER A C 1
ATOM 2721 O O . SER A 1 343 ? 21.039 12.286 -24.347 1.00 84.56 343 SER A O 1
ATOM 2723 N N . VAL A 1 344 ? 19.505 10.750 -23.787 1.00 82.75 344 VAL A N 1
ATOM 2724 C CA . VAL A 1 344 ? 19.475 11.045 -22.350 1.00 82.75 344 VAL A CA 1
ATOM 2725 C C . VAL A 1 344 ? 20.656 10.380 -21.637 1.00 82.75 344 VAL A C 1
ATOM 2727 O O . VAL A 1 344 ? 20.685 9.162 -21.453 1.00 82.75 344 VAL A O 1
ATOM 2730 N N . LYS A 1 345 ? 21.624 11.188 -21.176 1.00 86.50 345 LYS A N 1
ATOM 2731 C CA . LYS A 1 345 ? 22.835 10.711 -20.472 1.00 86.50 345 LYS A CA 1
ATOM 2732 C C . LYS A 1 345 ? 22.505 9.798 -19.293 1.00 86.50 345 LYS A C 1
ATOM 2734 O O . LYS A 1 345 ? 23.143 8.765 -19.126 1.00 86.50 345 LYS A O 1
ATOM 2739 N N . ASP A 1 346 ? 21.497 10.162 -18.511 1.00 81.12 346 ASP A N 1
ATOM 2740 C CA . ASP A 1 346 ? 21.118 9.411 -17.320 1.00 81.12 346 ASP A CA 1
ATOM 2741 C C . ASP A 1 346 ? 20.565 8.017 -17.648 1.00 81.12 346 ASP A C 1
ATOM 2743 O O . ASP A 1 346 ? 20.833 7.078 -16.904 1.00 81.12 346 ASP A O 1
ATOM 2747 N N . VAL A 1 347 ? 19.869 7.846 -18.782 1.00 81.56 347 VAL A N 1
ATOM 2748 C CA . VAL A 1 347 ? 19.429 6.523 -19.266 1.00 81.56 347 VAL A CA 1
ATOM 2749 C C . VAL A 1 347 ? 20.642 5.669 -19.635 1.00 81.56 347 VAL A C 1
ATOM 2751 O O . VAL A 1 347 ? 20.741 4.525 -19.190 1.00 81.56 347 VAL A O 1
ATOM 2754 N N . ARG A 1 348 ? 21.612 6.237 -20.365 1.00 87.50 348 ARG A N 1
ATOM 2755 C CA . ARG A 1 348 ? 22.862 5.533 -20.700 1.00 87.50 348 ARG A CA 1
ATOM 2756 C C . ARG A 1 348 ? 23.607 5.098 -19.435 1.00 87.50 348 ARG A C 1
ATOM 2758 O O . ARG A 1 348 ? 23.960 3.928 -19.296 1.00 87.50 348 ARG A O 1
ATOM 2765 N N . SER A 1 349 ? 23.785 6.010 -18.477 1.00 86.00 349 SER A N 1
ATOM 2766 C CA . SER A 1 349 ? 24.445 5.721 -17.198 1.00 86.00 349 SER A CA 1
ATOM 2767 C C . SER A 1 349 ? 23.674 4.708 -16.348 1.00 86.00 349 SER A C 1
ATOM 2769 O O . SER A 1 349 ? 24.291 3.868 -15.702 1.00 86.00 349 SER A O 1
ATOM 2771 N N . ALA A 1 350 ? 22.340 4.740 -16.360 1.00 84.81 350 ALA A N 1
ATOM 2772 C CA . ALA A 1 350 ? 21.495 3.749 -15.700 1.00 84.81 350 ALA A CA 1
ATOM 2773 C C . ALA A 1 350 ? 21.746 2.333 -16.239 1.00 84.81 350 ALA A C 1
ATOM 2775 O O . ALA A 1 350 ? 21.928 1.401 -15.453 1.00 84.81 350 ALA A O 1
ATOM 2776 N N . VAL A 1 351 ? 21.812 2.171 -17.563 1.00 87.44 351 VAL A N 1
ATOM 2777 C CA . VAL A 1 351 ? 22.102 0.868 -18.172 1.00 87.44 351 VAL A CA 1
ATOM 2778 C C . VAL A 1 351 ? 23.522 0.410 -17.850 1.00 87.44 351 VAL A C 1
ATOM 2780 O O . VAL A 1 351 ? 23.707 -0.718 -17.396 1.00 87.44 351 VAL A O 1
ATOM 2783 N N . GLN A 1 352 ? 24.512 1.290 -18.011 1.00 87.88 352 GLN A N 1
ATOM 2784 C CA . GLN A 1 352 ? 25.919 0.969 -17.758 1.00 87.88 352 GLN A CA 1
ATOM 2785 C C . GLN A 1 352 ? 26.185 0.609 -16.298 1.00 87.88 352 GLN A C 1
ATOM 2787 O O . GLN A 1 352 ? 26.806 -0.403 -16.020 1.00 87.88 352 GLN A O 1
ATOM 2792 N N . LEU A 1 353 ? 25.707 1.418 -15.353 1.00 87.75 353 LEU A N 1
ATOM 2793 C CA . LEU A 1 353 ? 26.082 1.286 -13.944 1.00 87.75 353 LEU A CA 1
ATOM 2794 C C . LEU A 1 353 ? 25.181 0.329 -13.157 1.00 87.75 353 LEU A C 1
ATOM 2796 O O . LEU A 1 353 ? 25.490 0.021 -12.007 1.00 87.75 353 LEU A O 1
ATOM 2800 N N . ARG A 1 354 ? 24.042 -0.103 -13.717 1.00 87.31 354 ARG A N 1
ATOM 2801 C CA . ARG A 1 354 ? 23.066 -0.935 -12.989 1.00 87.31 354 ARG A CA 1
ATOM 2802 C C . ARG A 1 354 ? 22.630 -2.163 -13.767 1.00 87.31 354 ARG A C 1
ATOM 2804 O O . ARG A 1 354 ? 22.771 -3.270 -13.247 1.00 87.31 354 ARG A O 1
ATOM 2811 N N . LEU A 1 355 ? 22.118 -1.987 -14.987 1.00 87.94 355 LEU A N 1
ATOM 2812 C CA . LEU A 1 355 ? 21.579 -3.107 -15.762 1.00 87.94 355 LEU A CA 1
ATOM 2813 C C . LEU A 1 355 ? 22.687 -4.073 -16.187 1.00 87.94 355 LEU A C 1
ATOM 2815 O O . LEU A 1 355 ? 22.593 -5.260 -15.883 1.00 87.94 355 LEU A O 1
ATOM 2819 N N . LEU A 1 356 ? 23.760 -3.569 -16.806 1.00 89.06 356 LEU A N 1
ATOM 2820 C CA . LEU A 1 356 ? 24.889 -4.397 -17.237 1.00 89.06 356 LEU A CA 1
ATOM 2821 C C . LEU A 1 356 ? 25.524 -5.179 -16.075 1.00 89.06 356 LEU A C 1
ATOM 2823 O O . LEU A 1 356 ? 25.593 -6.400 -16.193 1.00 89.06 356 LEU A O 1
ATOM 2827 N N . PRO A 1 357 ? 25.895 -4.562 -14.931 1.00 91.38 357 PRO A N 1
ATOM 2828 C CA . PRO A 1 357 ? 26.385 -5.307 -13.773 1.00 91.38 357 PRO A CA 1
ATOM 2829 C C . PRO A 1 357 ? 25.402 -6.362 -13.267 1.00 91.38 357 PRO A C 1
ATOM 2831 O O . PRO A 1 357 ? 25.811 -7.412 -12.787 1.00 91.38 357 PRO A O 1
ATOM 2834 N N . THR A 1 358 ? 24.093 -6.112 -13.366 1.00 91.00 358 THR A N 1
ATOM 2835 C CA . THR A 1 358 ? 23.078 -7.086 -12.941 1.00 91.00 358 THR A CA 1
ATOM 2836 C C . THR A 1 358 ? 23.017 -8.285 -13.886 1.00 91.00 358 THR A C 1
ATOM 2838 O O . THR A 1 358 ? 22.963 -9.417 -13.411 1.00 91.00 358 THR A O 1
ATOM 2841 N N . ILE A 1 359 ? 23.090 -8.056 -15.201 1.00 89.19 359 ILE A N 1
ATOM 2842 C CA . ILE A 1 359 ? 23.172 -9.110 -16.224 1.00 89.19 359 ILE A CA 1
ATOM 2843 C C . ILE A 1 359 ? 24.481 -9.906 -16.079 1.00 89.19 359 ILE A C 1
ATOM 2845 O O . ILE A 1 359 ? 24.464 -11.135 -16.127 1.00 89.19 359 ILE A O 1
ATOM 2849 N N . ALA A 1 360 ? 25.596 -9.214 -15.829 1.00 90.44 360 ALA A N 1
ATOM 2850 C CA . ALA A 1 360 ? 26.941 -9.780 -15.727 1.00 90.44 360 ALA A CA 1
ATOM 2851 C C . ALA A 1 360 ? 27.118 -10.785 -14.581 1.00 90.44 360 ALA A C 1
ATOM 2853 O O . ALA A 1 360 ? 27.995 -11.643 -14.643 1.00 90.44 360 ALA A O 1
ATOM 2854 N N . LYS A 1 361 ? 26.259 -10.729 -13.555 1.00 91.69 361 LYS A N 1
ATOM 2855 C CA . LYS A 1 361 ? 26.237 -11.725 -12.470 1.00 91.69 361 LYS A CA 1
ATOM 2856 C C . LYS A 1 361 ? 25.961 -13.144 -12.969 1.00 91.69 361 LYS A C 1
ATOM 2858 O O . LYS A 1 361 ? 26.266 -14.095 -12.255 1.00 91.69 361 LYS A O 1
ATOM 2863 N N . ASN A 1 362 ? 25.363 -13.300 -14.152 1.00 90.56 362 ASN A N 1
ATOM 2864 C CA . ASN A 1 362 ? 25.203 -14.590 -14.807 1.00 90.56 362 ASN A CA 1
ATOM 2865 C C . ASN A 1 362 ? 26.318 -14.780 -15.858 1.00 90.56 362 ASN A C 1
ATOM 2867 O O . ASN A 1 362 ? 26.291 -14.087 -16.877 1.00 90.56 362 ASN A O 1
ATOM 2871 N N . PRO A 1 363 ? 27.249 -15.741 -15.678 1.00 90.00 363 PRO A N 1
ATOM 2872 C CA . PRO A 1 363 ? 28.357 -15.961 -16.611 1.00 90.00 363 PRO A CA 1
ATOM 2873 C C . PRO A 1 363 ? 27.921 -16.235 -18.057 1.00 90.00 363 PRO A C 1
ATOM 2875 O O . PRO A 1 363 ? 28.593 -15.803 -18.989 1.00 90.00 363 PRO A O 1
ATOM 2878 N N . LEU A 1 364 ? 26.781 -16.910 -18.253 1.00 89.62 364 LEU A N 1
ATOM 2879 C CA . LEU A 1 364 ? 26.246 -17.190 -19.590 1.00 89.62 364 LEU A CA 1
ATOM 2880 C C . LEU A 1 364 ? 25.782 -15.907 -20.283 1.00 89.62 364 LEU A C 1
ATOM 2882 O O . LEU A 1 364 ? 26.054 -15.701 -21.464 1.00 89.62 364 LEU A O 1
ATOM 2886 N N . LEU A 1 365 ? 25.098 -15.030 -19.544 1.00 90.44 365 LEU A N 1
ATOM 2887 C CA . LEU A 1 365 ? 24.657 -13.748 -20.087 1.00 90.44 365 LEU A CA 1
ATOM 2888 C C . LEU A 1 365 ? 25.826 -12.783 -20.287 1.00 90.44 365 LEU A C 1
ATOM 2890 O O . LEU A 1 365 ? 25.788 -11.990 -21.223 1.00 90.44 365 LEU A O 1
ATOM 2894 N N . LEU A 1 366 ? 26.854 -12.858 -19.438 1.00 90.38 366 LEU A N 1
ATOM 2895 C CA . LEU A 1 366 ? 28.075 -12.071 -19.577 1.00 90.38 366 LEU A CA 1
ATOM 2896 C C . LEU A 1 366 ? 28.807 -12.396 -20.885 1.00 90.38 366 LEU A C 1
ATOM 2898 O O . LEU A 1 366 ? 29.098 -11.496 -21.668 1.00 90.38 366 LEU A O 1
ATOM 2902 N N . ASP A 1 367 ? 29.073 -13.672 -21.157 1.00 89.12 367 ASP A N 1
ATOM 2903 C CA . ASP A 1 367 ? 29.739 -14.056 -22.405 1.00 89.12 367 ASP A CA 1
ATOM 2904 C C . ASP A 1 367 ? 28.885 -13.677 -23.626 1.00 89.12 367 ASP A C 1
ATOM 2906 O O . ASP A 1 367 ? 29.361 -13.080 -24.595 1.00 89.12 367 ASP A O 1
ATOM 2910 N N . TRP A 1 368 ? 27.575 -13.919 -23.543 1.00 89.44 368 TRP A N 1
ATOM 2911 C CA . TRP A 1 368 ? 26.634 -13.530 -24.587 1.00 89.44 368 TRP A CA 1
ATOM 2912 C C . TRP A 1 368 ? 26.646 -12.030 -24.882 1.00 89.44 368 TRP A C 1
ATOM 2914 O O . TRP A 1 368 ? 26.737 -11.637 -26.047 1.00 89.44 368 TRP A O 1
ATOM 2924 N N . ILE A 1 369 ? 26.566 -11.187 -23.849 1.00 86.38 369 ILE A N 1
ATOM 2925 C CA . ILE A 1 369 ? 26.487 -9.738 -24.022 1.00 86.38 369 ILE A CA 1
ATOM 2926 C C . ILE A 1 369 ? 27.803 -9.194 -24.584 1.00 86.38 369 ILE A C 1
ATOM 2928 O O . ILE A 1 369 ? 27.774 -8.395 -25.519 1.00 86.38 369 ILE A O 1
ATOM 2932 N N . VAL A 1 370 ? 28.951 -9.696 -24.111 1.00 87.50 370 VAL A N 1
ATOM 2933 C CA . VAL A 1 370 ? 30.278 -9.331 -24.629 1.00 87.50 370 VAL A CA 1
ATOM 2934 C C . VAL A 1 370 ? 30.398 -9.686 -26.110 1.00 87.50 370 VAL A C 1
ATOM 2936 O O . VAL A 1 370 ? 30.806 -8.841 -26.907 1.00 87.50 370 VAL A O 1
ATOM 2939 N N . ASN A 1 371 ? 29.989 -10.892 -26.506 1.00 87.81 371 ASN A N 1
ATOM 2940 C CA . ASN A 1 371 ? 30.057 -11.327 -27.902 1.00 87.81 371 ASN A CA 1
ATOM 2941 C C . ASN A 1 371 ? 29.105 -10.530 -28.809 1.00 87.81 371 ASN A C 1
ATOM 2943 O O . ASN A 1 371 ? 29.471 -10.177 -29.931 1.00 87.81 371 ASN A O 1
ATOM 2947 N N . LYS A 1 372 ? 27.899 -10.191 -28.331 1.00 85.75 372 LYS A N 1
ATOM 2948 C CA . LYS A 1 372 ? 26.955 -9.347 -29.083 1.00 85.75 372 LYS A CA 1
ATOM 2949 C C . LYS A 1 372 ? 27.460 -7.916 -29.250 1.00 85.75 372 LYS A C 1
ATOM 2951 O O . LYS A 1 372 ? 27.380 -7.391 -30.358 1.00 85.75 372 LYS A O 1
ATOM 2956 N N . PHE A 1 373 ? 28.004 -7.308 -28.196 1.00 81.38 373 PHE A N 1
ATOM 2957 C CA . PHE A 1 373 ? 28.566 -5.959 -28.278 1.00 81.38 373 PHE A CA 1
ATOM 2958 C C . PHE A 1 373 ? 29.828 -5.904 -29.129 1.00 81.38 373 PHE A C 1
ATOM 2960 O O . PHE A 1 373 ? 29.969 -4.972 -29.911 1.00 81.38 373 PHE A O 1
ATOM 2967 N N . ARG A 1 374 ? 30.703 -6.912 -29.042 1.00 85.62 374 ARG A N 1
ATOM 2968 C CA . ARG A 1 374 ? 31.871 -7.020 -29.923 1.00 85.62 374 ARG A CA 1
ATOM 2969 C C . ARG A 1 374 ? 31.451 -7.002 -31.389 1.00 85.62 374 ARG A C 1
ATOM 2971 O O . ARG A 1 374 ? 31.919 -6.147 -32.128 1.00 85.62 374 ARG A O 1
ATOM 2978 N N . LYS A 1 375 ? 30.513 -7.874 -31.769 1.00 83.25 375 LYS A N 1
ATOM 2979 C CA . LYS A 1 375 ? 30.019 -7.937 -33.146 1.00 83.25 375 LYS A CA 1
ATOM 2980 C C . LYS A 1 375 ? 29.402 -6.611 -33.599 1.00 83.25 375 LYS A C 1
ATOM 2982 O O . LYS A 1 375 ? 29.681 -6.150 -34.692 1.00 83.25 375 LYS A O 1
ATOM 2987 N N . TYR A 1 376 ? 28.596 -5.976 -32.749 1.00 78.19 376 TYR A N 1
ATOM 2988 C CA . TYR A 1 376 ? 28.009 -4.671 -33.063 1.00 78.19 376 TYR A CA 1
ATOM 2989 C C . TYR A 1 376 ? 29.078 -3.594 -33.332 1.00 78.19 376 TYR A C 1
ATOM 2991 O O . TYR A 1 376 ? 28.907 -2.758 -34.218 1.00 78.19 376 TYR A O 1
ATOM 2999 N N . LEU A 1 377 ? 30.178 -3.607 -32.573 1.00 75.38 377 LEU A N 1
ATOM 3000 C CA . LEU A 1 377 ? 31.294 -2.682 -32.767 1.00 75.38 377 LEU A CA 1
ATOM 3001 C C . LEU A 1 377 ? 32.067 -2.970 -34.055 1.00 75.38 377 LEU A C 1
ATOM 3003 O O . LEU A 1 377 ? 32.404 -2.027 -34.761 1.00 75.38 377 LEU A O 1
ATOM 3007 N N . GLU A 1 378 ? 32.314 -4.242 -34.367 1.00 80.69 378 GLU A N 1
ATOM 3008 C CA . GLU A 1 378 ? 32.931 -4.672 -35.630 1.00 80.69 378 GLU A CA 1
ATOM 3009 C C . GLU A 1 378 ? 32.072 -4.231 -36.830 1.00 80.69 378 GLU A C 1
ATOM 3011 O O . GLU A 1 378 ? 32.556 -3.499 -37.689 1.00 80.69 378 GLU A O 1
ATOM 3016 N N . ASP A 1 379 ? 30.767 -4.534 -36.809 1.00 79.62 379 ASP A N 1
ATOM 3017 C CA . ASP A 1 379 ? 29.813 -4.156 -37.863 1.00 79.62 379 ASP A CA 1
ATOM 3018 C C . ASP A 1 379 ? 29.719 -2.620 -38.045 1.00 79.62 379 ASP A C 1
ATOM 3020 O O . ASP A 1 379 ? 29.493 -2.125 -39.150 1.00 79.62 379 ASP A O 1
ATOM 3024 N N . SER A 1 380 ? 29.892 -1.845 -36.965 1.00 75.56 380 SER A N 1
ATOM 3025 C CA . SER A 1 380 ? 29.876 -0.373 -37.016 1.00 75.56 380 SER A CA 1
ATOM 3026 C C . SER A 1 380 ? 31.167 0.213 -37.596 1.00 75.56 380 SER A C 1
ATOM 3028 O O . SER A 1 380 ? 31.120 1.248 -38.259 1.00 75.56 380 SER A O 1
ATOM 3030 N N . LEU A 1 381 ? 32.316 -0.421 -37.343 1.00 73.38 381 LEU A N 1
ATOM 3031 C CA . LEU A 1 381 ? 33.619 0.021 -37.847 1.00 73.38 381 LEU A CA 1
ATOM 3032 C C . LEU A 1 381 ? 33.777 -0.276 -39.342 1.00 73.38 381 LEU A C 1
ATOM 3034 O O . LEU A 1 381 ? 34.266 0.582 -40.076 1.00 73.38 381 LEU A O 1
ATOM 3038 N N . ASP A 1 382 ? 33.279 -1.422 -39.806 1.00 71.56 382 ASP A N 1
ATOM 3039 C CA . ASP A 1 382 ? 33.310 -1.795 -41.226 1.00 71.56 382 ASP A CA 1
ATOM 3040 C C . ASP A 1 382 ? 32.474 -0.838 -42.100 1.00 71.56 382 ASP A C 1
ATOM 3042 O O . ASP A 1 382 ? 32.798 -0.600 -43.262 1.00 71.56 382 ASP A O 1
ATOM 3046 N N . GLY A 1 383 ? 31.425 -0.221 -41.540 1.00 60.44 383 GLY A N 1
ATOM 3047 C CA . GLY A 1 383 ? 30.635 0.813 -42.221 1.00 60.44 383 GLY A CA 1
ATOM 3048 C C . GLY A 1 383 ? 31.328 2.181 -42.334 1.00 60.44 383 GLY A C 1
ATOM 3049 O O . GLY A 1 383 ? 30.935 2.998 -43.167 1.00 60.44 383 GLY A O 1
ATOM 3050 N N . LEU A 1 384 ? 32.356 2.437 -41.518 1.00 56.22 384 LEU A N 1
ATOM 3051 C CA . LEU A 1 384 ? 33.120 3.692 -41.489 1.00 56.22 384 LEU A CA 1
ATOM 3052 C C . LEU A 1 384 ? 34.350 3.665 -42.411 1.00 56.22 384 LEU A C 1
ATOM 3054 O O . LEU A 1 384 ? 34.840 4.727 -42.790 1.00 56.22 384 LEU A O 1
ATOM 3058 N N . GLU A 1 385 ? 34.846 2.490 -42.813 1.00 53.81 385 GLU A N 1
ATOM 3059 C CA . GLU A 1 385 ? 36.006 2.386 -43.716 1.00 53.81 385 GLU A CA 1
ATOM 3060 C C . GLU A 1 385 ? 35.701 2.777 -45.174 1.00 53.81 385 GLU A C 1
ATOM 3062 O O . GLU A 1 385 ? 36.628 3.016 -45.951 1.00 53.81 385 GLU A O 1
ATOM 3067 N N . THR A 1 386 ? 34.426 2.926 -45.552 1.00 54.72 386 THR A N 1
ATOM 3068 C CA . THR A 1 386 ? 34.034 3.328 -46.914 1.00 54.72 386 THR A CA 1
ATOM 3069 C C . THR A 1 386 ? 33.739 4.816 -47.107 1.00 54.72 386 THR A C 1
ATOM 3071 O O . THR A 1 386 ? 33.667 5.238 -48.259 1.00 54.72 386 THR A O 1
ATOM 3074 N N . ASP A 1 387 ? 33.638 5.627 -46.046 1.00 46.16 387 ASP A N 1
ATOM 3075 C CA . ASP A 1 387 ? 33.379 7.071 -46.167 1.00 46.16 387 ASP A CA 1
ATOM 3076 C C . ASP A 1 387 ? 34.359 7.932 -45.345 1.00 46.16 387 ASP A C 1
ATOM 3078 O O . ASP A 1 387 ? 34.650 7.710 -44.174 1.00 46.16 387 ASP A O 1
ATOM 3082 N N . LEU A 1 388 ? 34.916 8.938 -46.018 1.00 48.59 388 LEU A N 1
ATOM 3083 C CA . LEU A 1 388 ? 36.006 9.812 -45.580 1.00 48.59 388 LEU A CA 1
ATOM 3084 C C . LEU A 1 388 ? 35.798 10.485 -44.206 1.00 48.59 388 LEU A C 1
ATOM 3086 O O . LEU A 1 388 ? 34.816 11.182 -43.992 1.00 48.59 388 LEU A O 1
ATOM 3090 N N . ARG A 1 389 ? 36.860 10.427 -43.382 1.00 45.41 389 ARG A N 1
ATOM 3091 C CA . ARG A 1 389 ? 37.164 11.212 -42.160 1.00 45.41 389 ARG A CA 1
ATOM 3092 C C . ARG A 1 389 ? 36.049 11.273 -41.092 1.00 45.41 389 ARG A C 1
ATOM 3094 O O . ARG A 1 389 ? 35.131 12.079 -41.229 1.00 45.41 389 ARG A O 1
ATOM 3101 N N . PRO A 1 390 ? 36.218 10.581 -39.945 1.00 42.06 390 PRO A N 1
ATOM 3102 C CA . PRO A 1 390 ? 35.250 10.637 -38.856 1.00 42.06 390 PRO A CA 1
ATOM 3103 C C . PRO A 1 390 ? 35.133 12.056 -38.290 1.00 42.06 390 PRO A C 1
ATOM 3105 O O . PRO A 1 390 ? 36.124 12.758 -38.048 1.00 42.06 390 PRO A O 1
ATOM 3108 N N . SER A 1 391 ? 33.895 12.480 -38.087 1.00 47.69 391 SER A N 1
ATOM 3109 C CA . SER A 1 391 ? 33.541 13.723 -37.420 1.00 47.69 391 SER A CA 1
ATOM 3110 C C . SER A 1 391 ? 33.770 13.599 -35.903 1.00 47.69 391 SER A C 1
ATOM 3112 O O . SER A 1 391 ? 33.930 12.512 -35.351 1.00 47.69 391 SER A O 1
ATOM 3114 N N . LYS A 1 392 ? 33.801 14.723 -35.173 1.00 45.12 392 LYS A N 1
ATOM 3115 C CA . LYS A 1 392 ? 34.030 14.716 -33.712 1.00 45.12 392 LYS A CA 1
ATOM 3116 C C . LYS A 1 392 ? 32.961 13.948 -32.912 1.00 45.12 392 LYS A C 1
ATOM 3118 O O . LYS A 1 392 ? 33.248 13.599 -31.770 1.00 45.12 392 LYS A O 1
ATOM 3123 N N . SER A 1 393 ? 31.768 13.698 -33.464 1.00 50.31 393 SER A N 1
ATOM 3124 C CA . SER A 1 393 ? 30.760 12.838 -32.823 1.00 50.31 393 SER A CA 1
ATOM 3125 C C . SER A 1 393 ? 31.154 11.364 -32.864 1.00 50.31 393 SER A C 1
ATOM 3127 O O . SER A 1 393 ? 30.973 10.670 -31.871 1.00 50.31 393 SER A O 1
ATOM 3129 N N . ASP A 1 394 ? 31.806 10.920 -33.938 1.00 43.84 394 ASP A N 1
ATOM 3130 C CA . ASP A 1 394 ? 32.145 9.506 -34.156 1.00 43.84 394 ASP A CA 1
ATOM 3131 C C . ASP A 1 394 ? 33.267 9.042 -33.200 1.00 43.84 394 ASP A C 1
ATOM 3133 O O . ASP A 1 394 ? 33.342 7.885 -32.792 1.00 43.84 394 ASP A O 1
ATOM 3137 N N . ILE A 1 395 ? 34.099 9.985 -32.741 1.00 47.66 395 ILE A N 1
ATOM 3138 C CA . ILE A 1 395 ? 35.138 9.764 -31.717 1.00 47.66 395 ILE A CA 1
ATOM 3139 C C . ILE A 1 395 ? 34.531 9.634 -30.302 1.00 47.66 395 ILE A C 1
ATOM 3141 O O . ILE A 1 395 ? 35.105 8.985 -29.423 1.00 47.66 395 ILE A O 1
ATOM 3145 N N . ALA A 1 396 ? 33.363 10.237 -30.047 1.00 49.69 396 ALA A N 1
ATOM 3146 C CA . ALA A 1 396 ? 32.671 10.074 -28.768 1.00 49.69 396 ALA A CA 1
ATOM 3147 C C . ALA A 1 396 ? 32.083 8.657 -28.632 1.00 49.69 396 ALA A C 1
ATOM 3149 O O . ALA A 1 396 ? 32.161 8.067 -27.551 1.00 49.69 396 ALA A O 1
ATOM 3150 N N . ASP A 1 397 ? 31.603 8.085 -29.739 1.00 45.50 397 ASP A N 1
ATOM 3151 C CA . ASP A 1 397 ? 31.096 6.712 -29.806 1.00 45.50 397 ASP A CA 1
ATOM 3152 C C . ASP A 1 397 ? 32.221 5.665 -29.689 1.00 45.50 397 ASP A C 1
ATOM 3154 O O . ASP A 1 397 ? 32.047 4.637 -29.032 1.00 45.50 397 ASP A O 1
ATOM 3158 N N . SER A 1 398 ? 33.435 5.950 -30.183 1.00 46.72 398 SER A N 1
ATOM 3159 C CA . SER A 1 398 ? 34.598 5.067 -29.972 1.00 46.72 398 SER A CA 1
ATOM 3160 C C . SER A 1 398 ? 35.130 5.074 -28.529 1.00 46.72 398 SER A C 1
ATOM 3162 O O . SER A 1 398 ? 35.789 4.134 -28.095 1.00 46.72 398 SER A O 1
ATOM 3164 N N . CYS A 1 399 ? 34.865 6.127 -27.751 1.00 48.88 399 CYS A N 1
ATOM 3165 C CA . CYS A 1 399 ? 35.228 6.175 -26.330 1.00 48.88 399 CYS A CA 1
ATOM 3166 C C . CYS A 1 399 ? 34.261 5.334 -25.466 1.00 48.88 399 CYS A C 1
ATOM 3168 O O . CYS A 1 399 ? 34.610 4.863 -24.382 1.00 48.88 399 CYS A O 1
ATOM 3170 N N . TRP A 1 400 ? 33.039 5.101 -25.955 1.00 52.38 400 TRP A N 1
ATOM 3171 C CA . TRP A 1 400 ? 32.031 4.271 -25.295 1.00 52.38 400 TRP A CA 1
ATOM 3172 C C . TRP A 1 400 ? 32.385 2.774 -25.330 1.00 52.38 400 TRP A C 1
ATOM 3174 O O . TRP A 1 400 ? 32.287 2.098 -24.303 1.00 52.38 400 TRP A O 1
ATOM 3184 N N . SER A 1 401 ? 32.877 2.274 -26.466 1.00 49.28 401 SER A N 1
ATOM 3185 C CA . SER A 1 401 ? 33.268 0.868 -26.653 1.00 49.28 401 SER A CA 1
ATOM 3186 C C . SER A 1 401 ? 34.414 0.435 -25.732 1.00 49.28 401 SER A C 1
ATOM 3188 O O . SER A 1 401 ? 34.352 -0.628 -25.112 1.00 49.28 401 SER A O 1
ATOM 3190 N N . LEU A 1 402 ? 35.414 1.303 -25.557 1.00 51.19 402 LEU A N 1
ATOM 3191 C CA . LEU A 1 402 ? 36.533 1.101 -24.634 1.00 51.19 402 LEU A CA 1
ATOM 3192 C C . LEU A 1 402 ? 36.078 0.992 -23.173 1.00 51.19 402 LEU A C 1
ATOM 3194 O O . LEU A 1 402 ? 36.568 0.125 -22.456 1.00 51.19 402 LEU A O 1
ATOM 3198 N N . ASN A 1 403 ? 35.110 1.804 -22.738 1.00 54.47 403 ASN A N 1
ATOM 3199 C CA . ASN A 1 403 ? 34.620 1.787 -21.355 1.00 54.47 403 ASN A CA 1
ATOM 3200 C C . ASN A 1 403 ? 33.796 0.532 -21.024 1.00 54.47 403 ASN A C 1
ATOM 3202 O O . ASN A 1 403 ? 33.894 0.015 -19.914 1.00 54.47 403 ASN A O 1
ATOM 3206 N N . VAL A 1 404 ? 33.009 0.012 -21.973 1.00 53.19 404 VAL A N 1
ATOM 3207 C CA . VAL A 1 404 ? 32.237 -1.232 -21.780 1.00 53.19 404 VAL A CA 1
ATOM 3208 C C . VAL A 1 404 ? 33.172 -2.442 -21.713 1.00 53.19 404 VAL A C 1
ATOM 3210 O O . VAL A 1 404 ? 33.047 -3.271 -20.816 1.00 53.19 404 VAL A O 1
ATOM 3213 N N . VAL A 1 405 ? 34.162 -2.514 -22.606 1.00 55.78 405 VAL A N 1
ATOM 3214 C CA . VAL A 1 405 ? 35.187 -3.571 -22.596 1.00 55.78 405 VAL A CA 1
ATOM 3215 C C . VAL A 1 405 ? 36.037 -3.490 -21.318 1.00 55.78 405 VAL A C 1
ATOM 3217 O O . VAL A 1 405 ? 36.248 -4.505 -20.657 1.00 55.78 405 VAL A O 1
ATOM 3220 N N . GLN A 1 406 ? 36.449 -2.292 -20.891 1.00 58.06 406 GLN A N 1
ATOM 3221 C CA . GLN A 1 406 ? 37.171 -2.096 -19.626 1.00 58.06 406 GLN A CA 1
ATOM 3222 C C . GLN A 1 406 ? 36.333 -2.454 -18.390 1.00 58.06 406 GLN A C 1
ATOM 3224 O O . GLN A 1 406 ? 36.876 -3.051 -17.462 1.00 58.06 406 GLN A O 1
ATOM 3229 N N . MET A 1 407 ? 35.025 -2.165 -18.382 1.00 56.81 407 MET A N 1
ATOM 3230 C CA . MET A 1 407 ? 34.119 -2.594 -17.308 1.00 56.81 407 MET A CA 1
ATOM 3231 C C . MET A 1 407 ? 34.111 -4.116 -17.125 1.00 56.81 407 MET A C 1
ATOM 3233 O O . MET A 1 407 ? 34.088 -4.583 -15.992 1.00 56.81 407 MET A O 1
ATOM 3237 N N . PHE A 1 408 ? 34.142 -4.890 -18.213 1.00 53.34 408 PHE A N 1
ATOM 3238 C CA . PHE A 1 408 ? 34.076 -6.354 -18.137 1.00 53.34 408 PHE A CA 1
ATOM 3239 C C . PHE A 1 408 ? 35.434 -7.029 -17.917 1.00 53.34 408 PHE A C 1
ATOM 3241 O O . PHE A 1 408 ? 35.492 -8.095 -17.311 1.00 53.34 408 PHE A O 1
ATOM 3248 N N . HIS A 1 409 ? 36.532 -6.416 -18.363 1.00 53.72 409 HIS A N 1
ATOM 3249 C CA . HIS A 1 409 ? 37.878 -6.953 -18.140 1.00 53.72 409 HIS A CA 1
ATOM 3250 C C . HIS A 1 409 ? 38.500 -6.533 -16.797 1.00 53.72 409 HIS A C 1
ATOM 3252 O O . HIS A 1 409 ? 39.414 -7.205 -16.323 1.00 53.72 409 HIS A O 1
ATOM 3258 N N . GLY A 1 410 ? 38.004 -5.466 -16.161 1.00 48.28 410 GLY A N 1
ATOM 3259 C CA . GLY A 1 410 ? 38.531 -4.958 -14.889 1.00 48.28 410 GLY A CA 1
ATOM 3260 C C . GLY A 1 410 ? 38.247 -5.834 -13.660 1.00 48.28 410 GLY A C 1
ATOM 3261 O O . GLY A 1 410 ? 38.992 -5.749 -12.691 1.00 48.28 410 GLY A O 1
ATOM 3262 N N . GLU A 1 411 ? 37.226 -6.699 -13.688 1.00 45.03 411 GLU A N 1
ATOM 3263 C CA . GLU A 1 411 ? 36.868 -7.566 -12.547 1.00 45.03 411 GLU A CA 1
ATOM 3264 C C . GLU A 1 411 ? 37.570 -8.941 -12.549 1.00 45.03 411 GLU A C 1
ATOM 3266 O O . GLU A 1 411 ? 37.460 -9.677 -11.574 1.00 45.03 411 GLU A O 1
ATOM 3271 N N . GLN A 1 412 ? 38.325 -9.303 -13.597 1.00 38.97 412 GLN A N 1
ATOM 3272 C CA . GLN A 1 412 ? 39.070 -10.578 -13.639 1.00 38.97 412 GLN A CA 1
ATOM 3273 C C . GLN A 1 412 ? 40.499 -10.506 -13.067 1.00 38.97 412 GLN A C 1
ATOM 3275 O O . GLN A 1 412 ? 41.178 -11.528 -12.997 1.00 38.97 412 GLN A O 1
ATOM 3280 N N . TYR A 1 413 ? 40.944 -9.332 -12.611 1.00 32.50 413 TYR A N 1
ATOM 3281 C CA . TYR A 1 413 ? 42.224 -9.148 -11.920 1.00 32.50 413 TYR A CA 1
ATOM 3282 C C . TYR A 1 413 ? 42.021 -8.351 -10.624 1.00 32.50 413 TYR A C 1
ATOM 3284 O O . TYR A 1 413 ? 42.401 -7.184 -10.529 1.00 32.50 413 TYR A O 1
ATOM 3292 N N . GLY A 1 414 ? 41.398 -8.996 -9.638 1.00 30.97 414 GLY A N 1
ATOM 3293 C CA . GLY A 1 414 ? 41.291 -8.544 -8.250 1.00 30.97 414 GLY A CA 1
ATOM 3294 C C . GLY A 1 414 ? 41.481 -9.712 -7.302 1.00 30.97 414 GLY A C 1
ATOM 3295 O O . GLY A 1 414 ? 40.707 -10.685 -7.447 1.00 30.97 414 GLY A O 1
#

Foldseek 3Di:
DPDPPPPPPVPDDPQCPVVVVLVVVVPPPDCDPVLVVLLVLLVVLVPPDLRNDLVCLVDDDDPQQQADSDPQDGGSLQRRVLVSLLVNCVVCVVPPVSLLNSLVSVLSSLVVCLVVLNAHDPVSVVSLVVSLVSPLVPVPVSSVVSSQSNLLSVLSSPLPDPPVSLVVLVVCLVDLNLVVVLSCLVSLLVNLVSLVVLLVSLLVVQPDDADDDSSLLSQLSSLLSSQQRPDDPPDRDASVSRHPVVSLLCQCVDPDLVSVLSSLCSLLVHPDLQDADDLVSLVSLVVSCLVPLPPDPPVSNVSNLVSLLSVLLSLLNNCVVCVVPPVSVVSVLVSLVCQCVDPDPSSNCSCQVHNLVSNVVDVVSVVVVVVSLVVVVVVVVVVVVVDDDDDPVVVVVVVVSVVSVCVSVVVVPD

InterPro domains:
  IPR051954 tRNA (32-2'-O)-methyltransferase regulator THADA [PTHR14387] (216-322)
  IPR056843 tRNA (32-2'-O)-methyltransferase regulator THADA-like, TPR repeats region [PF25150] (209-311)